Protein AF-0000000072574192 (afdb_homodimer)

InterPro domains:
  IPR000515 ABC transporter type 1, transmembrane domain MetI-like [PF00528] (77-278)
  IPR000515 ABC transporter type 1, transmembrane domain MetI-like [PS50928] (55-275)
  IPR000515 ABC transporter type 1, transmembrane domain MetI-like [cd06261] (145-264)
  IPR035906 MetI-like superfamily [G3DSA:1.10.3720.10] (7-280)
  IPR035906 MetI-like superfamily [SSF161098] (43-266)

Solvent-accessible surface area (backbone atoms only — not comparable to full-atom values): 27934 Å² total; per-residue (Å²): 126,61,70,67,56,56,53,46,59,27,39,40,48,26,47,50,42,50,45,49,54,50,47,28,41,50,50,27,46,53,48,13,23,32,52,52,70,79,80,42,82,33,63,56,33,56,52,50,44,74,70,33,68,60,42,58,49,7,49,50,47,24,49,49,44,13,50,50,23,28,52,51,11,47,51,50,19,52,52,52,48,70,70,24,61,83,36,71,62,43,38,50,15,50,50,44,20,24,54,50,41,63,51,52,30,63,45,59,50,32,50,31,49,41,49,33,51,34,44,89,12,60,44,33,51,49,37,37,71,67,63,73,42,97,48,51,82,69,53,71,54,37,46,48,25,95,56,56,53,42,30,28,50,49,41,26,66,52,46,14,32,54,39,31,50,46,44,53,68,60,57,37,72,67,55,52,52,50,50,50,56,43,40,73,73,64,48,50,69,66,55,41,40,65,72,44,50,44,65,71,33,40,59,47,48,47,53,40,40,45,43,45,25,36,37,50,42,41,41,41,57,37,43,63,70,23,26,24,83,78,55,34,38,48,36,40,49,24,51,52,28,53,67,40,86,51,54,73,32,38,14,41,16,26,40,44,50,32,51,54,51,47,53,42,50,52,50,50,52,51,46,50,54,49,44,51,50,54,50,51,61,68,60,47,136,126,60,69,67,54,56,53,47,60,28,39,40,48,26,46,49,44,49,46,48,55,49,48,28,42,50,51,28,47,54,46,14,24,32,52,54,70,81,81,42,82,32,65,56,34,56,51,51,45,73,68,31,70,60,43,59,48,7,47,51,46,24,49,49,44,13,49,51,23,26,52,51,11,48,52,51,19,52,53,51,48,68,71,24,62,83,35,73,62,44,39,51,14,50,51,44,20,25,52,49,42,63,52,52,32,65,44,58,51,35,50,30,50,42,48,35,49,33,43,86,11,60,45,33,49,48,37,36,71,67,63,74,42,98,47,50,82,67,53,71,54,37,46,49,25,94,54,56,52,42,30,27,50,50,42,26,67,52,45,14,32,55,36,31,51,47,45,54,69,59,57,37,72,67,54,51,51,51,48,50,55,43,41,73,71,65,50,51,70,67,55,42,39,65,71,44,50,44,65,70,34,38,58,46,47,47,53,42,40,47,42,45,25,35,38,50,41,41,41,40,56,38,43,63,69,23,25,24,84,79,55,35,37,48,37,40,48,24,52,51,29,52,67,39,87,51,56,75,32,36,14,40,16,26,40,44,48,32,52,53,50,47,54,41,50,51,50,49,52,50,45,52,53,49,44,50,50,52,49,51,60,69,60,47,133

Sequence (570 aa):
MPPRWRGLLLTAPALAVVAFAGGALLLAARGSLADGLGRGWSLSAYAGLLQDPAFADSLLLSLKIATLSTVMSAALALAVVGAVSGSRRGRAALETAARATLAVPHLLAAAAFALLLSGSGLISRLTHAAGWTDGPADFPALVAGTTPSAVVLTYVWKEAPFVTIMLLAAYTPAVRDLENAIRTLGAGRMRRMRHVTLPLLAPALTEACLLVFAFTFAAYEAPALLGATVPRALPVEAVELYRSVELADRPAALALAVVIGMVIALAALAAAAISRRLLLARTGPMPPRWRGLLLTAPALAVVAFAGGALLLAARGSLADGLGRGWSLSAYAGLLQDPAFADSLLLSLKIATLSTVMSAALALAVVGAVSGSRRGRAALETAARATLAVPHLLAAAAFALLLSGSGLISRLTHAAGWTDGPADFPALVAGTTPSAVVLTYVWKEAPFVTIMLLAAYTPAVRDLENAIRTLGAGRMRRMRHVTLPLLAPALTEACLLVFAFTFAAYEAPALLGATVPRALPVEAVELYRSVELADRPAALALAVVIGMVIALAALAAAAISRRLLLARTGP

Nearest PDB structures (foldseek):
  8ja7-assembly1_A  TM=8.382E-01  e=2.128E-06  Mycobacterium tuberculosis H37Rv
  8zx1-assembly1_B  TM=7.951E-01  e=6.583E-06  Escherichia coli
  3puv-assembly1_G  TM=7.412E-01  e=4.647E-05  Escherichia coli K-12
  4tqv-assembly4_M  TM=7.446E-01  e=4.853E-05  Sphingomonas sp.
  4jbw-assembly2_I  TM=7.173E-01  e=6.293E-04  Escherichia coli K-12

Structure (mmCIF, N/CA/C/O backbone):
data_AF-0000000072574192-model_v1
#
loop_
_entity.id
_entity.type
_entity.pdbx_description
1 polymer 'ABC-transporter transport protein'
#
loop_
_atom_site.group_PDB
_atom_site.id
_atom_site.type_symbol
_atom_site.label_atom_id
_atom_site.label_alt_id
_atom_site.label_comp_id
_atom_site.label_asym_id
_atom_site.label_entity_id
_atom_site.label_seq_id
_atom_site.pdbx_PDB_ins_code
_atom_site.Cartn_x
_atom_site.Cartn_y
_atom_site.Cartn_z
_atom_site.occupancy
_atom_site.B_iso_or_equiv
_atom_site.auth_seq_id
_atom_site.au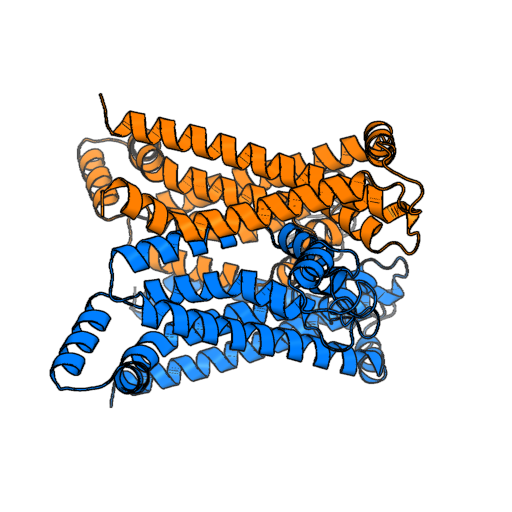th_comp_id
_atom_site.auth_asym_id
_atom_site.auth_atom_id
_atom_site.pdbx_PDB_model_num
ATOM 1 N N . MET A 1 1 ? 8.305 35.406 -13.352 1 40.09 1 MET A N 1
ATOM 2 C CA . MET A 1 1 ? 7.734 34.281 -14.102 1 40.09 1 MET A CA 1
ATOM 3 C C . MET A 1 1 ? 6.211 34.344 -14.102 1 40.09 1 MET A C 1
ATOM 5 O O . MET A 1 1 ? 5.598 34.656 -13.078 1 40.09 1 MET A O 1
ATOM 9 N N . PRO A 1 2 ? 5.582 34.406 -15.141 1 48.03 2 PRO A N 1
ATOM 10 C CA . PRO A 1 2 ? 4.121 34.531 -15.164 1 48.03 2 PRO A CA 1
ATOM 11 C C . PRO A 1 2 ? 3.428 33.469 -14.312 1 48.03 2 PRO A C 1
ATOM 13 O O . PRO A 1 2 ? 3.979 32.375 -14.094 1 48.03 2 PRO A O 1
ATOM 16 N N . PRO A 1 3 ? 2.486 33.844 -13.625 1 50.31 3 PRO A N 1
ATOM 17 C CA . PRO A 1 3 ? 1.758 33 -12.664 1 50.31 3 PRO A CA 1
ATOM 18 C C . PRO A 1 3 ? 1.493 31.594 -13.18 1 50.31 3 PRO A C 1
ATOM 20 O O . PRO A 1 3 ? 1.423 30.641 -12.391 1 50.31 3 PRO A O 1
ATOM 23 N N . ARG A 1 4 ? 1.256 31.609 -14.406 1 50.41 4 ARG A N 1
ATOM 24 C CA . ARG A 1 4 ? 0.937 30.328 -15.023 1 50.41 4 ARG A CA 1
ATOM 25 C C . ARG A 1 4 ? 2.107 29.344 -14.914 1 50.41 4 ARG A C 1
ATOM 27 O O . ARG A 1 4 ? 1.908 28.141 -14.773 1 50.41 4 ARG A O 1
ATOM 34 N N . TRP A 1 5 ? 3.287 29.828 -15.062 1 45.91 5 TRP A N 1
ATOM 35 C CA . TRP A 1 5 ? 4.477 28.984 -15.023 1 45.91 5 TRP A CA 1
ATOM 36 C C . TRP A 1 5 ? 4.711 28.453 -13.617 1 45.91 5 TRP A C 1
ATOM 38 O O . TRP A 1 5 ? 5.312 27.391 -13.438 1 45.91 5 TRP A O 1
ATOM 48 N N . ARG A 1 6 ? 4.301 29.172 -12.641 1 51.81 6 ARG A N 1
ATOM 49 C CA . ARG A 1 6 ? 4.465 28.781 -11.25 1 51.81 6 ARG A CA 1
ATOM 50 C C . ARG A 1 6 ? 3.611 27.562 -10.93 1 51.81 6 ARG A C 1
ATOM 52 O O . ARG A 1 6 ? 4.059 26.641 -10.227 1 51.81 6 ARG A O 1
ATOM 59 N N . GLY A 1 7 ? 2.391 27.625 -11.531 1 51.47 7 GLY A N 1
ATOM 60 C CA . GLY A 1 7 ? 1.513 26.469 -11.406 1 51.47 7 GLY A CA 1
ATOM 61 C C . GLY A 1 7 ? 2.047 25.234 -12.109 1 51.47 7 GLY A C 1
ATOM 62 O O . GLY A 1 7 ? 1.929 24.125 -11.594 1 51.47 7 GLY A O 1
ATOM 63 N N . LEU A 1 8 ? 2.625 25.484 -13.281 1 52 8 LEU A N 1
ATOM 64 C CA . LEU A 1 8 ? 3.174 24.391 -14.062 1 52 8 LEU A CA 1
ATOM 65 C C . LEU A 1 8 ? 4.383 23.781 -13.367 1 52 8 LEU A C 1
ATOM 67 O O . LEU A 1 8 ? 4.566 22.562 -13.383 1 52 8 LEU A O 1
ATOM 71 N N . LEU A 1 9 ? 5.223 24.594 -12.875 1 54.38 9 LEU A N 1
ATOM 72 C CA . LEU A 1 9 ? 6.395 24.062 -12.18 1 54.38 9 LEU A CA 1
ATOM 73 C C . LEU A 1 9 ? 5.98 23.266 -10.945 1 54.38 9 LEU A C 1
ATOM 75 O O . LEU A 1 9 ? 6.598 22.25 -10.625 1 54.38 9 LEU A O 1
ATOM 79 N N . LEU A 1 10 ? 4.789 23.812 -10.336 1 57.34 10 LEU A N 1
ATOM 80 C CA . LEU A 1 10 ? 4.312 23.125 -9.148 1 57.34 10 LEU A CA 1
ATOM 81 C C . LEU A 1 10 ? 3.676 21.781 -9.523 1 57.34 10 LEU A C 1
ATOM 83 O O . LEU A 1 10 ? 3.686 20.844 -8.727 1 57.34 10 LEU A O 1
ATOM 87 N N . THR A 1 11 ? 3.26 21.828 -10.781 1 64.25 11 THR A N 1
ATOM 88 C CA . THR A 1 11 ? 2.578 20.625 -11.219 1 64.25 11 THR A CA 1
ATOM 89 C C . THR A 1 11 ? 3.529 19.719 -12.008 1 64.25 11 THR A C 1
ATOM 91 O O . THR A 1 11 ? 3.211 18.562 -12.281 1 64.25 11 THR A O 1
ATOM 94 N N . ALA A 1 12 ? 4.719 20.141 -12.266 1 66 12 ALA A N 1
ATOM 95 C CA . ALA A 1 12 ? 5.648 19.406 -13.125 1 66 12 ALA A CA 1
ATOM 96 C C . ALA A 1 12 ? 6.016 18.047 -12.516 1 66 12 ALA A C 1
ATOM 98 O O . ALA A 1 12 ? 5.996 17.031 -13.203 1 66 12 ALA A O 1
ATOM 99 N N . PRO A 1 13 ? 6.246 18.078 -11.25 1 64.94 13 PRO A N 1
ATOM 100 C CA . PRO A 1 13 ? 6.586 16.766 -10.703 1 64.94 13 PRO A CA 1
ATOM 101 C C . PRO A 1 13 ? 5.426 15.773 -10.766 1 64.94 13 PRO A C 1
ATOM 103 O O . PRO A 1 13 ? 5.625 14.602 -11.086 1 64.94 13 PRO A O 1
ATOM 106 N N . ALA A 1 14 ? 4.262 16.328 -10.547 1 69.19 14 ALA A N 1
ATOM 107 C CA . ALA A 1 14 ? 3.086 15.477 -10.68 1 69.19 14 ALA A CA 1
ATOM 108 C C . ALA A 1 14 ? 2.893 15.023 -12.125 1 69.19 14 ALA A C 1
ATOM 110 O O . ALA A 1 14 ? 2.549 13.867 -12.375 1 69.19 14 ALA A O 1
ATOM 111 N N . LEU A 1 15 ? 3.291 15.883 -12.992 1 71 15 LEU A N 1
ATOM 112 C CA . LEU A 1 15 ? 3.168 15.562 -14.406 1 71 15 LEU A CA 1
ATOM 113 C C . LEU A 1 15 ? 4.191 14.508 -14.82 1 71 15 LEU A C 1
ATOM 115 O O . LEU A 1 15 ? 3.898 13.641 -15.648 1 71 15 LEU A O 1
ATOM 119 N N . ALA A 1 16 ? 5.266 14.531 -14.195 1 74.31 16 ALA A N 1
ATOM 120 C CA . ALA A 1 16 ? 6.301 13.547 -14.492 1 74.31 16 ALA A CA 1
ATOM 121 C C . ALA A 1 16 ? 5.875 12.148 -14.047 1 74.31 16 ALA A C 1
ATOM 123 O O . ALA A 1 16 ? 6.125 11.164 -14.742 1 74.31 16 ALA A O 1
ATOM 124 N N . VAL A 1 17 ? 5.156 12.125 -12.984 1 74.75 17 VAL A N 1
ATOM 125 C CA . VAL A 1 17 ? 4.699 10.844 -12.469 1 74.75 17 VAL A CA 1
ATOM 126 C C . VAL A 1 17 ? 3.578 10.297 -13.359 1 74.75 17 VAL A C 1
ATOM 128 O O . VAL A 1 17 ? 3.562 9.109 -13.695 1 74.75 17 VAL A O 1
ATOM 131 N N . VAL A 1 18 ? 2.783 11.188 -13.766 1 71.81 18 VAL A N 1
ATOM 132 C CA . VAL A 1 18 ? 1.691 10.805 -14.648 1 71.81 18 VAL A CA 1
ATOM 133 C C . VAL A 1 18 ? 2.254 10.352 -16 1 71.81 18 VAL A C 1
ATOM 135 O O . VAL A 1 18 ? 1.786 9.359 -16.578 1 71.81 18 VAL A O 1
ATOM 138 N N . ALA A 1 19 ? 3.277 11.078 -16.375 1 73.94 19 ALA A N 1
ATOM 139 C CA . ALA A 1 19 ? 3.928 10.719 -17.625 1 73.94 19 ALA A CA 1
ATOM 140 C C . ALA A 1 19 ? 4.586 9.344 -17.531 1 73.94 19 ALA A C 1
ATOM 142 O O . ALA A 1 19 ? 4.551 8.562 -18.484 1 73.94 19 ALA A O 1
ATOM 143 N N . PHE A 1 20 ? 5.141 9.117 -16.438 1 76.56 20 PHE A N 1
ATOM 144 C CA . PHE A 1 20 ? 5.75 7.809 -16.203 1 76.56 20 PHE A CA 1
ATOM 145 C C . PHE A 1 20 ? 4.703 6.707 -16.25 1 76.56 20 PHE A C 1
ATOM 147 O O . PHE A 1 20 ? 4.871 5.707 -16.953 1 76.56 20 PHE A O 1
ATOM 154 N N . ALA A 1 21 ? 3.648 6.883 -15.539 1 74.38 21 ALA A N 1
ATOM 155 C CA . ALA A 1 21 ? 2.568 5.898 -15.516 1 74.38 21 ALA A CA 1
ATOM 156 C C . ALA A 1 21 ? 1.951 5.734 -16.906 1 74.38 21 ALA A C 1
ATOM 158 O O . ALA A 1 21 ? 1.688 4.613 -17.344 1 74.38 21 ALA A O 1
ATOM 159 N N . GLY A 1 22 ? 1.737 6.887 -17.562 1 76.19 22 GLY A N 1
ATOM 160 C CA . GLY A 1 22 ? 1.216 6.855 -18.922 1 76.19 22 GLY A CA 1
ATOM 161 C C . GLY A 1 22 ? 2.15 6.172 -19.906 1 76.19 22 GLY A C 1
ATOM 162 O O . GLY A 1 22 ? 1.708 5.398 -20.75 1 76.19 22 GLY A O 1
ATOM 163 N N . GLY A 1 23 ? 3.387 6.508 -19.781 1 76.56 23 GLY A N 1
ATOM 164 C CA . GLY A 1 23 ? 4.379 5.859 -20.625 1 76.56 23 GLY A CA 1
ATOM 165 C C . GLY A 1 23 ? 4.434 4.355 -20.438 1 76.56 23 GLY A C 1
ATOM 166 O O . GLY A 1 23 ? 4.555 3.602 -21.406 1 76.56 23 GLY A O 1
ATOM 167 N N . ALA A 1 24 ? 4.324 4.016 -19.234 1 75.44 24 ALA A N 1
ATOM 168 C CA . ALA A 1 24 ? 4.32 2.586 -18.922 1 75.44 24 ALA A CA 1
ATOM 169 C C . ALA A 1 24 ? 3.121 1.891 -19.562 1 75.44 24 ALA A C 1
ATOM 171 O O . ALA A 1 24 ? 3.248 0.787 -20.109 1 75.44 24 ALA A O 1
ATOM 172 N N . LEU A 1 25 ? 2.049 2.537 -19.484 1 78.25 25 LEU A N 1
ATOM 173 C CA . LEU A 1 25 ? 0.841 1.985 -20.078 1 78.25 25 LEU A CA 1
ATOM 174 C C . LEU A 1 25 ? 0.992 1.882 -21.594 1 78.25 25 LEU A C 1
ATOM 176 O O . LEU A 1 25 ? 0.551 0.903 -22.203 1 78.25 25 LEU A O 1
ATOM 180 N N . LEU A 1 26 ? 1.606 2.865 -22.141 1 78.69 26 LEU A N 1
ATOM 181 C CA . LEU A 1 26 ? 1.829 2.855 -23.578 1 78.69 26 LEU A CA 1
ATOM 182 C C . LEU A 1 26 ? 2.789 1.738 -23.984 1 78.69 26 LEU A C 1
ATOM 184 O O . LEU A 1 26 ? 2.598 1.081 -25 1 78.69 26 LEU A O 1
ATOM 188 N N . LEU A 1 27 ? 3.752 1.529 -23.203 1 76.62 27 LEU A N 1
ATOM 189 C CA . LEU A 1 27 ? 4.691 0.442 -23.453 1 76.62 27 LEU A CA 1
ATOM 190 C C . LEU A 1 27 ? 4 -0.912 -23.344 1 76.62 27 LEU A C 1
ATOM 192 O O . LEU A 1 27 ? 4.266 -1.819 -24.125 1 76.62 27 LEU A O 1
ATOM 196 N N . ALA A 1 28 ? 3.201 -0.966 -22.312 1 75.69 28 ALA A N 1
ATOM 197 C CA . ALA A 1 28 ? 2.441 -2.203 -22.156 1 75.69 28 ALA A CA 1
ATOM 198 C C . ALA A 1 28 ? 1.521 -2.441 -23.344 1 75.69 28 ALA A C 1
ATOM 200 O O . ALA A 1 28 ? 1.381 -3.574 -23.812 1 75.69 28 ALA A O 1
ATOM 201 N N . ALA A 1 29 ? 0.946 -1.42 -23.812 1 80.12 29 ALA A N 1
ATOM 202 C CA . ALA A 1 29 ? 0.076 -1.512 -24.984 1 80.12 29 ALA A CA 1
ATOM 203 C C . ALA A 1 29 ? 0.857 -1.967 -26.203 1 80.12 29 ALA A C 1
ATOM 205 O O . ALA A 1 29 ? 0.402 -2.84 -26.953 1 80.12 29 ALA A O 1
ATOM 206 N N . ARG A 1 30 ? 1.992 -1.417 -26.359 1 76 30 ARG A N 1
ATOM 207 C CA . ARG A 1 30 ? 2.84 -1.812 -27.484 1 76 30 ARG A CA 1
ATOM 208 C C . ARG A 1 30 ? 3.244 -3.279 -27.375 1 76 30 ARG A C 1
ATOM 210 O O . ARG A 1 30 ? 3.219 -4.012 -28.359 1 76 30 ARG A O 1
ATOM 217 N N . GLY A 1 31 ? 3.639 -3.648 -26.188 1 75 31 GLY A N 1
ATOM 218 C CA . GLY A 1 31 ? 4.031 -5.031 -25.969 1 75 31 GLY A CA 1
ATOM 219 C C . GLY A 1 31 ? 2.887 -6.012 -26.156 1 75 31 GLY A C 1
ATOM 220 O O . GLY A 1 31 ? 3.104 -7.16 -26.547 1 75 31 GLY A O 1
ATOM 221 N N . SER A 1 32 ? 1.777 -5.562 -25.828 1 76.25 32 SER A N 1
ATOM 222 C CA . SER A 1 32 ? 0.603 -6.418 -25.953 1 76.25 32 SER A CA 1
ATOM 223 C C . SER A 1 32 ? 0.256 -6.672 -27.422 1 76.25 32 SER A C 1
ATOM 225 O O . SER A 1 32 ? -0.504 -7.594 -27.734 1 76.25 32 SER A O 1
ATOM 227 N N . LEU A 1 33 ? 0.759 -5.781 -28.219 1 77.19 33 LEU A N 1
ATOM 228 C CA . LEU A 1 33 ? 0.491 -5.914 -29.656 1 77.19 33 LEU A CA 1
ATOM 229 C C . LEU A 1 33 ? 1.56 -6.77 -30.328 1 77.19 33 LEU A C 1
ATOM 231 O O . LEU A 1 33 ? 1.45 -7.082 -31.516 1 77.19 33 LEU A O 1
ATOM 235 N N . ALA A 1 34 ? 2.635 -7.086 -29.562 1 67.56 34 ALA A N 1
ATOM 236 C CA . ALA A 1 34 ? 3.703 -7.895 -30.141 1 67.56 34 ALA A CA 1
ATOM 237 C C . ALA A 1 34 ? 3.314 -9.367 -30.188 1 67.56 34 ALA A C 1
ATOM 239 O O . ALA A 1 34 ? 2.488 -9.82 -29.391 1 67.56 34 ALA A O 1
ATOM 240 N N . ASP A 1 35 ? 3.453 -10.125 -31.281 1 58.66 35 ASP A N 1
ATOM 241 C CA . ASP A 1 35 ? 3.074 -11.531 -31.375 1 58.66 35 ASP A CA 1
ATOM 242 C C . ASP A 1 35 ? 3.895 -12.391 -30.422 1 58.66 35 ASP A C 1
ATOM 244 O O . ASP A 1 35 ? 3.701 -13.609 -30.344 1 58.66 35 ASP A O 1
ATOM 248 N N . GLY A 1 36 ? 4.438 -11.844 -29.344 1 53.16 36 GLY A N 1
ATOM 249 C CA . GLY A 1 36 ? 5.242 -12.57 -28.359 1 53.16 36 GLY A CA 1
ATOM 250 C C . GLY A 1 36 ? 6.422 -13.289 -28.984 1 53.16 36 GLY A C 1
ATOM 251 O O . GLY A 1 36 ? 7.352 -13.688 -28.281 1 53.16 36 GLY A O 1
ATOM 252 N N . LEU A 1 37 ? 6.375 -13.625 -30.234 1 50.16 37 LEU A N 1
ATOM 253 C CA . LEU A 1 37 ? 7.352 -14.391 -31 1 50.16 37 LEU A CA 1
ATOM 254 C C . LEU A 1 37 ? 8.125 -13.492 -31.953 1 50.16 37 LEU A C 1
ATOM 256 O O . LEU A 1 37 ? 8.852 -13.977 -32.812 1 50.16 37 LEU A O 1
ATOM 260 N N . GLY A 1 38 ? 8.07 -12.219 -31.734 1 55.06 38 GLY A N 1
ATOM 261 C CA . GLY A 1 38 ? 8.836 -11.312 -32.562 1 55.06 38 GLY A CA 1
ATOM 262 C C . GLY A 1 38 ? 8.281 -11.188 -33.969 1 55.06 38 GLY A C 1
ATOM 263 O O . GLY A 1 38 ? 8.984 -10.734 -34.875 1 55.06 38 GLY A O 1
ATOM 264 N N . ARG A 1 39 ? 7.145 -11.922 -34.344 1 53.94 39 ARG A N 1
ATOM 265 C CA . ARG A 1 39 ? 6.715 -12.062 -35.719 1 53.94 39 ARG A CA 1
ATOM 266 C C . ARG A 1 39 ? 5.816 -10.898 -36.156 1 53.94 39 ARG A C 1
ATOM 268 O O . ARG A 1 39 ? 5.148 -10.961 -37.188 1 53.94 39 ARG A O 1
ATOM 275 N N . GLY A 1 40 ? 5.762 -9.812 -35.281 1 64.12 40 GLY A N 1
ATOM 276 C CA . GLY A 1 40 ? 4.977 -8.672 -35.719 1 64.12 40 GLY A CA 1
ATOM 277 C C . GLY A 1 40 ? 3.928 -8.242 -34.719 1 64.12 40 GLY A C 1
ATOM 278 O O . GLY A 1 40 ? 3.979 -8.641 -33.531 1 64.12 40 GLY A O 1
ATOM 279 N N . TRP A 1 41 ? 3.094 -7.117 -35.156 1 71.19 41 TRP A N 1
ATOM 280 C CA . TRP A 1 41 ? 2.016 -6.539 -34.344 1 71.19 41 TRP A CA 1
ATOM 281 C C . TRP A 1 41 ? 0.722 -7.328 -34.531 1 71.19 41 TRP A C 1
ATOM 283 O O . TRP A 1 41 ? 0.425 -7.801 -35.625 1 71.19 41 TRP A O 1
ATOM 293 N N . SER A 1 42 ? 0.209 -7.887 -33.562 1 74.88 42 SER A N 1
ATOM 294 C CA . SER A 1 42 ? -1.056 -8.617 -33.594 1 74.88 42 SER A CA 1
ATOM 295 C C . SER A 1 42 ? -1.979 -8.203 -32.469 1 74.88 42 SER A C 1
ATOM 297 O O . SER A 1 42 ? -1.512 -7.812 -31.391 1 74.88 42 SER A O 1
ATOM 299 N N . LEU A 1 43 ? -3.246 -8.062 -32.781 1 78.56 43 LEU A N 1
ATOM 300 C CA . LEU A 1 43 ? -4.262 -7.824 -31.766 1 78.56 43 LEU A CA 1
ATOM 301 C C . LEU A 1 43 ? -4.758 -9.141 -31.172 1 78.56 43 LEU A C 1
ATOM 303 O O . LEU A 1 43 ? -5.801 -9.172 -30.516 1 78.56 43 LEU A O 1
ATOM 307 N N . SER A 1 44 ? -3.996 -10.148 -31.422 1 78.44 44 SER A N 1
ATOM 308 C CA . SER A 1 44 ? -4.402 -11.492 -31.016 1 78.44 44 SER A CA 1
ATOM 309 C C . SER A 1 44 ? -4.578 -11.578 -29.516 1 78.44 44 SER A C 1
ATOM 311 O O . SER A 1 44 ? -5.469 -12.273 -29.016 1 78.44 44 SER A O 1
ATOM 313 N N . ALA A 1 45 ? -3.715 -10.82 -28.828 1 81.56 45 ALA A N 1
ATOM 314 C CA . ALA A 1 45 ? -3.824 -10.836 -27.375 1 81.56 45 ALA A CA 1
ATOM 315 C C . ALA A 1 45 ? -5.168 -10.281 -26.922 1 81.56 45 ALA A C 1
ATOM 317 O O . ALA A 1 45 ? -5.809 -10.836 -26.016 1 81.56 45 ALA A O 1
ATOM 318 N N . TYR A 1 46 ? -5.598 -9.305 -27.578 1 84.38 46 TYR A N 1
ATOM 319 C CA . TYR A 1 46 ? -6.863 -8.688 -27.203 1 84.38 46 TYR A CA 1
ATOM 320 C C . TYR A 1 46 ? -8.047 -9.516 -27.688 1 84.38 46 TYR A C 1
ATOM 322 O O . TYR A 1 46 ? -9.055 -9.641 -27 1 84.38 46 TYR A O 1
ATOM 330 N N . ALA A 1 47 ? -7.883 -10.086 -28.844 1 80.94 47 ALA A N 1
ATOM 331 C CA . ALA A 1 47 ? -8.922 -10.977 -29.359 1 80.94 47 ALA A CA 1
ATOM 332 C C . ALA A 1 47 ? -9.086 -12.203 -28.469 1 80.94 47 ALA A C 1
ATOM 334 O O . ALA A 1 47 ? -10.211 -12.617 -28.172 1 80.94 47 ALA A O 1
ATOM 335 N N . GLY A 1 48 ? -7.996 -12.672 -28.016 1 81.75 48 GLY A N 1
ATOM 336 C CA . GLY A 1 48 ? -8.031 -13.797 -27.094 1 81.75 48 GLY A CA 1
ATOM 337 C C . GLY A 1 48 ? -8.695 -13.477 -25.766 1 81.75 48 GLY A C 1
ATOM 338 O O . GLY A 1 48 ? -9.469 -14.273 -25.234 1 81.75 48 GLY A O 1
ATOM 339 N N . LEU A 1 49 ? -8.375 -12.328 -25.297 1 83.19 49 LEU A N 1
ATOM 340 C CA . LEU A 1 49 ? -8.969 -11.906 -24.047 1 83.19 49 LEU A CA 1
ATOM 341 C C . LEU A 1 49 ? -10.477 -11.742 -24.172 1 83.19 49 LEU A C 1
ATOM 343 O O . LEU A 1 49 ? -11.234 -12.195 -23.312 1 83.19 49 LEU A O 1
ATOM 347 N N . LEU A 1 50 ? -10.906 -11.109 -25.281 1 83 50 LEU A N 1
ATOM 348 C CA . LEU A 1 50 ? -12.32 -10.812 -25.469 1 83 50 LEU A CA 1
ATOM 349 C C . LEU A 1 50 ? -13.109 -12.094 -25.734 1 83 50 LEU A C 1
ATOM 351 O O . LEU A 1 50 ? -14.297 -12.164 -25.422 1 83 50 LEU A O 1
ATOM 355 N N . GLN A 1 51 ? -12.461 -13.07 -26.25 1 83 51 GLN A N 1
ATOM 356 C CA . GLN A 1 51 ? -13.125 -14.328 -26.562 1 83 51 GLN A CA 1
ATOM 357 C C . GLN A 1 51 ? -13.117 -15.281 -25.375 1 83 51 GLN A C 1
ATOM 359 O O . GLN A 1 51 ? -13.859 -16.266 -25.344 1 83 51 GLN A O 1
ATOM 364 N N . ASP A 1 52 ? -12.328 -14.938 -24.391 1 83.62 52 ASP A N 1
ATOM 365 C CA . ASP A 1 52 ? -12.219 -15.789 -23.203 1 83.62 52 ASP A CA 1
ATOM 366 C C . ASP A 1 52 ? -13.273 -15.422 -22.172 1 83.62 52 ASP A C 1
ATOM 368 O O . ASP A 1 52 ? -13.219 -14.336 -21.578 1 83.62 52 ASP A O 1
ATOM 372 N N . PRO A 1 53 ? -14.25 -16.266 -22 1 83.5 53 PRO A N 1
ATOM 373 C CA . PRO A 1 53 ? -15.273 -15.984 -20.984 1 83.5 53 PRO A CA 1
ATOM 374 C C . PRO A 1 53 ? -14.68 -15.758 -19.594 1 83.5 53 PRO A C 1
ATOM 376 O O . PRO A 1 53 ? -15.273 -15.055 -18.781 1 83.5 53 PRO A O 1
ATOM 379 N N . ALA A 1 54 ? -13.547 -16.312 -19.391 1 86.69 54 ALA A N 1
ATOM 380 C CA . ALA A 1 54 ? -12.906 -16.156 -18.094 1 86.69 54 ALA A CA 1
ATOM 381 C C . ALA A 1 54 ? -12.469 -14.719 -17.875 1 86.69 54 ALA A C 1
ATOM 383 O O . ALA A 1 54 ? -12.391 -14.258 -16.734 1 86.69 54 ALA A O 1
ATOM 384 N N . PHE A 1 55 ? -12.32 -14 -19.016 1 90.5 55 PHE A N 1
ATOM 385 C CA . PHE A 1 55 ? -11.875 -12.609 -18.906 1 90.5 55 PHE A CA 1
ATOM 386 C C . PHE A 1 55 ? -12.984 -11.734 -18.344 1 90.5 55 PHE A C 1
ATOM 388 O O . PHE A 1 55 ? -12.75 -10.953 -17.422 1 90.5 55 PHE A O 1
ATOM 395 N N . ALA A 1 56 ? -14.172 -11.883 -18.891 1 91.19 56 ALA A N 1
ATOM 396 C CA . ALA A 1 56 ? -15.305 -11.086 -18.406 1 91.19 56 ALA A CA 1
ATOM 397 C C . ALA A 1 56 ? -15.594 -11.359 -16.938 1 91.19 56 ALA A C 1
ATOM 399 O O . ALA A 1 56 ? -15.867 -10.43 -16.172 1 91.19 56 ALA A O 1
ATOM 400 N N . ASP A 1 57 ? -15.508 -12.609 -16.609 1 91.81 57 ASP A N 1
ATOM 401 C CA . ASP A 1 57 ? -15.727 -12.984 -15.227 1 91.81 57 ASP A CA 1
ATOM 402 C C . ASP A 1 57 ? -14.656 -12.391 -14.312 1 91.81 57 ASP A C 1
ATOM 404 O O . ASP A 1 57 ? -14.969 -11.914 -13.219 1 91.81 57 ASP A O 1
ATOM 408 N N . SER A 1 58 ? -13.406 -12.414 -14.742 1 93.75 58 SER A N 1
ATOM 409 C CA . SER A 1 58 ? -12.305 -11.844 -13.969 1 93.75 58 SER A CA 1
ATOM 410 C C . SER A 1 58 ? -12.461 -10.336 -13.812 1 93.75 58 SER A C 1
ATOM 412 O O . SER A 1 58 ? -12.203 -9.789 -12.742 1 93.75 58 SER A O 1
ATOM 414 N N . LEU A 1 59 ? -12.867 -9.703 -14.945 1 94 59 LEU A N 1
ATOM 415 C CA . LEU A 1 59 ? -13.078 -8.258 -14.922 1 94 59 LEU A CA 1
ATOM 416 C C . LEU A 1 59 ? -14.195 -7.891 -13.953 1 94 59 LEU A C 1
ATOM 418 O O . LEU A 1 59 ? -14.039 -6.984 -13.133 1 94 59 LEU A O 1
ATOM 422 N N . LEU A 1 60 ? -15.273 -8.562 -14.016 1 93.88 60 LEU A N 1
ATOM 423 C CA . LEU A 1 60 ? -16.406 -8.289 -13.141 1 93.88 60 LEU A CA 1
ATOM 424 C C . LEU A 1 60 ? -16.047 -8.562 -11.688 1 93.88 60 LEU A C 1
ATOM 426 O O . LEU A 1 60 ? -16.453 -7.809 -10.789 1 93.88 60 LEU A O 1
ATOM 430 N N . LEU A 1 61 ? -15.336 -9.617 -11.484 1 94.19 61 LEU A N 1
ATOM 431 C CA . LEU A 1 61 ? -14.891 -9.938 -10.133 1 94.19 61 LEU A CA 1
ATOM 432 C C . LEU A 1 61 ? -14.016 -8.828 -9.562 1 94.19 61 LEU A C 1
ATOM 434 O O . LEU A 1 61 ? -14.219 -8.383 -8.438 1 94.19 61 LEU A O 1
ATOM 438 N N . SER A 1 62 ? -13.039 -8.406 -10.359 1 96.06 62 SER A N 1
ATOM 439 C CA . SER A 1 62 ? -12.141 -7.348 -9.906 1 96.06 62 SER A CA 1
ATOM 440 C C . SER A 1 62 ? -12.898 -6.051 -9.656 1 96.06 62 SER A C 1
ATOM 442 O O . SER A 1 62 ? -12.617 -5.336 -8.695 1 96.06 62 SER A O 1
ATOM 444 N N . LEU A 1 63 ? -13.891 -5.766 -10.523 1 96.44 63 LEU A N 1
ATOM 445 C CA . LEU A 1 63 ? -14.711 -4.574 -10.336 1 96.44 63 LEU A CA 1
ATOM 446 C C . LEU A 1 63 ? -15.539 -4.688 -9.055 1 96.44 63 LEU A C 1
ATOM 448 O O . LEU A 1 63 ? -15.68 -3.709 -8.32 1 96.44 63 LEU A O 1
ATOM 452 N N . LYS A 1 64 ? -16.062 -5.812 -8.844 1 95.75 64 LYS A N 1
ATOM 453 C CA . LYS A 1 64 ? -16.859 -6.051 -7.637 1 95.75 64 LYS A CA 1
ATOM 454 C C . LYS A 1 64 ? -16.016 -5.883 -6.379 1 95.75 64 LYS A C 1
ATOM 456 O O . LYS A 1 64 ? -16.422 -5.211 -5.43 1 95.75 64 LYS A O 1
ATOM 461 N N . ILE A 1 65 ? -14.844 -6.465 -6.371 1 96.38 65 ILE A N 1
ATOM 462 C CA . ILE A 1 65 ? -13.938 -6.367 -5.234 1 96.38 65 ILE A CA 1
ATOM 463 C C . ILE A 1 65 ? -13.594 -4.902 -4.969 1 96.38 65 ILE A C 1
ATOM 465 O O . ILE A 1 65 ? -13.719 -4.426 -3.84 1 96.38 65 ILE A O 1
ATOM 469 N N . ALA A 1 66 ? -13.203 -4.246 -6.031 1 97.56 66 ALA A N 1
ATOM 470 C CA . ALA A 1 66 ? -12.75 -2.863 -5.887 1 97.56 66 ALA A CA 1
ATOM 471 C C . ALA A 1 66 ? -13.898 -1.957 -5.438 1 97.56 66 ALA A C 1
ATOM 473 O O . ALA A 1 66 ? -13.727 -1.128 -4.539 1 97.56 66 ALA A O 1
ATOM 474 N N . THR A 1 67 ? -15.07 -2.141 -6.035 1 97.25 67 THR A N 1
ATOM 475 C CA . THR A 1 67 ? -16.203 -1.285 -5.73 1 97.25 67 THR A CA 1
ATOM 476 C C . THR A 1 67 ? -16.703 -1.539 -4.312 1 97.25 67 THR A C 1
ATOM 478 O O . THR A 1 67 ? -16.906 -0.598 -3.541 1 97.25 67 THR A O 1
ATOM 481 N N . LEU A 1 68 ? -16.891 -2.768 -3.955 1 97.31 68 LEU A N 1
ATOM 482 C CA . LEU A 1 68 ? -17.406 -3.102 -2.633 1 97.31 68 LEU A CA 1
ATOM 483 C C . LEU A 1 68 ? -16.422 -2.693 -1.544 1 97.31 68 LEU A C 1
ATOM 485 O O . LEU A 1 68 ? -16.812 -2.139 -0.517 1 97.31 68 LEU A O 1
ATOM 489 N N . SER A 1 69 ? -15.133 -3 -1.755 1 97.5 69 SER A N 1
ATOM 490 C CA . SER A 1 69 ? -14.125 -2.613 -0.776 1 97.5 69 SER A CA 1
ATOM 491 C C . SER A 1 69 ? -14.086 -1.102 -0.584 1 97.5 69 SER A C 1
ATOM 493 O O . SER A 1 69 ? -13.961 -0.615 0.542 1 97.5 69 SER A O 1
ATOM 495 N N . THR A 1 70 ? -14.211 -0.373 -1.701 1 97.5 70 THR A N 1
ATOM 496 C CA . THR A 1 70 ? -14.156 1.084 -1.652 1 97.5 70 THR A CA 1
ATOM 497 C C . THR A 1 70 ? -15.383 1.644 -0.929 1 97.5 70 THR A C 1
ATOM 499 O O . THR A 1 70 ? -15.25 2.441 0.001 1 97.5 70 THR A O 1
ATOM 502 N N . VAL A 1 71 ? -16.547 1.205 -1.262 1 97.44 71 VAL A N 1
ATOM 503 C CA . VAL A 1 71 ? -17.797 1.725 -0.714 1 97.44 71 VAL A CA 1
ATOM 504 C C . VAL A 1 71 ? -17.906 1.377 0.769 1 97.44 71 VAL A C 1
ATOM 506 O O . VAL A 1 71 ? -18.25 2.229 1.591 1 97.44 71 VAL A O 1
ATOM 509 N N . MET A 1 72 ? -17.578 0.188 1.089 1 97.19 72 MET A N 1
ATOM 510 C CA . MET A 1 72 ? -17.688 -0.241 2.48 1 97.19 72 MET A CA 1
ATOM 511 C C . MET A 1 72 ? -16.641 0.45 3.342 1 97.19 72 MET A C 1
ATOM 513 O O . MET A 1 72 ? -16.906 0.809 4.488 1 97.19 72 MET A O 1
ATOM 517 N N . SER A 1 73 ? -15.414 0.564 2.805 1 96.88 73 SER A N 1
ATOM 518 C CA . SER A 1 73 ? -14.383 1.289 3.541 1 96.88 73 SER A CA 1
ATOM 519 C C . SER A 1 73 ? -14.781 2.742 3.773 1 96.88 73 SER A C 1
ATOM 521 O O . SER A 1 73 ? -14.586 3.281 4.863 1 96.88 73 SER A O 1
ATOM 523 N N . ALA A 1 74 ? -15.344 3.344 2.717 1 95.81 74 ALA A N 1
ATOM 524 C CA . ALA A 1 74 ? -15.797 4.727 2.818 1 95.81 74 ALA A CA 1
ATOM 525 C C . ALA A 1 74 ? -16.922 4.855 3.84 1 95.81 74 ALA A C 1
ATOM 527 O O . ALA A 1 74 ? -16.922 5.773 4.664 1 95.81 74 ALA A O 1
ATOM 528 N N . ALA A 1 75 ? -17.859 3.961 3.799 1 94.62 75 ALA A N 1
ATOM 529 C CA . ALA A 1 75 ? -19 3.979 4.723 1 94.62 75 ALA A CA 1
ATOM 530 C C . ALA A 1 75 ? -18.516 3.82 6.168 1 94.62 75 ALA A C 1
ATOM 532 O O . ALA A 1 75 ? -18.969 4.543 7.059 1 94.62 75 ALA A O 1
ATOM 533 N N . LEU A 1 76 ? -17.641 2.91 6.375 1 93.75 76 LEU A N 1
ATOM 534 C CA . LEU A 1 76 ? -17.109 2.682 7.715 1 93.75 76 LEU A CA 1
ATOM 535 C C . LEU A 1 76 ? -16.344 3.895 8.211 1 93.75 76 LEU A C 1
ATOM 537 O O . LEU A 1 76 ? -16.484 4.301 9.367 1 93.75 76 LEU A O 1
ATOM 541 N N . ALA A 1 77 ? -15.516 4.43 7.332 1 93.38 77 ALA A N 1
ATOM 542 C CA . ALA A 1 77 ? -14.727 5.605 7.703 1 93.38 77 ALA A CA 1
ATOM 543 C C . ALA A 1 77 ? -15.633 6.781 8.062 1 93.38 77 ALA A C 1
ATOM 545 O O . ALA A 1 77 ? -15.391 7.48 9.047 1 93.38 77 ALA A O 1
ATOM 546 N N . LEU A 1 78 ? -16.672 7 7.285 1 89.75 78 LEU A N 1
ATOM 547 C CA . LEU A 1 78 ? -17.609 8.078 7.547 1 89.75 78 LEU A CA 1
ATOM 548 C C . LEU A 1 78 ? -18.312 7.875 8.883 1 89.75 78 LEU A C 1
ATOM 550 O O . LEU A 1 78 ? -18.5 8.828 9.648 1 89.75 78 LEU A O 1
ATOM 554 N N . ALA A 1 79 ? -18.656 6.668 9.148 1 87.81 79 ALA A N 1
ATOM 555 C CA . ALA A 1 79 ? -19.328 6.348 10.398 1 87.81 79 ALA A CA 1
ATOM 556 C C . ALA A 1 79 ? -18.438 6.621 11.602 1 87.81 79 ALA A C 1
ATOM 558 O O . ALA A 1 79 ? -18.859 7.234 12.578 1 87.81 79 ALA A O 1
ATOM 559 N N . VAL A 1 80 ? -17.219 6.246 11.484 1 87.12 80 VAL A N 1
ATOM 560 C CA . VAL A 1 80 ? -16.297 6.363 12.625 1 87.12 80 VAL A CA 1
ATOM 561 C C . VAL A 1 80 ? -15.883 7.82 12.805 1 87.12 80 VAL A C 1
ATOM 563 O O . VAL A 1 80 ? -15.781 8.305 13.938 1 87.12 80 VAL A O 1
ATOM 566 N N . VAL A 1 81 ? -15.625 8.508 11.703 1 85.06 81 VAL A N 1
ATOM 567 C CA . VAL A 1 81 ? -15.25 9.914 11.781 1 85.06 81 VAL A CA 1
ATOM 568 C C . VAL A 1 81 ? -16.422 10.727 12.328 1 85.06 81 VAL A C 1
ATOM 570 O O . VAL A 1 81 ? -16.219 11.633 13.148 1 85.06 81 VAL A O 1
ATOM 573 N N . GLY A 1 82 ? -17.594 10.461 11.922 1 80.81 82 GLY A N 1
ATOM 574 C CA . GLY A 1 82 ? -18.766 11.156 12.43 1 80.81 82 GLY A CA 1
ATOM 575 C C . GLY A 1 82 ? -19 10.938 13.914 1 80.81 82 GLY A C 1
ATOM 576 O O . GLY A 1 82 ? -19.469 11.836 14.609 1 80.81 82 GLY A O 1
ATOM 577 N N . ALA A 1 83 ? -18.641 9.797 14.391 1 79.25 83 ALA A N 1
ATOM 578 C CA . ALA A 1 83 ? -18.906 9.445 15.781 1 79.25 83 ALA A CA 1
ATOM 579 C C . ALA A 1 83 ? -17.875 10.055 16.719 1 79.25 83 ALA A C 1
ATOM 581 O O . ALA A 1 83 ? -18.172 10.352 17.875 1 79.25 83 ALA A O 1
ATOM 582 N N . VAL A 1 84 ? -16.641 10.258 16.234 1 74.5 84 VAL A N 1
ATOM 583 C CA . VAL A 1 84 ? -15.594 10.539 17.219 1 74.5 84 VAL A CA 1
ATOM 584 C C . VAL A 1 84 ? -14.953 11.898 16.906 1 74.5 84 VAL A C 1
ATOM 586 O O . VAL A 1 84 ? -14.133 12.391 17.688 1 74.5 84 VAL A O 1
ATOM 589 N N . SER A 1 85 ? -15.344 12.484 15.922 1 66.38 85 SER A N 1
ATOM 590 C CA . SER A 1 85 ? -14.609 13.656 15.461 1 66.38 85 SER A CA 1
ATOM 591 C C . SER A 1 85 ? -14.789 14.828 16.422 1 66.38 85 SER A C 1
ATOM 593 O O . SER A 1 85 ? -13.977 15.75 16.438 1 66.38 85 SER A O 1
ATOM 595 N N . GLY A 1 86 ? -15.766 14.688 17.25 1 69.31 86 GLY A N 1
ATOM 596 C CA . GLY A 1 86 ? -16 15.789 18.156 1 69.31 86 GLY A CA 1
ATOM 597 C C . GLY A 1 86 ? -15.117 15.75 19.391 1 69.31 86 GLY A C 1
ATOM 598 O O . GLY A 1 86 ? -14.93 16.766 20.062 1 69.31 86 GLY A O 1
ATOM 599 N N . SER A 1 87 ? -14.609 14.602 19.641 1 79.12 87 SER A N 1
ATOM 600 C CA . SER A 1 87 ? -13.797 14.461 20.844 1 79.12 87 SER A CA 1
ATOM 601 C C . SER A 1 87 ? -12.312 14.344 20.484 1 79.12 87 SER A C 1
ATOM 603 O O . SER A 1 87 ? -11.945 13.586 19.578 1 79.12 87 SER A O 1
ATOM 605 N N . ARG A 1 88 ? -11.586 15.203 21.141 1 80.94 88 ARG A N 1
ATOM 606 C CA . ARG A 1 88 ? -10.148 15.18 20.922 1 80.94 88 ARG A CA 1
ATOM 607 C C . ARG A 1 88 ? -9.57 13.797 21.203 1 80.94 88 ARG A C 1
ATOM 609 O O . ARG A 1 88 ? -8.703 13.312 20.484 1 80.94 88 ARG A O 1
ATOM 616 N N . ARG A 1 89 ? -10.07 13.195 22.281 1 82.62 89 ARG A N 1
ATOM 617 C CA . ARG A 1 89 ? -9.586 11.883 22.672 1 82.62 89 ARG A CA 1
ATOM 618 C C . ARG A 1 89 ? -10.016 10.812 21.672 1 82.62 89 ARG A C 1
ATOM 620 O O . ARG A 1 89 ? -9.242 9.906 21.359 1 82.62 89 ARG A O 1
ATOM 627 N N . GLY A 1 90 ? -11.188 10.984 21.25 1 82.5 90 GLY A N 1
ATOM 628 C CA . GLY A 1 90 ? -11.68 10.062 20.25 1 82.5 90 GLY A CA 1
ATOM 629 C C . GLY A 1 90 ? -10.922 10.141 18.938 1 82.5 90 GLY A C 1
ATOM 630 O O . GLY A 1 90 ? -10.578 9.109 18.344 1 82.5 90 GLY A O 1
ATOM 631 N N . ARG A 1 91 ? -10.578 11.258 18.578 1 84.44 91 ARG A N 1
ATOM 632 C CA . ARG A 1 91 ? -9.828 11.484 17.344 1 84.44 91 ARG A CA 1
ATOM 633 C C . ARG A 1 91 ? -8.422 10.883 17.438 1 84.44 91 ARG A C 1
ATOM 635 O O . ARG A 1 91 ? -7.965 10.219 16.516 1 84.44 91 ARG A O 1
ATOM 642 N N . ALA A 1 92 ? -7.883 11.117 18.562 1 83.06 92 ALA A N 1
ATOM 643 C CA . ALA A 1 92 ? -6.527 10.617 18.766 1 83.06 92 ALA A CA 1
ATOM 644 C C . ALA A 1 92 ? -6.492 9.094 18.75 1 83.06 92 ALA A C 1
ATOM 646 O O . ALA A 1 92 ? -5.594 8.492 18.156 1 83.06 92 ALA A O 1
ATOM 647 N N . ALA A 1 93 ? -7.457 8.531 19.375 1 82.75 93 ALA A N 1
ATOM 648 C CA . ALA A 1 93 ? -7.547 7.074 19.406 1 82.75 93 ALA A CA 1
ATOM 649 C C . ALA A 1 93 ? -7.762 6.508 18.016 1 82.75 93 ALA A C 1
ATOM 651 O O . ALA A 1 93 ? -7.152 5.504 17.641 1 82.75 93 ALA A O 1
ATOM 652 N N . LEU A 1 94 ? -8.586 7.164 17.312 1 84.25 94 LEU A N 1
ATOM 653 C CA . LEU A 1 94 ? -8.891 6.727 15.945 1 84.25 94 LEU A CA 1
ATOM 654 C C . LEU A 1 94 ? -7.66 6.855 15.055 1 84.25 94 LEU A C 1
ATOM 656 O O . LEU A 1 94 ? -7.371 5.961 14.258 1 84.25 94 LEU A O 1
ATOM 660 N N . GLU A 1 95 ? -6.945 7.828 15.195 1 83.5 95 GLU A N 1
ATOM 661 C CA . GLU A 1 95 ? -5.73 8.039 14.414 1 83.5 95 GLU A CA 1
ATOM 662 C C . GLU A 1 95 ? -4.676 6.984 14.734 1 83.5 95 GLU A C 1
ATOM 664 O O . GLU A 1 95 ? -4.016 6.465 13.836 1 83.5 95 GLU A O 1
ATOM 669 N N . THR A 1 96 ? -4.57 6.734 16 1 80.62 96 THR A N 1
ATOM 670 C CA . THR A 1 96 ? -3.582 5.746 16.422 1 80.62 96 THR A CA 1
ATOM 671 C C . THR A 1 96 ? -3.926 4.367 15.875 1 80.62 96 THR A C 1
ATOM 673 O O . THR A 1 96 ? -3.055 3.662 15.359 1 80.62 96 THR A O 1
ATOM 676 N N . ALA A 1 97 ? -5.145 4.027 15.945 1 83.5 97 ALA A N 1
ATOM 677 C CA . ALA A 1 97 ? -5.602 2.738 15.43 1 83.5 97 ALA A CA 1
ATOM 678 C C . ALA A 1 97 ? -5.406 2.648 13.922 1 83.5 97 ALA A C 1
ATOM 680 O O . ALA A 1 97 ? -4.984 1.611 13.398 1 83.5 97 ALA A O 1
ATOM 681 N N . ALA A 1 98 ? -5.762 3.686 13.289 1 86.31 98 ALA A N 1
ATOM 682 C CA . ALA A 1 98 ? -5.648 3.719 11.836 1 86.31 98 ALA A CA 1
ATOM 683 C C . ALA A 1 98 ? -4.191 3.604 11.398 1 86.31 98 ALA A C 1
ATOM 685 O O . ALA A 1 98 ? -3.867 2.83 10.492 1 86.31 98 ALA A O 1
ATOM 686 N N . ARG A 1 99 ? -3.312 4.242 12.07 1 79.5 99 ARG A N 1
ATOM 687 C CA . ARG A 1 99 ? -1.892 4.188 11.742 1 79.5 99 ARG A CA 1
ATOM 688 C C . ARG A 1 99 ? -1.322 2.799 12.008 1 79.5 99 ARG A C 1
ATOM 690 O O . ARG A 1 99 ? -0.494 2.305 11.242 1 79.5 99 ARG A O 1
ATOM 697 N N . ALA A 1 100 ? -1.753 2.215 13.07 1 82 100 ALA A N 1
ATOM 698 C CA . ALA A 1 100 ? -1.313 0.861 13.398 1 82 100 ALA A CA 1
ATOM 699 C C . ALA A 1 100 ? -1.736 -0.132 12.32 1 82 100 ALA A C 1
ATOM 701 O O . ALA A 1 100 ? -0.969 -1.026 11.961 1 82 100 ALA A O 1
ATOM 702 N N . THR A 1 101 ? -2.943 0.023 11.844 1 84.81 101 THR A N 1
ATOM 703 C CA . THR A 1 101 ? -3.451 -0.869 10.805 1 84.81 101 THR A CA 1
ATOM 704 C C . THR A 1 101 ? -2.658 -0.701 9.516 1 84.81 101 THR A C 1
ATOM 706 O O . THR A 1 101 ? -2.336 -1.686 8.844 1 84.81 101 THR A O 1
ATOM 709 N N . LEU A 1 102 ? -2.326 0.53 9.211 1 80.88 102 LEU A N 1
ATOM 710 C CA . LEU A 1 102 ? -1.605 0.837 7.98 1 80.88 102 LEU A CA 1
ATOM 711 C C . LEU A 1 102 ? -0.198 0.251 8.016 1 80.88 102 LEU A C 1
ATOM 713 O O . LEU A 1 102 ? 0.397 -0.008 6.965 1 80.88 102 LEU A O 1
ATOM 717 N N . ALA A 1 103 ? 0.265 -0.034 9.219 1 78.56 103 ALA A N 1
ATOM 718 C CA . ALA A 1 103 ? 1.617 -0.56 9.383 1 78.56 103 ALA A CA 1
ATOM 719 C C . ALA A 1 103 ? 1.673 -2.047 9.055 1 78.56 103 ALA A C 1
ATOM 721 O O . ALA A 1 103 ? 2.754 -2.604 8.844 1 78.56 103 ALA A O 1
ATOM 722 N N . VAL A 1 104 ? 0.604 -2.693 9.008 1 83.38 104 VAL A N 1
ATOM 723 C CA . VAL A 1 104 ? 0.553 -4.117 8.68 1 83.38 104 VAL A CA 1
ATOM 724 C C . VAL A 1 104 ? 0.642 -4.305 7.172 1 83.38 104 VAL A C 1
ATOM 726 O O . VAL A 1 104 ? -0.201 -3.801 6.426 1 83.38 104 VAL A O 1
ATOM 729 N N . PRO A 1 105 ? 1.632 -4.996 6.684 1 85.19 105 PRO A N 1
ATOM 730 C CA . PRO A 1 105 ? 1.719 -5.242 5.242 1 85.19 105 PRO A CA 1
ATOM 731 C C . PRO A 1 105 ? 0.522 -6.023 4.707 1 85.19 105 PRO A C 1
ATOM 733 O O . PRO A 1 105 ? -0.089 -6.809 5.438 1 85.19 105 PRO A O 1
ATOM 736 N N . HIS A 1 106 ? 0.244 -5.758 3.498 1 86.06 106 HIS A N 1
ATOM 737 C CA . HIS A 1 106 ? -0.931 -6.359 2.879 1 86.06 106 HIS A CA 1
ATOM 738 C C . HIS A 1 106 ? -0.821 -7.879 2.854 1 86.06 106 HIS A C 1
ATOM 740 O O . HIS A 1 106 ? -1.808 -8.578 3.088 1 86.06 106 HIS A O 1
ATOM 746 N N . LEU A 1 107 ? 0.336 -8.375 2.584 1 87.12 107 LEU A N 1
ATOM 747 C CA . LEU A 1 107 ? 0.517 -9.828 2.525 1 87.12 107 LEU A CA 1
ATOM 748 C C . LEU A 1 107 ? 0.225 -10.461 3.879 1 87.12 107 LEU A C 1
ATOM 750 O O . LEU A 1 107 ? -0.432 -11.508 3.949 1 87.12 107 LEU A O 1
ATOM 754 N N . LEU A 1 108 ? 0.691 -9.844 4.887 1 84.56 108 LEU A N 1
ATOM 755 C CA . LEU A 1 108 ? 0.475 -10.391 6.223 1 84.56 108 LEU A CA 1
ATOM 756 C C . LEU A 1 108 ? -0.996 -10.305 6.613 1 84.56 108 LEU A C 1
ATOM 758 O O . LEU A 1 108 ? -1.527 -11.219 7.254 1 84.56 108 LEU A O 1
ATOM 762 N N . ALA A 1 109 ? -1.604 -9.242 6.238 1 87.12 109 ALA A N 1
ATOM 763 C CA . ALA A 1 109 ? -3.037 -9.117 6.492 1 87.12 109 ALA A CA 1
ATOM 764 C C . ALA A 1 109 ? -3.822 -10.203 5.758 1 87.12 109 ALA A C 1
ATOM 766 O O . ALA A 1 109 ? -4.707 -10.836 6.336 1 87.12 109 ALA A O 1
ATOM 767 N N . ALA A 1 110 ? -3.514 -10.375 4.496 1 88.25 110 ALA A N 1
ATOM 768 C CA . ALA A 1 110 ? -4.195 -11.398 3.703 1 88.25 110 ALA A CA 1
ATOM 769 C C . ALA A 1 110 ? -3.98 -12.781 4.301 1 88.25 110 ALA A C 1
ATOM 771 O O . ALA A 1 110 ? -4.914 -13.594 4.363 1 88.25 110 ALA A O 1
ATOM 772 N N . ALA A 1 111 ? -2.781 -13.062 4.727 1 84.12 111 ALA A N 1
ATOM 773 C CA . ALA A 1 111 ? -2.475 -14.344 5.348 1 84.12 111 ALA A CA 1
ATOM 774 C C . ALA A 1 111 ? -3.25 -14.516 6.652 1 84.12 111 ALA A C 1
ATOM 776 O O . ALA A 1 111 ? -3.746 -15.609 6.945 1 84.12 111 ALA A O 1
ATOM 777 N N . ALA A 1 112 ? -3.303 -13.492 7.422 1 83.19 112 ALA A N 1
ATOM 778 C CA . ALA A 1 112 ? -4.043 -13.531 8.68 1 83.19 112 ALA A CA 1
ATOM 779 C C . ALA A 1 112 ? -5.512 -13.867 8.445 1 83.19 112 ALA A C 1
ATOM 781 O O . ALA A 1 112 ? -6.07 -14.75 9.102 1 83.19 112 ALA A O 1
ATOM 782 N N . PHE A 1 113 ? -6.121 -13.227 7.5 1 85.62 113 PHE A N 1
ATOM 783 C CA . PHE A 1 113 ? -7.531 -13.477 7.215 1 85.62 113 PHE A CA 1
ATOM 784 C C . PHE A 1 113 ? -7.723 -14.867 6.625 1 85.62 113 PHE A C 1
ATOM 786 O O . PHE A 1 113 ? -8.75 -15.516 6.867 1 85.62 113 PHE A O 1
ATOM 793 N N . ALA A 1 114 ? -6.742 -15.32 5.828 1 83.38 114 ALA A N 1
ATOM 794 C CA . ALA A 1 114 ? -6.812 -16.672 5.297 1 83.38 114 ALA A CA 1
ATOM 795 C C . ALA A 1 114 ? -6.855 -17.703 6.422 1 83.38 114 ALA A C 1
ATOM 797 O O . ALA A 1 114 ? -7.605 -18.688 6.352 1 83.38 114 ALA A O 1
ATOM 798 N N . LEU A 1 115 ? -6.098 -17.484 7.43 1 76.94 115 LEU A N 1
ATOM 799 C CA . LEU A 1 115 ? -6.031 -18.422 8.555 1 76.94 115 LEU A CA 1
ATOM 800 C C . LEU A 1 115 ? -7.273 -18.297 9.43 1 76.94 115 LEU A C 1
ATOM 802 O O . LEU A 1 115 ? -7.77 -19.297 9.953 1 76.94 115 LEU A O 1
ATOM 806 N N . LEU A 1 116 ? -7.754 -17.094 9.539 1 75.69 116 LEU A N 1
ATOM 807 C CA . LEU A 1 116 ? -8.898 -16.844 10.406 1 75.69 116 LEU A CA 1
ATOM 808 C C . LEU A 1 116 ? -10.188 -17.359 9.773 1 75.69 116 LEU A C 1
ATOM 810 O O . LEU A 1 116 ? -11.062 -17.859 10.477 1 75.69 116 LEU A O 1
ATOM 814 N N . LEU A 1 117 ? -10.281 -17.219 8.523 1 74.38 117 LEU A N 1
ATOM 815 C CA . LEU A 1 117 ? -11.539 -17.531 7.848 1 74.38 117 LEU A CA 1
ATOM 816 C C . LEU A 1 117 ? -11.531 -18.938 7.289 1 74.38 117 LEU A C 1
ATOM 818 O O . LEU A 1 117 ? -12.555 -19.438 6.805 1 74.38 117 LEU A O 1
ATOM 822 N N . SER A 1 118 ? -10.359 -19.531 7.242 1 64.94 118 SER A N 1
ATOM 823 C CA . SER A 1 118 ? -10.312 -20.906 6.789 1 64.94 118 SER A CA 1
ATOM 824 C C . SER A 1 118 ? -11.125 -21.828 7.707 1 64.94 118 SER A C 1
ATOM 826 O O . SER A 1 118 ? -11.406 -21.469 8.852 1 64.94 118 SER A O 1
ATOM 828 N N . GLY A 1 119 ? -11.93 -22.672 7.223 1 55.47 119 GLY A N 1
ATOM 829 C CA . GLY A 1 119 ? -12.844 -23.578 7.895 1 55.47 119 GLY A CA 1
ATOM 830 C C . GLY A 1 119 ? -12.414 -23.922 9.312 1 55.47 119 GLY A C 1
ATOM 831 O O . GLY A 1 119 ? -13.227 -23.859 10.242 1 55.47 119 GLY A O 1
ATOM 832 N N . SER A 1 120 ? -11.242 -24.562 9.516 1 49.47 120 SER A N 1
ATOM 833 C CA . SER A 1 120 ? -10.844 -24.969 10.859 1 49.47 120 SER A CA 1
ATOM 834 C C . SER A 1 120 ? -10.227 -23.812 11.633 1 49.47 120 SER A C 1
ATOM 836 O O . SER A 1 120 ? -9.609 -24.016 12.688 1 49.47 120 SER A O 1
ATOM 838 N N . GLY A 1 121 ? -10.352 -22.562 11.078 1 50.19 121 GLY A N 1
ATOM 839 C CA . GLY A 1 121 ? -9.617 -21.438 11.617 1 50.19 121 GLY A CA 1
ATOM 840 C C . GLY A 1 121 ? -10.211 -20.891 12.906 1 50.19 121 GLY A C 1
ATOM 841 O O . GLY A 1 121 ? -11.258 -21.359 13.359 1 50.19 121 GLY A O 1
ATOM 842 N N . LEU A 1 122 ? -9.523 -20.109 13.68 1 49.88 122 LEU A N 1
ATOM 843 C CA . LEU A 1 122 ? -9.859 -19.562 14.992 1 49.88 122 LEU A CA 1
ATOM 844 C C . LEU A 1 122 ? -11.258 -18.969 14.984 1 49.88 122 LEU A C 1
ATOM 846 O O . LEU A 1 122 ? -12.008 -19.109 15.953 1 49.88 122 LEU A O 1
ATOM 850 N N . ILE A 1 123 ? -11.609 -18.391 13.922 1 50.38 123 ILE A N 1
ATOM 851 C CA . ILE A 1 123 ? -12.945 -17.812 13.914 1 50.38 123 ILE A CA 1
ATOM 852 C C . ILE A 1 123 ? -13.992 -18.922 13.859 1 50.38 123 ILE A C 1
ATOM 854 O O . ILE A 1 123 ? -15.031 -18.844 14.523 1 50.38 123 ILE A O 1
ATOM 858 N N . SER A 1 124 ? -13.695 -19.953 13.008 1 49.91 124 SER A N 1
ATOM 859 C CA . SER A 1 124 ? -14.617 -21.078 13.078 1 49.91 124 SER A CA 1
ATOM 860 C C . SER A 1 124 ? -14.727 -21.625 14.5 1 49.91 124 SER A C 1
ATOM 862 O O . SER A 1 124 ? -15.82 -21.906 14.977 1 49.91 124 SER A O 1
ATOM 864 N N . ARG A 1 125 ? -13.562 -21.672 15.125 1 49.28 125 ARG A N 1
ATOM 865 C CA . ARG A 1 125 ? -13.609 -22.188 16.484 1 49.28 125 ARG A CA 1
ATOM 866 C C . ARG A 1 125 ? -14.227 -21.172 17.438 1 49.28 125 ARG A C 1
ATOM 868 O O . ARG A 1 125 ? -14.992 -21.531 18.328 1 49.28 125 ARG A O 1
ATOM 875 N N . LEU A 1 126 ? -13.875 -19.938 17.234 1 46.19 126 LEU A N 1
ATOM 876 C CA . LEU A 1 126 ? -14.438 -18.938 18.125 1 46.19 126 LEU A CA 1
ATOM 877 C C . LEU A 1 126 ? -15.93 -18.766 17.875 1 46.19 126 LEU A C 1
ATOM 879 O O . LEU A 1 126 ? -16.703 -18.609 18.812 1 46.19 126 LEU A O 1
ATOM 883 N N . THR A 1 127 ? -16.328 -18.75 16.594 1 45.78 127 THR A N 1
ATOM 884 C CA . THR A 1 127 ? -17.766 -18.688 16.328 1 45.78 127 THR A CA 1
ATOM 885 C C . THR A 1 127 ? -18.453 -19.984 16.766 1 45.78 127 THR A C 1
ATOM 887 O O . THR A 1 127 ? -19.609 -19.969 17.172 1 45.78 127 THR A O 1
ATOM 890 N N . HIS A 1 128 ? -17.797 -21.109 16.625 1 48.84 128 HIS A N 1
ATOM 891 C CA . HIS A 1 128 ? -18.359 -22.312 17.203 1 48.84 128 HIS A CA 1
ATOM 892 C C . HIS A 1 128 ? -18.516 -22.188 18.719 1 48.84 128 HIS A C 1
ATOM 894 O O . HIS A 1 128 ? -19.531 -22.594 19.266 1 48.84 128 HIS A O 1
ATOM 900 N N . ALA A 1 129 ? -17.531 -21.719 19.328 1 46.38 129 ALA A N 1
ATOM 901 C CA . ALA A 1 129 ? -17.625 -21.562 20.781 1 46.38 129 ALA A CA 1
ATOM 902 C C . ALA A 1 129 ? -18.688 -20.547 21.156 1 46.38 129 ALA A C 1
ATOM 904 O O . ALA A 1 129 ? -19.312 -20.656 22.219 1 46.38 129 ALA A O 1
ATOM 905 N N . ALA A 1 130 ? -18.875 -19.562 20.328 1 43.47 130 ALA A N 1
ATOM 906 C CA . ALA A 1 130 ? -19.938 -18.609 20.625 1 43.47 130 ALA A CA 1
ATOM 907 C C . ALA A 1 130 ? -21.297 -19.125 20.188 1 43.47 130 ALA A C 1
ATOM 909 O O . ALA A 1 130 ? -22.328 -18.5 20.453 1 43.47 130 ALA A O 1
ATOM 910 N N . GLY A 1 131 ? -21.484 -20.234 19.812 1 43.94 131 GLY A N 1
ATOM 911 C CA . GLY A 1 131 ? -22.734 -20.938 19.531 1 43.94 131 GLY A CA 1
ATOM 912 C C . GLY A 1 131 ? -23.281 -20.656 18.141 1 43.94 131 GLY A C 1
ATOM 913 O O . GLY A 1 131 ? -24.438 -20.969 17.844 1 43.94 131 GLY A O 1
ATOM 914 N N . TRP A 1 132 ? -22.672 -19.875 17.531 1 40.31 132 TRP A N 1
ATOM 915 C CA . TRP A 1 132 ? -23.359 -19.375 16.344 1 40.31 132 TRP A CA 1
ATOM 916 C C . TRP A 1 132 ? -23.234 -20.359 15.188 1 40.31 132 TRP A C 1
ATOM 918 O O . TRP A 1 132 ? -23.906 -20.219 14.164 1 40.31 132 TRP A O 1
ATOM 928 N N . THR A 1 133 ? -22.172 -21.188 15.031 1 43.41 133 THR A N 1
ATOM 929 C CA . THR A 1 133 ? -22.172 -22.141 13.93 1 43.41 133 THR A CA 1
ATOM 930 C C . THR A 1 133 ? -22.141 -23.578 14.461 1 43.41 133 THR A C 1
ATOM 932 O O . THR A 1 133 ? -21.672 -23.828 15.57 1 43.41 133 THR A O 1
ATOM 935 N N . ASP A 1 134 ? -23.047 -24.375 13.961 1 42.84 134 ASP A N 1
ATOM 936 C CA . ASP A 1 134 ? -23.359 -25.719 14.406 1 42.84 134 ASP A CA 1
ATOM 937 C C . ASP A 1 134 ? -22.188 -26.672 14.125 1 42.84 134 ASP A C 1
ATOM 939 O O . ASP A 1 134 ? -22.141 -27.781 14.672 1 42.84 134 ASP A O 1
ATOM 943 N N . GLY A 1 135 ? -21.156 -26.328 13.398 1 41.59 135 GLY A N 1
ATOM 944 C CA . GLY A 1 135 ? -20.062 -27.234 13.094 1 41.59 135 GLY A CA 1
ATOM 945 C C . GLY A 1 135 ? -18.984 -26.578 12.25 1 41.59 135 GLY A C 1
ATOM 946 O O . GLY A 1 135 ? -19.219 -25.562 11.609 1 41.59 135 GLY A O 1
ATOM 947 N N . PRO A 1 136 ? -17.641 -26.812 12.516 1 44.31 136 PRO A N 1
ATOM 948 C CA . PRO A 1 136 ? -16.484 -26.25 11.812 1 44.31 136 PRO A CA 1
ATOM 949 C C . PRO A 1 136 ? -16.641 -26.297 10.289 1 44.31 136 PRO A C 1
ATOM 951 O O . PRO A 1 136 ? -16 -25.516 9.578 1 44.31 136 PRO A O 1
ATOM 954 N N . ALA A 1 137 ? -17.344 -27.359 9.812 1 40.66 137 ALA A N 1
ATOM 955 C CA . ALA A 1 137 ? -17.5 -27.703 8.406 1 40.66 137 ALA A CA 1
ATOM 956 C C . ALA A 1 137 ? -18.328 -26.656 7.672 1 40.66 137 ALA A C 1
ATOM 958 O O . ALA A 1 137 ? -18.297 -26.594 6.441 1 40.66 137 ALA A O 1
ATOM 959 N N . ASP A 1 138 ? -19.406 -26.125 8.297 1 38.34 138 ASP A N 1
ATOM 960 C CA . ASP A 1 138 ? -20.453 -25.406 7.582 1 38.34 138 ASP A CA 1
ATOM 961 C C . ASP A 1 138 ? -20.094 -23.938 7.406 1 38.34 138 ASP A C 1
ATOM 963 O O . ASP A 1 138 ? -20.953 -23.109 7.152 1 38.34 138 ASP A O 1
ATOM 967 N N . PHE A 1 139 ? -19.141 -23.484 7.988 1 42.38 139 PHE A N 1
ATOM 968 C CA . PHE A 1 139 ? -18.891 -22.062 7.781 1 42.38 139 PHE A CA 1
ATOM 969 C C . PHE A 1 139 ? -18.734 -21.75 6.293 1 42.38 139 PHE A C 1
ATOM 971 O O . PHE A 1 139 ? -17.984 -22.422 5.59 1 42.38 139 PHE A O 1
ATOM 978 N N . PRO A 1 140 ? -19.641 -21.188 5.664 1 47.03 140 PRO A N 1
ATOM 979 C CA . PRO A 1 140 ? -19.562 -20.797 4.254 1 47.03 140 PRO A CA 1
ATOM 980 C C . PRO A 1 140 ? -18.141 -20.438 3.816 1 47.03 140 PRO A C 1
ATOM 982 O O . PRO A 1 140 ? -17.375 -19.875 4.602 1 47.03 140 PRO A O 1
ATOM 985 N N . ALA A 1 141 ? -17.484 -21.203 3.025 1 52.69 141 ALA A N 1
ATOM 986 C CA . ALA A 1 141 ? -16.188 -21.094 2.389 1 52.69 141 ALA A CA 1
ATOM 987 C C . ALA A 1 141 ? -15.859 -19.641 2.045 1 52.69 141 ALA A C 1
ATOM 989 O O . ALA A 1 141 ? -16.156 -19.172 0.946 1 52.69 141 ALA A O 1
ATOM 990 N N . LEU A 1 142 ? -15.969 -18.75 3.096 1 57.97 142 LEU A N 1
ATOM 991 C CA . LEU A 1 142 ? -15.672 -17.344 2.844 1 57.97 142 LEU A CA 1
ATOM 992 C C . LEU A 1 142 ? -14.398 -17.188 2.021 1 57.97 142 LEU A C 1
ATOM 994 O O . LEU A 1 142 ? -14.211 -16.188 1.331 1 57.97 142 LEU A O 1
ATOM 998 N N . VAL A 1 143 ? -13.695 -18.281 2.178 1 64.94 143 VAL A N 1
ATOM 999 C CA . VAL A 1 143 ? -12.469 -18.266 1.396 1 64.94 143 VAL A CA 1
ATOM 1000 C C . VAL A 1 143 ? -12.656 -19.078 0.109 1 64.94 143 VAL A C 1
ATOM 1002 O O . VAL A 1 143 ? -13.297 -20.125 0.118 1 64.94 143 VAL A O 1
ATOM 1005 N N . ALA A 1 144 ? -12.258 -18.484 -0.926 1 64.31 144 ALA A N 1
ATOM 1006 C CA . ALA A 1 144 ? -12.219 -19.141 -2.229 1 64.31 144 ALA A CA 1
ATOM 1007 C C . ALA A 1 144 ? -13.633 -19.391 -2.762 1 64.31 144 ALA A C 1
ATOM 1009 O O . ALA A 1 144 ? -13.836 -20.25 -3.615 1 64.31 144 ALA A O 1
ATOM 1010 N N . GLY A 1 145 ? -14.625 -18.578 -2.059 1 66.12 145 GLY A N 1
ATOM 1011 C CA . GLY A 1 145 ? -15.992 -18.734 -2.521 1 66.12 145 GLY A CA 1
ATOM 1012 C C . GLY A 1 145 ? -16.328 -17.828 -3.693 1 66.12 145 GLY A C 1
ATOM 1013 O O . GLY A 1 145 ? -15.492 -17.047 -4.152 1 66.12 145 GLY A O 1
ATOM 1014 N N . THR A 1 146 ? -17.5 -18.094 -4.191 1 67.56 146 THR A N 1
ATOM 1015 C CA . THR A 1 146 ? -18 -17.328 -5.332 1 67.56 146 THR A CA 1
ATOM 1016 C C . THR A 1 146 ? -18.094 -15.844 -4.996 1 67.56 146 THR A C 1
ATOM 1018 O O . THR A 1 146 ? -17.812 -14.992 -5.84 1 67.56 146 THR A O 1
ATOM 1021 N N . THR A 1 147 ? -18.469 -15.617 -3.799 1 79.31 147 THR A N 1
ATOM 1022 C CA . THR A 1 147 ? -18.469 -14.234 -3.336 1 79.31 147 THR A CA 1
ATOM 1023 C C . THR A 1 147 ? -17.125 -13.875 -2.705 1 79.31 147 THR A C 1
ATOM 1025 O O . THR A 1 147 ? -16.609 -14.609 -1.868 1 79.31 147 THR A O 1
ATOM 1028 N N . PRO A 1 148 ? -16.562 -12.773 -3.23 1 90.12 148 PRO A N 1
ATOM 1029 C CA . PRO A 1 148 ? -15.227 -12.422 -2.717 1 90.12 148 PRO A CA 1
ATOM 1030 C C . PRO A 1 148 ? -15.281 -11.766 -1.338 1 90.12 148 PRO A C 1
ATOM 1032 O O . PRO A 1 148 ? -14.609 -10.758 -1.103 1 90.12 148 PRO A O 1
ATOM 1035 N N . SER A 1 149 ? -16.031 -12.398 -0.382 1 89.62 149 SER A N 1
ATOM 1036 C CA . SER A 1 149 ? -16.281 -11.812 0.929 1 89.62 149 SER A CA 1
ATOM 1037 C C . SER A 1 149 ? -15 -11.703 1.746 1 89.62 149 SER A C 1
ATOM 1039 O O . SER A 1 149 ? -14.75 -10.672 2.383 1 89.62 149 SER A O 1
ATOM 1041 N N . ALA A 1 150 ? -14.18 -12.75 1.709 1 89.06 150 ALA A N 1
ATOM 1042 C CA . ALA A 1 150 ? -12.938 -12.734 2.477 1 89.06 150 ALA A CA 1
ATOM 1043 C C . ALA A 1 150 ? -11.992 -11.648 1.969 1 89.06 150 ALA A C 1
ATOM 1045 O O . ALA A 1 150 ? -11.359 -10.953 2.762 1 89.06 150 ALA A O 1
ATOM 1046 N N . VAL A 1 151 ? -11.969 -11.516 0.619 1 94.06 151 VAL A N 1
ATOM 1047 C CA . VAL A 1 151 ? -11.109 -10.508 0.003 1 94.06 151 VAL A CA 1
ATOM 1048 C C . VAL A 1 151 ? -11.609 -9.117 0.377 1 94.06 151 VAL A C 1
ATOM 1050 O O . VAL A 1 151 ? -10.82 -8.266 0.818 1 94.06 151 VAL A O 1
ATOM 1053 N N . VAL A 1 152 ? -12.898 -8.914 0.302 1 95.31 152 VAL A N 1
ATOM 1054 C CA . VAL A 1 152 ? -13.5 -7.617 0.587 1 95.31 152 VAL A CA 1
ATOM 1055 C C . VAL A 1 152 ? -13.312 -7.273 2.062 1 95.31 152 VAL A C 1
ATOM 1057 O O . VAL A 1 152 ? -12.938 -6.145 2.398 1 95.31 152 VAL A O 1
ATOM 1060 N N . LEU A 1 153 ? -13.5 -8.219 2.908 1 91.75 153 LEU A N 1
ATOM 1061 C CA . LEU A 1 153 ? -13.32 -7.996 4.34 1 91.75 153 LEU A CA 1
ATOM 1062 C C . LEU A 1 153 ? -11.891 -7.59 4.652 1 91.75 153 LEU A C 1
ATOM 1064 O O . LEU A 1 153 ? -11.656 -6.688 5.457 1 91.75 153 LEU A O 1
ATOM 1068 N N . THR A 1 154 ? -10.969 -8.281 4.043 1 91.69 154 THR A N 1
ATOM 1069 C CA . THR A 1 154 ? -9.555 -7.961 4.227 1 91.69 154 THR A CA 1
ATOM 1070 C C . THR A 1 154 ? -9.266 -6.523 3.803 1 91.69 154 THR A C 1
ATOM 1072 O O . THR A 1 154 ? -8.617 -5.773 4.535 1 91.69 154 THR A O 1
ATOM 1075 N N . TYR A 1 155 ? -9.797 -6.117 2.656 1 95.19 155 TYR A N 1
ATOM 1076 C CA . TYR A 1 155 ? -9.531 -4.777 2.143 1 95.19 155 TYR A CA 1
ATOM 1077 C C . TYR A 1 155 ? -10.258 -3.721 2.971 1 95.19 155 TYR A C 1
ATOM 1079 O O . TYR A 1 155 ? -9.742 -2.617 3.166 1 95.19 155 TYR A O 1
ATOM 1087 N N . VAL A 1 156 ? -11.445 -4.051 3.449 1 94.75 156 VAL A N 1
ATOM 1088 C CA . VAL A 1 156 ? -12.141 -3.098 4.305 1 94.75 156 VAL A CA 1
ATOM 1089 C C . VAL A 1 156 ? -11.344 -2.863 5.582 1 94.75 156 VAL A C 1
ATOM 1091 O O . VAL A 1 156 ? -11.18 -1.721 6.016 1 94.75 156 VAL A O 1
ATOM 1094 N N . TRP A 1 157 ? -10.875 -3.914 6.137 1 91 157 TRP A N 1
ATOM 1095 C CA . TRP A 1 157 ? -10.062 -3.799 7.34 1 91 157 TRP A CA 1
ATOM 1096 C C . TRP A 1 157 ? -8.805 -2.982 7.07 1 91 157 TRP A C 1
ATOM 1098 O O . TRP A 1 157 ? -8.406 -2.148 7.891 1 91 157 TRP A O 1
ATOM 1108 N N . LYS A 1 158 ? -8.227 -3.162 5.938 1 91.06 158 LYS A N 1
ATOM 1109 C CA . LYS A 1 158 ? -6.949 -2.537 5.598 1 91.06 158 LYS A CA 1
ATOM 1110 C C . LYS A 1 158 ? -7.148 -1.098 5.133 1 91.06 158 LYS A C 1
ATOM 1112 O O . LYS A 1 158 ? -6.336 -0.223 5.438 1 91.06 158 LYS A O 1
ATOM 1117 N N . GLU A 1 159 ? -8.219 -0.834 4.32 1 94 159 GLU A N 1
ATOM 1118 C CA . GLU A 1 159 ? -8.328 0.431 3.598 1 94 159 GLU A CA 1
ATOM 1119 C C . GLU A 1 159 ? -9.211 1.421 4.344 1 94 159 GLU A C 1
ATOM 1121 O O . GLU A 1 159 ? -9.102 2.633 4.152 1 94 159 GLU A O 1
ATOM 1126 N N . ALA A 1 160 ? -10.133 0.972 5.246 1 94.94 160 ALA A N 1
ATOM 1127 C CA . ALA A 1 160 ? -11 1.886 5.984 1 94.94 160 ALA A CA 1
ATOM 1128 C C . ALA A 1 160 ? -10.18 2.855 6.832 1 94.94 160 ALA A C 1
ATOM 1130 O O . ALA A 1 160 ? -10.477 4.055 6.871 1 94.94 160 ALA A O 1
ATOM 1131 N N . PRO A 1 161 ? -9.164 2.342 7.461 1 91.25 161 PRO A N 1
ATOM 1132 C CA . PRO A 1 161 ? -8.328 3.254 8.25 1 91.25 161 PRO A CA 1
ATOM 1133 C C . PRO A 1 161 ? -7.66 4.328 7.395 1 91.25 161 PRO A C 1
ATOM 1135 O O . PRO A 1 161 ? -7.48 5.461 7.848 1 91.25 161 PRO A O 1
ATOM 1138 N N . PHE A 1 162 ? -7.254 3.975 6.188 1 89.69 162 PHE A N 1
ATOM 1139 C CA . PHE A 1 162 ? -6.691 4.965 5.273 1 89.69 162 PHE A CA 1
ATOM 1140 C C . PHE A 1 162 ? -7.707 6.055 4.965 1 89.69 162 PHE A C 1
ATOM 1142 O O . PHE A 1 162 ? -7.391 7.246 5.023 1 89.69 162 PHE A O 1
ATOM 1149 N N . VAL A 1 163 ? -8.906 5.695 4.645 1 93.75 163 VAL A N 1
ATOM 1150 C CA . VAL A 1 163 ? -9.969 6.66 4.371 1 93.75 163 VAL A CA 1
ATOM 1151 C C . VAL A 1 163 ? -10.234 7.504 5.617 1 93.75 163 VAL A C 1
ATOM 1153 O O . VAL A 1 163 ? -10.445 8.719 5.516 1 93.75 163 VAL A O 1
ATOM 1156 N N . THR A 1 164 ? -10.18 6.887 6.73 1 92.5 164 THR A N 1
ATOM 1157 C CA . THR A 1 164 ? -10.414 7.566 8 1 92.5 164 THR A CA 1
ATOM 1158 C C . THR A 1 164 ? -9.391 8.672 8.219 1 92.5 164 THR A C 1
ATOM 1160 O O . THR A 1 164 ? -9.75 9.805 8.562 1 92.5 164 THR A O 1
ATOM 1163 N N . ILE A 1 165 ? -8.172 8.336 7.957 1 87.56 165 ILE A N 1
ATOM 1164 C CA . ILE A 1 165 ? -7.113 9.312 8.164 1 87.56 165 ILE A CA 1
ATOM 1165 C C . ILE A 1 165 ? -7.289 10.477 7.184 1 87.56 165 ILE A C 1
ATOM 1167 O O . ILE A 1 165 ? -7.125 11.641 7.555 1 87.56 165 ILE A O 1
ATOM 1171 N N . MET A 1 166 ? -7.621 10.156 5.953 1 87.5 166 MET A N 1
ATOM 1172 C CA . MET A 1 166 ? -7.84 11.195 4.949 1 87.5 166 MET A CA 1
ATOM 1173 C C . MET A 1 166 ? -9 12.102 5.355 1 87.5 166 MET A C 1
ATOM 1175 O O . MET A 1 166 ? -8.914 13.32 5.199 1 87.5 166 MET A O 1
ATOM 1179 N N . LEU A 1 167 ? -10.016 11.594 5.941 1 91.12 167 LEU A N 1
ATOM 1180 C CA . LEU A 1 167 ? -11.18 12.367 6.348 1 91.12 167 LEU A CA 1
ATOM 1181 C C . LEU A 1 167 ? -10.883 13.18 7.598 1 91.12 167 LEU A C 1
ATOM 1183 O O . LEU A 1 167 ? -11.344 14.32 7.73 1 91.12 167 LEU A O 1
ATOM 1187 N N . LEU A 1 168 ? -10.133 12.617 8.508 1 88 168 LEU A N 1
ATOM 1188 C CA . LEU A 1 168 ? -9.766 13.344 9.711 1 88 168 LEU A CA 1
ATOM 1189 C C . LEU A 1 168 ? -8.914 14.562 9.375 1 88 168 LEU A C 1
ATOM 1191 O O . LEU A 1 168 ? -9.039 15.617 10.008 1 88 168 LEU A O 1
ATOM 1195 N N . ALA A 1 169 ? -8.055 14.289 8.391 1 80.25 169 ALA A N 1
ATOM 1196 C CA . ALA A 1 169 ? -7.223 15.406 7.945 1 80.25 169 ALA A CA 1
ATOM 1197 C C . ALA A 1 169 ? -8.07 16.531 7.352 1 80.25 169 ALA A C 1
ATOM 1199 O O . ALA A 1 169 ? -7.727 17.703 7.477 1 80.25 169 ALA A O 1
ATOM 1200 N N . ALA A 1 170 ? -9.148 16.234 6.719 1 84.44 170 ALA A N 1
ATOM 1201 C CA . ALA A 1 170 ? -10.039 17.203 6.098 1 84.44 170 ALA A CA 1
ATOM 1202 C C . ALA A 1 170 ? -11.008 17.781 7.117 1 84.44 170 ALA A C 1
ATOM 1204 O O . ALA A 1 170 ? -11.633 18.828 6.871 1 84.44 170 ALA A O 1
ATOM 1205 N N . TYR A 1 171 ? -11.172 17.078 8.242 1 87.38 171 TYR A N 1
ATOM 1206 C CA . TYR A 1 171 ? -12.055 17.531 9.312 1 87.38 171 TYR A CA 1
ATOM 1207 C C . TYR A 1 171 ? -11.367 18.562 10.188 1 87.38 171 TYR A C 1
ATOM 1209 O O . TYR A 1 171 ? -11.023 18.297 11.336 1 87.38 171 TYR A O 1
ATOM 1217 N N . THR A 1 172 ? -11.305 19.75 9.711 1 82.62 172 THR A N 1
ATOM 1218 C CA . THR A 1 172 ? -10.578 20.844 10.352 1 82.62 172 THR A CA 1
ATOM 1219 C C . THR A 1 172 ? -11.414 21.469 11.469 1 82.62 172 THR A C 1
ATOM 1221 O O . THR A 1 172 ? -12.609 21.188 11.586 1 82.62 172 THR A O 1
ATOM 1224 N N . PRO A 1 173 ? -10.742 22.266 12.273 1 84.25 173 PRO A N 1
ATOM 1225 C CA . PRO A 1 173 ? -11.492 23.016 13.289 1 84.25 173 PRO A CA 1
ATOM 1226 C C . PRO A 1 173 ? -12.617 23.859 12.695 1 84.25 173 PRO A C 1
ATOM 1228 O O . PRO A 1 173 ? -13.672 24.016 13.32 1 84.25 173 PRO A O 1
ATOM 1231 N N . ALA A 1 174 ? -12.422 24.297 11.539 1 86.19 174 ALA A N 1
ATOM 1232 C CA . ALA A 1 174 ? -13.453 25.094 10.891 1 86.19 174 ALA A CA 1
ATOM 1233 C C . ALA A 1 174 ? -14.711 24.281 10.641 1 86.19 174 ALA A C 1
ATOM 1235 O O . ALA A 1 174 ? -15.828 24.766 10.828 1 86.19 174 ALA A O 1
ATOM 1236 N N . VAL A 1 175 ? -14.508 23.078 10.219 1 86.38 175 VAL A N 1
ATOM 1237 C CA . VAL A 1 175 ? -15.625 22.188 9.961 1 86.38 175 VAL A CA 1
ATOM 1238 C C . VAL A 1 175 ? -16.344 21.859 11.273 1 86.38 175 VAL A C 1
ATOM 1240 O O . VAL A 1 175 ? -17.578 21.875 11.336 1 86.38 175 VAL A O 1
ATOM 1243 N N . ARG A 1 176 ? -15.586 21.625 12.273 1 85.62 176 ARG A N 1
ATOM 1244 C CA . ARG A 1 176 ? -16.141 21.312 13.586 1 85.62 176 ARG A CA 1
ATOM 1245 C C . ARG A 1 176 ? -16.953 22.484 14.125 1 85.62 176 ARG A C 1
ATOM 1247 O O . ARG A 1 176 ? -18.031 22.297 14.711 1 85.62 176 ARG A O 1
ATOM 1254 N N . ASP A 1 177 ? -16.375 23.641 13.969 1 88.75 177 ASP A N 1
ATOM 1255 C CA . ASP A 1 177 ? -17.062 24.828 14.438 1 88.75 177 ASP A CA 1
ATOM 1256 C C . ASP A 1 177 ? -18.406 25.016 13.711 1 88.75 177 ASP A C 1
ATOM 1258 O O . ASP A 1 177 ? -19.406 25.391 14.336 1 88.75 177 ASP A O 1
ATOM 1262 N N . LEU A 1 178 ? -18.359 24.75 12.477 1 88.38 178 LEU A N 1
ATOM 1263 C CA . LEU A 1 178 ? -19.594 24.875 11.703 1 88.38 178 LEU A CA 1
ATOM 1264 C C . LEU A 1 178 ? -20.625 23.828 12.148 1 88.38 178 LEU A C 1
ATOM 1266 O O . LEU A 1 178 ? -21.812 24.141 12.25 1 88.38 178 LEU A O 1
ATOM 1270 N N . GLU A 1 179 ? -20.188 22.672 12.383 1 85.81 179 GLU A N 1
ATOM 1271 C CA . GLU A 1 179 ? -21.062 21.609 12.859 1 85.81 179 GLU A CA 1
ATOM 1272 C C . GLU A 1 179 ? -21.672 21.969 14.203 1 85.81 179 GLU A C 1
ATOM 1274 O O . GLU A 1 179 ? -22.859 21.734 14.438 1 85.81 179 GLU A O 1
ATOM 1279 N N . ASN A 1 180 ? -20.922 22.531 15.055 1 86.31 180 ASN A N 1
ATOM 1280 C CA . ASN A 1 180 ? -21.406 22.938 16.375 1 86.31 180 ASN A CA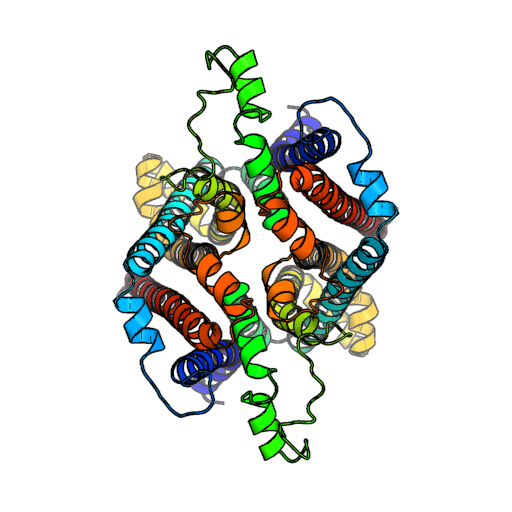 1
ATOM 1281 C C . ASN A 1 180 ? -22.438 24.062 16.266 1 86.31 180 ASN A C 1
ATOM 1283 O O . ASN A 1 180 ? -23.406 24.078 17.016 1 86.31 180 ASN A O 1
ATOM 1287 N N . ALA A 1 181 ? -22.078 24.953 15.375 1 90.12 181 ALA A N 1
ATOM 1288 C CA . ALA A 1 181 ? -23.016 26.062 15.148 1 90.12 181 ALA A CA 1
ATOM 1289 C C . ALA A 1 181 ? -24.375 25.531 14.695 1 90.12 181 ALA A C 1
ATOM 1291 O O . ALA A 1 181 ? -25.406 26 15.172 1 90.12 181 ALA A O 1
ATOM 1292 N N . ILE A 1 182 ? -24.359 24.562 13.859 1 89.62 182 ILE A N 1
ATOM 1293 C CA . ILE A 1 182 ? -25.594 24.016 13.32 1 89.62 182 ILE A CA 1
ATOM 1294 C C . ILE A 1 182 ? -26.281 23.141 14.367 1 89.62 182 ILE A C 1
ATOM 1296 O O . ILE A 1 182 ? -27.516 23.109 14.453 1 89.62 182 ILE A O 1
ATOM 1300 N N . ARG A 1 183 ? -25.531 22.531 15.188 1 87.38 183 ARG A N 1
ATOM 1301 C CA . ARG A 1 183 ? -26.062 21.75 16.297 1 87.38 183 ARG A CA 1
ATOM 1302 C C . ARG A 1 183 ? -26.844 22.625 17.266 1 87.38 183 ARG A C 1
ATOM 1304 O O . ARG A 1 183 ? -27.906 22.234 17.766 1 87.38 183 ARG A O 1
ATOM 1311 N N . THR A 1 184 ? -26.266 23.734 17.469 1 90.56 184 THR A N 1
ATOM 1312 C CA . THR A 1 184 ? -26.906 24.672 18.391 1 90.56 184 THR A CA 1
ATOM 1313 C C . THR A 1 184 ? -28.234 25.141 17.812 1 90.56 184 THR A C 1
ATOM 1315 O O . THR A 1 184 ? -29.141 25.516 18.578 1 90.56 184 THR A O 1
ATOM 1318 N N . LEU A 1 185 ? -28.391 25.062 16.516 1 91 185 LEU A N 1
ATOM 1319 C CA . LEU A 1 185 ? -29.625 25.453 15.852 1 91 185 LEU A CA 1
ATOM 1320 C C . LEU A 1 185 ? -30.625 24.312 15.844 1 91 185 LEU A C 1
ATOM 1322 O O . LEU A 1 185 ? -31.734 24.469 15.328 1 91 185 LEU A O 1
ATOM 1326 N N . GLY A 1 186 ? -30.266 23.172 16.422 1 88.56 186 GLY A N 1
ATOM 1327 C CA . GLY A 1 186 ? -31.203 22.078 16.625 1 88.56 186 GLY A CA 1
ATOM 1328 C C . GLY A 1 186 ? -31.062 20.984 15.578 1 88.56 186 GLY A C 1
ATOM 1329 O O . GLY A 1 186 ? -31.875 20.062 15.531 1 88.56 186 GLY A O 1
ATOM 1330 N N . ALA A 1 187 ? -30.141 21.078 14.75 1 88.31 187 ALA A N 1
ATOM 1331 C CA . ALA A 1 187 ? -29.969 20.062 13.711 1 88.31 187 ALA A CA 1
ATOM 1332 C C . ALA A 1 187 ? -29.438 18.766 14.297 1 88.31 187 ALA A C 1
ATOM 1334 O O . ALA A 1 187 ? -28.484 18.781 15.078 1 88.31 187 ALA A O 1
ATOM 1335 N N . GLY A 1 188 ? -30.125 17.641 13.977 1 87.69 188 GLY A N 1
ATOM 1336 C CA . GLY A 1 188 ? -29.688 16.328 14.43 1 87.69 188 GLY A CA 1
ATOM 1337 C C . GLY A 1 188 ? -28.422 15.844 13.75 1 87.69 188 GLY A C 1
ATOM 1338 O O . GLY A 1 188 ? -27.875 16.531 12.875 1 87.69 188 GLY A O 1
ATOM 1339 N N . ARG A 1 189 ? -27.969 14.781 14.203 1 83.38 189 ARG A N 1
ATOM 1340 C CA . ARG A 1 189 ? -26.688 14.25 13.75 1 83.38 189 ARG A CA 1
ATOM 1341 C C . ARG A 1 189 ? -26.734 13.906 12.266 1 83.38 189 ARG A C 1
ATOM 1343 O O . ARG A 1 189 ? -25.781 14.203 11.531 1 83.38 189 ARG A O 1
ATOM 1350 N N . MET A 1 190 ? -27.734 13.32 11.906 1 86.19 190 MET A N 1
ATOM 1351 C CA . MET A 1 190 ? -27.844 12.883 10.516 1 86.19 190 MET A CA 1
ATOM 1352 C C . MET A 1 190 ? -27.938 14.078 9.578 1 86.19 190 MET A C 1
ATOM 1354 O O . MET A 1 190 ? -27.375 14.062 8.484 1 86.19 190 MET A O 1
ATOM 1358 N N . ARG A 1 191 ? -28.641 15.07 9.992 1 86.94 191 ARG A N 1
ATOM 1359 C CA . ARG A 1 191 ? -28.766 16.281 9.195 1 86.94 191 ARG A CA 1
ATOM 1360 C C . ARG A 1 191 ? -27.422 17 9.07 1 86.94 191 ARG A C 1
ATOM 1362 O O . ARG A 1 191 ? -27.062 17.484 7.996 1 86.94 191 ARG A O 1
ATOM 1369 N N . ARG A 1 192 ? -26.703 17.016 10.148 1 87.06 192 ARG A N 1
ATOM 1370 C CA . ARG A 1 192 ? -25.391 17.641 10.141 1 87.06 192 ARG A CA 1
ATOM 1371 C C . ARG A 1 192 ? -24.422 16.891 9.227 1 87.06 192 ARG A C 1
ATOM 1373 O O . ARG A 1 192 ? -23.672 17.5 8.469 1 87.06 192 ARG A O 1
ATOM 1380 N N . MET A 1 193 ? -24.531 15.594 9.336 1 85.69 193 MET A N 1
ATOM 1381 C CA . MET A 1 193 ? -23.656 14.766 8.516 1 85.69 193 MET A CA 1
ATOM 1382 C C . MET A 1 193 ? -23.969 14.961 7.031 1 85.69 193 MET A C 1
ATOM 1384 O O . MET A 1 193 ? -23.047 15.133 6.223 1 85.69 193 MET A O 1
ATOM 1388 N N . ARG A 1 194 ? -25.125 15.016 6.652 1 86.38 194 ARG A N 1
ATOM 1389 C CA . ARG A 1 194 ? -25.547 15.055 5.254 1 86.38 194 ARG A CA 1
ATOM 1390 C C . ARG A 1 194 ? -25.359 16.453 4.664 1 86.38 194 ARG A C 1
ATOM 1392 O O . ARG A 1 194 ? -25.016 16.594 3.494 1 86.38 194 ARG A O 1
ATOM 1399 N N . HIS A 1 195 ? -25.5 17.531 5.488 1 87.19 195 HIS A N 1
ATOM 1400 C CA . HIS A 1 195 ? -25.594 18.875 4.914 1 87.19 195 HIS A CA 1
ATOM 1401 C C . HIS A 1 195 ? -24.344 19.688 5.227 1 87.19 195 HIS A C 1
ATOM 1403 O O . HIS A 1 195 ? -24.094 20.734 4.605 1 87.19 195 HIS A O 1
ATOM 1409 N N . VAL A 1 196 ? -23.562 19.203 6.113 1 85.75 196 VAL A N 1
ATOM 1410 C CA . VAL A 1 196 ? -22.391 19.984 6.48 1 85.75 196 VAL A CA 1
ATOM 1411 C C . VAL A 1 196 ? -21.141 19.156 6.309 1 85.75 196 VAL A C 1
ATOM 1413 O O . VAL A 1 196 ? 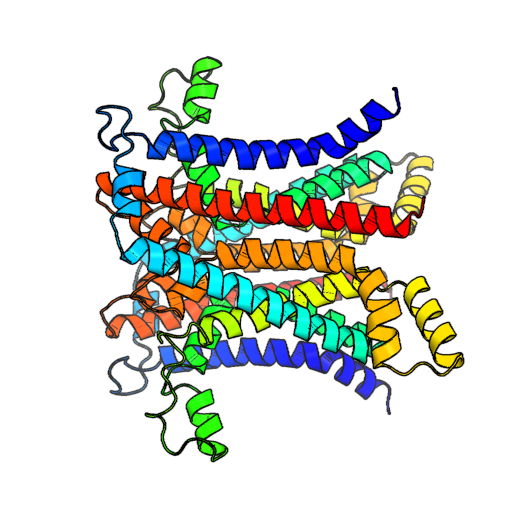-20.328 19.391 5.402 1 85.75 196 VAL A O 1
ATOM 1416 N N . THR A 1 197 ? -21.125 18.062 7.051 1 85.69 197 THR A N 1
ATOM 1417 C CA . THR A 1 197 ? -19.891 17.281 7.145 1 85.69 197 THR A CA 1
ATOM 1418 C C . THR A 1 197 ? -19.562 16.625 5.809 1 85.69 197 THR A C 1
ATOM 1420 O O . THR A 1 197 ? -18.453 16.781 5.289 1 85.69 197 THR A O 1
ATOM 1423 N N . LEU A 1 198 ? -20.5 16 5.215 1 88.44 198 LEU A N 1
ATOM 1424 C CA . LEU A 1 198 ? -20.266 15.234 3.998 1 88.44 198 LEU A CA 1
ATOM 1425 C C . LEU A 1 198 ? -19.906 16.156 2.836 1 88.44 198 LEU A C 1
ATOM 1427 O O . LEU A 1 198 ? -18.922 15.906 2.119 1 88.44 198 LEU A O 1
ATOM 1431 N N . PRO A 1 199 ? -20.656 17.234 2.689 1 88.56 199 PRO A N 1
ATOM 1432 C CA . PRO A 1 199 ? -20.281 18.141 1.599 1 88.56 199 PRO A CA 1
ATOM 1433 C C . PRO A 1 199 ? -18.891 18.75 1.779 1 88.56 199 PRO A C 1
ATOM 1435 O O . PRO A 1 199 ? -18.172 18.953 0.8 1 88.56 199 PRO A O 1
ATOM 1438 N N . LEU A 1 200 ? -18.531 19.047 2.986 1 87.69 200 LEU A N 1
ATOM 1439 C CA . LEU A 1 200 ? -17.234 19.656 3.246 1 87.69 200 LEU A CA 1
ATOM 1440 C C . LEU A 1 200 ? -16.109 18.625 3.111 1 87.69 200 LEU A C 1
ATOM 1442 O O . LEU A 1 200 ? -14.984 18.969 2.746 1 87.69 200 LEU A O 1
ATOM 1446 N N . LEU A 1 201 ? -16.422 17.359 3.318 1 90.19 201 LEU A N 1
ATOM 1447 C CA . LEU A 1 201 ? -15.414 16.312 3.268 1 90.19 201 LEU A CA 1
ATOM 1448 C C . LEU A 1 201 ? -15.43 15.609 1.916 1 90.19 201 LEU A C 1
ATOM 1450 O O . LEU A 1 201 ? -14.57 14.766 1.637 1 90.19 201 LEU A O 1
ATOM 1454 N N . ALA A 1 202 ? -16.281 15.992 1.034 1 91.31 202 ALA A N 1
ATOM 1455 C CA . ALA A 1 202 ? -16.531 15.289 -0.221 1 91.31 202 ALA A CA 1
ATOM 1456 C C . ALA A 1 202 ? -15.266 15.242 -1.082 1 91.31 202 ALA A C 1
ATOM 1458 O O . ALA A 1 202 ? -14.93 14.203 -1.65 1 91.31 202 ALA A O 1
ATOM 1459 N N . PRO A 1 203 ? -14.5 16.312 -1.179 1 86.81 203 PRO A N 1
ATOM 1460 C CA . PRO A 1 203 ? -13.281 16.234 -1.99 1 86.81 203 PRO A CA 1
ATOM 1461 C C . PRO A 1 203 ? -12.266 15.227 -1.442 1 86.81 203 PRO A C 1
ATOM 1463 O O . PRO A 1 203 ? -11.695 14.445 -2.203 1 86.81 203 PRO A O 1
ATOM 1466 N N . ALA A 1 204 ? -12.102 15.289 -0.165 1 87.88 204 ALA A N 1
ATOM 1467 C CA . ALA A 1 204 ? -11.188 14.344 0.466 1 87.88 204 ALA A CA 1
ATOM 1468 C C . ALA A 1 204 ? -11.688 12.906 0.326 1 87.88 204 ALA A C 1
ATOM 1470 O O . ALA A 1 204 ? -10.898 11.984 0.091 1 87.88 204 ALA A O 1
ATOM 1471 N N . LEU A 1 205 ? -12.984 12.773 0.484 1 93.44 205 LEU A N 1
ATOM 1472 C CA . LEU A 1 205 ? -13.586 11.445 0.358 1 93.44 205 LEU A CA 1
ATOM 1473 C C . LEU A 1 205 ? -13.438 10.914 -1.062 1 93.44 205 LEU A C 1
ATOM 1475 O O . LEU A 1 205 ? -13.109 9.742 -1.257 1 93.44 205 LEU A O 1
ATOM 1479 N N . THR A 1 206 ? -13.656 11.766 -2.01 1 91.69 206 THR A N 1
ATOM 1480 C CA . THR A 1 206 ? -13.539 11.367 -3.408 1 91.69 206 THR A CA 1
ATOM 1481 C C . THR A 1 206 ? -12.109 10.938 -3.73 1 91.69 206 THR A C 1
ATOM 1483 O O . THR A 1 206 ? -11.898 9.914 -4.387 1 91.69 206 THR A O 1
ATOM 1486 N N . GLU A 1 207 ? -11.164 11.664 -3.275 1 86.38 207 GLU A N 1
ATOM 1487 C CA . GLU A 1 207 ? -9.758 11.32 -3.498 1 86.38 207 GLU A CA 1
ATOM 1488 C C . GLU A 1 207 ? -9.398 10 -2.822 1 86.38 207 GLU A C 1
ATOM 1490 O O . GLU A 1 207 ? -8.734 9.148 -3.418 1 86.38 207 GLU A O 1
ATOM 1495 N N . ALA A 1 208 ? -9.836 9.867 -1.602 1 91.81 208 ALA A N 1
ATOM 1496 C CA . ALA A 1 208 ? -9.57 8.633 -0.865 1 91.81 208 ALA A CA 1
ATOM 1497 C C . ALA A 1 208 ? -10.188 7.43 -1.565 1 91.81 208 ALA A C 1
ATOM 1499 O O . ALA A 1 208 ? -9.555 6.375 -1.683 1 91.81 208 ALA A O 1
ATOM 1500 N N . CYS A 1 209 ? -11.406 7.613 -2.004 1 94.56 209 CYS A N 1
ATOM 1501 C CA . CYS A 1 209 ? -12.109 6.527 -2.674 1 94.56 209 CYS A CA 1
ATOM 1502 C C . CYS A 1 209 ? -11.414 6.141 -3.969 1 94.56 209 CYS A C 1
ATOM 1504 O O . CYS A 1 209 ? -11.328 4.957 -4.301 1 94.56 209 CYS A O 1
ATOM 1506 N N . LEU A 1 210 ? -10.945 7.098 -4.668 1 91.88 210 LEU A N 1
ATOM 1507 C CA . LEU A 1 210 ? -10.211 6.812 -5.898 1 91.88 210 LEU A CA 1
ATOM 1508 C C . LEU A 1 210 ? -8.953 6 -5.609 1 91.88 210 LEU A C 1
ATOM 1510 O O . LEU A 1 210 ? -8.664 5.031 -6.312 1 91.88 210 LEU A O 1
ATOM 1514 N N . LEU A 1 211 ? -8.258 6.398 -4.641 1 89.38 211 LEU A N 1
ATOM 1515 C CA . LEU A 1 211 ? -7.012 5.723 -4.293 1 89.38 211 LEU A CA 1
ATOM 1516 C C . LEU A 1 211 ? -7.281 4.293 -3.83 1 89.38 211 LEU A C 1
ATOM 1518 O O . LEU A 1 211 ? -6.578 3.363 -4.234 1 89.38 211 LEU A O 1
ATOM 1522 N N . VAL A 1 212 ? -8.344 4.164 -3.021 1 94.31 212 VAL A N 1
ATOM 1523 C CA . VAL A 1 212 ? -8.703 2.834 -2.535 1 94.31 212 VAL A CA 1
ATOM 1524 C C . VAL A 1 212 ? -9.148 1.96 -3.703 1 94.31 212 VAL A C 1
ATOM 1526 O O . VAL A 1 212 ? -8.758 0.792 -3.797 1 94.31 212 VAL A O 1
ATOM 1529 N N . PHE A 1 213 ? -9.945 2.521 -4.559 1 95.38 213 PHE A N 1
ATOM 1530 C CA . PHE A 1 213 ? -10.406 1.78 -5.73 1 95.38 213 PHE A CA 1
ATOM 1531 C C . PHE A 1 213 ? -9.219 1.33 -6.578 1 95.38 213 PHE A C 1
ATOM 1533 O O . PHE A 1 213 ? -9.133 0.161 -6.957 1 95.38 213 PHE A O 1
ATOM 1540 N N . ALA A 1 214 ? -8.344 2.27 -6.891 1 91.75 214 ALA A N 1
ATOM 1541 C CA . ALA A 1 214 ? -7.176 1.966 -7.715 1 91.75 214 ALA A CA 1
ATOM 1542 C C . ALA A 1 214 ? -6.32 0.876 -7.074 1 91.75 214 ALA A C 1
ATOM 1544 O O . ALA A 1 214 ? -5.906 -0.071 -7.746 1 91.75 214 ALA A O 1
ATOM 1545 N N . PHE A 1 215 ? -6.121 0.956 -5.832 1 91.38 215 PHE A N 1
ATOM 1546 C CA . PHE A 1 215 ? -5.273 0.018 -5.105 1 91.38 215 PHE A CA 1
ATOM 1547 C C . PHE A 1 215 ? -5.902 -1.371 -5.078 1 91.38 215 PHE A C 1
ATOM 1549 O O . PHE A 1 215 ? -5.23 -2.367 -5.352 1 91.38 215 PHE A O 1
ATOM 1556 N N . THR A 1 216 ? -7.18 -1.419 -4.789 1 95.06 216 THR A N 1
ATOM 1557 C CA . THR A 1 216 ? -7.832 -2.715 -4.637 1 95.06 216 THR A CA 1
ATOM 1558 C C . THR A 1 216 ? -8.086 -3.354 -6 1 95.06 216 THR A C 1
ATOM 1560 O O . THR A 1 216 ? -8.07 -4.578 -6.129 1 95.06 216 THR A O 1
ATOM 1563 N N . PHE A 1 217 ? -8.297 -2.553 -7.02 1 95.62 217 PHE A N 1
ATOM 1564 C CA . PHE A 1 217 ? -8.5 -3.084 -8.359 1 95.62 217 PHE A CA 1
ATOM 1565 C C . PHE A 1 217 ? -7.227 -3.717 -8.898 1 95.62 217 PHE A C 1
ATOM 1567 O O . PHE A 1 217 ? -7.277 -4.699 -9.641 1 95.62 217 PHE A O 1
ATOM 1574 N N . ALA A 1 218 ? -6.125 -3.176 -8.5 1 93.69 218 ALA A N 1
ATOM 1575 C CA . ALA A 1 218 ? -4.844 -3.627 -9.039 1 93.69 218 ALA A CA 1
ATOM 1576 C C . ALA A 1 218 ? -4.098 -4.492 -8.023 1 93.69 218 ALA A C 1
ATOM 1578 O O . ALA A 1 218 ? -2.9 -4.742 -8.172 1 93.69 218 ALA A O 1
ATOM 1579 N N . ALA A 1 219 ? -4.773 -4.949 -7.035 1 92.69 219 ALA A N 1
ATOM 1580 C CA . ALA A 1 219 ? -4.102 -5.684 -5.965 1 92.69 219 ALA A CA 1
ATOM 1581 C C . ALA A 1 219 ? -4.016 -7.172 -6.293 1 92.69 219 ALA A C 1
ATOM 1583 O O . ALA A 1 219 ? -4.957 -7.75 -6.844 1 92.69 219 ALA A O 1
ATOM 1584 N N . TYR A 1 220 ? -2.941 -7.805 -5.852 1 92.25 220 TYR A N 1
ATOM 1585 C CA . TYR A 1 220 ? -2.689 -9.211 -6.133 1 92.25 220 TYR A CA 1
ATOM 1586 C C . TYR A 1 220 ? -2.84 -10.062 -4.875 1 92.25 220 TYR A C 1
ATOM 1588 O O . TYR A 1 220 ? -3.51 -11.094 -4.891 1 92.25 220 TYR A O 1
ATOM 1596 N N . GLU A 1 221 ? -2.336 -9.656 -3.713 1 89.94 221 GLU A N 1
ATOM 1597 C CA . GLU A 1 221 ? -2.062 -10.516 -2.566 1 89.94 221 GLU A CA 1
ATOM 1598 C C . GLU A 1 221 ? -3.352 -11.078 -1.983 1 89.94 221 GLU A C 1
ATOM 1600 O O . GLU A 1 221 ? -3.508 -12.297 -1.874 1 89.94 221 GLU A O 1
ATOM 1605 N N . ALA A 1 222 ? -4.328 -10.219 -1.72 1 91.5 222 ALA A N 1
ATOM 1606 C CA . ALA A 1 222 ? -5.547 -10.695 -1.074 1 91.5 222 ALA A CA 1
ATOM 1607 C C . ALA A 1 222 ? -6.352 -11.586 -2.014 1 91.5 222 ALA A C 1
ATOM 1609 O O . ALA A 1 222 ? -6.746 -12.695 -1.641 1 91.5 222 ALA A O 1
ATOM 1610 N N . PRO A 1 223 ? -6.52 -11.164 -3.264 1 93.19 223 PRO A N 1
ATOM 1611 C CA . PRO A 1 223 ? -7.258 -12.055 -4.16 1 93.19 223 PRO A CA 1
ATOM 1612 C C . PRO A 1 223 ? -6.52 -13.367 -4.422 1 93.19 223 PRO A C 1
ATOM 1614 O O . PRO A 1 223 ? -7.156 -14.406 -4.613 1 93.19 223 PRO A O 1
ATOM 1617 N N . ALA A 1 224 ? -5.258 -13.328 -4.477 1 90.69 224 ALA A N 1
ATOM 1618 C CA . ALA A 1 224 ? -4.488 -14.539 -4.738 1 90.69 224 ALA A CA 1
ATOM 1619 C C . ALA A 1 224 ? -4.605 -15.523 -3.576 1 90.69 224 ALA A C 1
ATOM 1621 O O . ALA A 1 224 ? -4.668 -16.734 -3.787 1 90.69 224 ALA A O 1
ATOM 1622 N N . LEU A 1 225 ? -4.652 -15.047 -2.367 1 87.5 225 LEU A N 1
ATOM 1623 C CA . LEU A 1 225 ? -4.613 -15.914 -1.194 1 87.5 225 LEU A CA 1
ATOM 1624 C C . LEU A 1 225 ? -6.023 -16.297 -0.754 1 87.5 225 LEU A C 1
ATOM 1626 O O . LEU A 1 225 ? -6.242 -17.391 -0.226 1 87.5 225 LEU A O 1
ATOM 1630 N N . LEU A 1 226 ? -6.965 -15.367 -0.964 1 88.25 226 LEU A N 1
ATOM 1631 C CA . LEU A 1 226 ? -8.281 -15.547 -0.358 1 88.25 226 LEU A CA 1
ATOM 1632 C C . LEU A 1 226 ? -9.352 -15.727 -1.428 1 88.25 226 LEU A C 1
ATOM 1634 O O . LEU A 1 226 ? -10.469 -16.156 -1.13 1 88.25 226 LEU A O 1
ATOM 1638 N N . GLY A 1 227 ? -8.992 -15.281 -2.613 1 85.88 227 GLY A N 1
ATOM 1639 C CA . GLY A 1 227 ? -10 -15.25 -3.662 1 85.88 227 GLY A CA 1
ATOM 1640 C C . GLY A 1 227 ? -10.203 -16.594 -4.328 1 85.88 227 GLY A C 1
ATOM 1641 O O . GLY A 1 227 ? -9.531 -17.578 -3.996 1 85.88 227 GLY A O 1
ATOM 1642 N N . ALA A 1 228 ? -11.195 -16.594 -5.219 1 79.75 228 ALA A N 1
ATOM 1643 C CA . ALA A 1 228 ? -11.523 -17.781 -5.984 1 79.75 228 ALA A CA 1
ATOM 1644 C C . ALA A 1 228 ? -10.43 -18.109 -7 1 79.75 228 ALA A C 1
ATOM 1646 O O . ALA A 1 228 ? -9.719 -17.219 -7.461 1 79.75 228 ALA A O 1
ATOM 1647 N N . THR A 1 229 ? -10.266 -19.391 -7.242 1 80.12 229 THR A N 1
ATOM 1648 C CA . THR A 1 229 ? -9.312 -19.812 -8.266 1 80.12 229 THR A CA 1
ATOM 1649 C C . THR A 1 229 ? -9.938 -19.719 -9.656 1 80.12 229 THR A C 1
ATOM 1651 O O . THR A 1 229 ? -9.219 -19.609 -10.656 1 80.12 229 THR A O 1
ATOM 1654 N N . VAL A 1 230 ? -11.328 -19.797 -9.734 1 82.44 230 VAL A N 1
ATOM 1655 C CA . VAL A 1 230 ? -12.031 -19.609 -11 1 82.44 230 VAL A CA 1
ATOM 1656 C C . VAL A 1 230 ? -13.344 -18.875 -10.758 1 82.44 230 VAL A C 1
ATOM 1658 O O . VAL A 1 230 ? -14.227 -19.375 -10.055 1 82.44 230 VAL A O 1
ATOM 1661 N N . PRO A 1 231 ? -13.484 -17.703 -11.289 1 88.5 231 PRO A N 1
ATOM 1662 C CA . PRO A 1 231 ? -12.469 -16.891 -11.969 1 88.5 231 PRO A CA 1
ATOM 1663 C C . PRO A 1 231 ? -11.477 -16.25 -11 1 88.5 231 PRO A C 1
ATOM 1665 O O . PRO A 1 231 ? -11.805 -16.031 -9.836 1 88.5 231 PRO A O 1
ATOM 1668 N N . ARG A 1 232 ? -10.312 -16.016 -11.531 1 90.94 232 ARG A N 1
ATOM 1669 C CA . ARG A 1 232 ? -9.32 -15.266 -10.781 1 90.94 232 ARG A CA 1
ATOM 1670 C C . ARG A 1 232 ? -9.5 -13.766 -10.992 1 90.94 232 ARG A C 1
ATOM 1672 O O . ARG A 1 232 ? -9.961 -13.328 -12.055 1 90.94 232 ARG A O 1
ATOM 1679 N N . ALA A 1 233 ? -9.164 -12.992 -9.977 1 93.81 233 ALA A N 1
ATOM 1680 C CA . ALA A 1 233 ? -9.117 -11.547 -10.18 1 93.81 233 ALA A CA 1
ATOM 1681 C C . ALA A 1 233 ? -8.133 -11.18 -11.281 1 93.81 233 ALA A C 1
ATOM 1683 O O . ALA A 1 233 ? -7.145 -11.891 -11.5 1 93.81 233 ALA A O 1
ATOM 1684 N N . LEU A 1 234 ? -8.336 -10.023 -11.938 1 94.12 234 LEU A N 1
ATOM 1685 C CA . LEU A 1 234 ? -7.559 -9.602 -13.102 1 94.12 234 LEU A CA 1
ATOM 1686 C C . LEU A 1 234 ? -6.074 -9.5 -12.75 1 94.12 234 LEU A C 1
ATOM 1688 O O . LEU A 1 234 ? -5.227 -10 -13.5 1 94.12 234 LEU A O 1
ATOM 1692 N N . PRO A 1 235 ? -5.711 -8.875 -11.641 1 93.75 235 PRO A N 1
ATOM 1693 C CA . PRO A 1 235 ? -4.285 -8.773 -11.328 1 93.75 235 PRO A CA 1
ATOM 1694 C C . PRO A 1 235 ? -3.631 -10.133 -11.109 1 93.75 235 PRO A C 1
ATOM 1696 O O . PRO A 1 235 ? -2.467 -10.336 -11.469 1 93.75 235 PRO A O 1
ATOM 1699 N N . VAL A 1 236 ? -4.371 -11.047 -10.508 1 92.75 236 VAL A N 1
ATOM 1700 C CA . VAL A 1 236 ? -3.857 -12.391 -10.289 1 92.75 236 VAL A CA 1
ATOM 1701 C C . VAL A 1 236 ? -3.596 -13.07 -11.625 1 92.75 236 VAL A C 1
ATOM 1703 O O . VAL A 1 236 ? -2.531 -13.656 -11.836 1 92.75 236 VAL A O 1
ATOM 1706 N N . GLU A 1 237 ? -4.559 -12.961 -12.516 1 91.56 237 GLU A N 1
ATOM 1707 C CA . GLU A 1 237 ? -4.395 -13.531 -13.844 1 91.56 237 GLU A CA 1
ATOM 1708 C C . GLU A 1 237 ? -3.213 -12.906 -14.578 1 91.56 237 GLU A C 1
ATOM 1710 O O . GLU A 1 237 ? -2.42 -13.609 -15.211 1 91.56 237 GLU A O 1
ATOM 1715 N N . ALA A 1 238 ? -3.062 -11.609 -14.508 1 91.06 238 ALA A N 1
ATOM 1716 C CA . ALA A 1 238 ? -1.987 -10.891 -15.188 1 91.06 238 ALA A CA 1
ATOM 1717 C C . ALA A 1 238 ? -0.62 -11.359 -14.695 1 91.06 238 ALA A C 1
ATOM 1719 O O . ALA A 1 238 ? 0.279 -11.617 -15.5 1 91.06 238 ALA A O 1
ATOM 1720 N N . VAL A 1 239 ? -0.478 -11.5 -13.414 1 89.75 239 VAL A N 1
ATOM 1721 C CA . VAL A 1 239 ? 0.802 -11.891 -12.828 1 89.75 239 VAL A CA 1
ATOM 1722 C C . VAL A 1 239 ? 1.115 -13.336 -13.195 1 89.75 239 VAL A C 1
ATOM 1724 O O . VAL A 1 239 ? 2.254 -13.664 -13.539 1 89.75 239 VAL A O 1
ATOM 1727 N N . GLU A 1 240 ? 0.119 -14.188 -13.141 1 87.94 240 GLU A N 1
ATOM 1728 C CA . GLU A 1 240 ? 0.322 -15.594 -13.477 1 87.94 240 GLU A CA 1
ATOM 1729 C C . GLU A 1 240 ? 0.737 -15.75 -14.938 1 87.94 240 GLU A C 1
ATOM 1731 O O . GLU A 1 240 ? 1.635 -16.531 -15.258 1 87.94 240 GLU A O 1
ATOM 1736 N N . LEU A 1 241 ? 0.102 -15.023 -15.812 1 86 241 LEU A N 1
ATOM 1737 C CA . LEU A 1 241 ? 0.451 -15.086 -17.234 1 86 241 LEU A CA 1
ATOM 1738 C C . LEU A 1 241 ? 1.851 -14.531 -17.469 1 86 241 LEU A C 1
ATOM 1740 O O . LEU A 1 241 ? 2.607 -15.07 -18.281 1 86 241 LEU A O 1
ATOM 1744 N N . TYR A 1 242 ? 2.145 -13.492 -16.812 1 85.12 242 TYR A N 1
ATOM 1745 C CA . TYR A 1 242 ? 3.445 -12.859 -17 1 85.12 242 TYR A CA 1
ATOM 1746 C C . TYR A 1 242 ? 4.57 -13.773 -16.516 1 85.12 242 TYR A C 1
ATOM 1748 O O . TYR A 1 242 ? 5.652 -13.789 -17.109 1 85.12 242 TYR A O 1
ATOM 1756 N N . ARG A 1 243 ? 4.293 -14.539 -15.5 1 82.69 243 ARG A N 1
ATOM 1757 C CA . ARG A 1 243 ? 5.316 -15.398 -14.906 1 82.69 243 ARG A CA 1
ATOM 1758 C C . ARG A 1 243 ? 5.332 -16.766 -15.562 1 82.69 243 ARG A C 1
ATOM 1760 O O . ARG A 1 243 ? 6.18 -17.609 -15.25 1 82.69 243 ARG A O 1
ATOM 1767 N N . SER A 1 244 ? 4.375 -16.953 -16.469 1 82 244 SER A N 1
ATOM 1768 C CA . SER A 1 244 ? 4.32 -18.219 -17.188 1 82 244 SER A CA 1
ATOM 1769 C C . SER A 1 244 ? 5.605 -18.469 -17.969 1 82 244 SER A C 1
ATOM 1771 O O . SER A 1 244 ? 6.254 -17.531 -18.422 1 82 244 SER A O 1
ATOM 1773 N N . VAL A 1 245 ? 5.953 -19.719 -18.078 1 74.19 245 VAL A N 1
ATOM 1774 C CA . VAL A 1 245 ? 7.145 -20.109 -18.828 1 74.19 245 VAL A CA 1
ATOM 1775 C C . VAL A 1 245 ? 6.887 -19.953 -20.328 1 74.19 245 VAL A C 1
ATOM 1777 O O . VAL A 1 245 ? 7.824 -19.781 -21.109 1 74.19 245 VAL A O 1
ATOM 1780 N N . GLU A 1 246 ? 5.621 -19.969 -20.703 1 76.31 246 GLU A N 1
ATOM 1781 C CA . GLU A 1 246 ? 5.258 -19.828 -22.109 1 76.31 246 GLU A CA 1
ATOM 1782 C C . GLU A 1 246 ? 5.324 -18.359 -22.547 1 76.31 246 GLU A C 1
ATOM 1784 O O . GLU A 1 246 ? 4.469 -17.562 -22.172 1 76.31 246 GLU A O 1
ATOM 1789 N N . LEU A 1 247 ? 6.262 -18.062 -23.297 1 73.88 247 LEU A N 1
ATOM 1790 C CA . LEU A 1 247 ? 6.492 -16.703 -23.75 1 73.88 247 LEU A CA 1
ATOM 1791 C C . LEU A 1 247 ? 5.27 -16.156 -24.5 1 73.88 247 LEU A C 1
ATOM 1793 O O . LEU A 1 247 ? 5.031 -14.953 -24.516 1 73.88 247 LEU A O 1
ATOM 1797 N N . ALA A 1 248 ? 4.516 -17.125 -25.016 1 74.19 248 ALA A N 1
ATOM 1798 C CA . ALA A 1 248 ? 3.322 -16.75 -25.766 1 74.19 248 ALA A CA 1
ATOM 1799 C C . ALA A 1 248 ? 2.271 -16.125 -24.859 1 74.19 248 ALA A C 1
ATOM 1801 O O . ALA A 1 248 ? 1.334 -15.484 -25.328 1 74.19 248 ALA A O 1
ATOM 1802 N N . ASP A 1 249 ? 2.523 -16.25 -23.531 1 82.69 249 ASP A N 1
ATOM 1803 C CA . ASP A 1 249 ? 1.547 -15.742 -22.578 1 82.69 249 ASP A CA 1
ATOM 1804 C C . ASP A 1 249 ? 1.832 -14.281 -22.234 1 82.69 249 ASP A C 1
ATOM 1806 O O . ASP A 1 249 ? 0.983 -13.602 -21.656 1 82.69 249 ASP A O 1
ATOM 1810 N N . ARG A 1 250 ? 2.99 -13.805 -22.688 1 81.31 250 ARG A N 1
ATOM 1811 C CA . ARG A 1 250 ? 3.43 -12.492 -22.234 1 81.31 250 ARG A CA 1
ATOM 1812 C C . ARG A 1 250 ? 2.561 -11.391 -22.844 1 81.31 250 ARG A C 1
ATOM 1814 O O . ARG A 1 250 ? 2.141 -10.469 -22.125 1 81.31 250 ARG A O 1
ATOM 1821 N N . PRO A 1 251 ? 2.217 -11.477 -24.125 1 80.38 251 PRO A N 1
ATOM 1822 C CA . PRO A 1 251 ? 1.354 -10.43 -24.672 1 80.38 251 PRO A CA 1
ATOM 1823 C C . PRO A 1 251 ? -0.008 -10.367 -23.984 1 80.38 251 PRO A C 1
ATOM 1825 O O . PRO A 1 251 ? -0.542 -9.273 -23.781 1 80.38 251 PRO A O 1
ATOM 1828 N N . ALA A 1 252 ? -0.498 -11.516 -23.609 1 84.69 252 ALA A N 1
ATOM 1829 C CA . ALA A 1 252 ? -1.773 -11.539 -22.906 1 84.69 252 ALA A CA 1
ATOM 1830 C C . ALA A 1 252 ? -1.645 -10.898 -21.516 1 84.69 252 ALA A C 1
ATOM 1832 O O . ALA A 1 252 ? -2.545 -10.188 -21.078 1 84.69 252 ALA A O 1
ATOM 1833 N N . ALA A 1 253 ? -0.535 -11.148 -20.875 1 86.94 253 ALA A N 1
ATOM 1834 C CA . ALA A 1 253 ? -0.267 -10.539 -19.578 1 86.94 253 ALA A CA 1
ATOM 1835 C C . ALA A 1 253 ? -0.206 -9.016 -19.688 1 86.94 253 ALA A C 1
ATOM 1837 O O . ALA A 1 253 ? -0.773 -8.305 -18.859 1 86.94 253 ALA A O 1
ATOM 1838 N N . LEU A 1 254 ? 0.406 -8.586 -20.75 1 85.31 254 LEU A N 1
ATOM 1839 C CA . LEU A 1 254 ? 0.556 -7.148 -20.953 1 85.31 254 LEU A CA 1
ATOM 1840 C C . LEU A 1 254 ? -0.773 -6.516 -21.344 1 85.31 254 LEU A C 1
ATOM 1842 O O . LEU A 1 254 ? -1.058 -5.375 -20.984 1 85.31 254 LEU A O 1
ATOM 1846 N N . ALA A 1 255 ? -1.525 -7.227 -22.078 1 87 255 ALA A N 1
ATOM 1847 C CA . ALA A 1 255 ? -2.863 -6.746 -22.406 1 87 255 ALA A CA 1
ATOM 1848 C C . ALA A 1 255 ? -3.709 -6.562 -21.156 1 87 255 ALA A C 1
ATOM 1850 O O . ALA A 1 255 ? -4.441 -5.578 -21.031 1 87 255 ALA A O 1
ATOM 1851 N N . LEU A 1 256 ? -3.604 -7.484 -20.25 1 90.5 256 LEU A N 1
ATOM 1852 C CA . LEU A 1 256 ? -4.332 -7.379 -18.984 1 90.5 256 LEU A CA 1
ATOM 1853 C C . LEU A 1 256 ? -3.857 -6.172 -18.188 1 90.5 256 LEU A C 1
ATOM 1855 O O . LEU A 1 256 ? -4.664 -5.477 -17.562 1 90.5 256 LEU A O 1
ATOM 1859 N N . ALA A 1 257 ? -2.562 -5.949 -18.234 1 88.25 257 ALA A N 1
ATOM 1860 C CA . ALA A 1 257 ? -2.012 -4.781 -17.562 1 88.25 257 ALA A CA 1
ATOM 1861 C C . ALA A 1 257 ? -2.58 -3.488 -18.141 1 88.25 257 ALA A C 1
ATOM 1863 O O . ALA A 1 257 ? -2.867 -2.543 -17.406 1 88.25 257 ALA A O 1
ATOM 1864 N N . VAL A 1 258 ? -2.748 -3.438 -19.375 1 86.44 258 VAL A N 1
ATOM 1865 C CA . VAL A 1 258 ? -3.309 -2.27 -20.047 1 86.44 258 VAL A CA 1
ATOM 1866 C C . VAL A 1 258 ? -4.762 -2.076 -19.625 1 86.44 258 VAL A C 1
ATOM 1868 O O . VAL A 1 258 ? -5.184 -0.958 -19.328 1 86.44 258 VAL A O 1
ATOM 1871 N N . VAL A 1 259 ? -5.496 -3.152 -19.594 1 90.88 259 VAL A N 1
ATOM 1872 C CA . VAL A 1 259 ? -6.898 -3.082 -19.203 1 90.88 259 VAL A CA 1
ATOM 1873 C C . VAL A 1 259 ? -7.004 -2.557 -17.766 1 90.88 259 VAL A C 1
ATOM 1875 O O . VAL A 1 259 ? -7.809 -1.665 -17.484 1 90.88 259 VAL A O 1
ATOM 1878 N N . ILE A 1 260 ? -6.199 -3.082 -16.906 1 92.75 260 ILE A N 1
ATOM 1879 C CA . ILE A 1 260 ? -6.188 -2.662 -15.516 1 92.75 260 ILE A CA 1
ATOM 1880 C C . ILE A 1 260 ? -5.859 -1.175 -15.422 1 92.75 260 ILE A C 1
ATOM 1882 O O . ILE A 1 260 ? -6.559 -0.416 -14.75 1 92.75 260 ILE A O 1
ATOM 1886 N N . GLY A 1 261 ? -4.812 -0.786 -16.125 1 90.38 261 GLY A N 1
ATOM 1887 C CA . GLY A 1 261 ? -4.422 0.615 -16.141 1 90.38 261 GLY A CA 1
ATOM 1888 C C . GLY A 1 261 ? -5.504 1.528 -16.688 1 90.38 261 GLY A C 1
ATOM 1889 O O . GLY A 1 261 ? -5.723 2.621 -16.172 1 90.38 261 GLY A O 1
ATOM 1890 N N . MET A 1 262 ? -6.18 1.122 -17.656 1 89.38 262 MET A N 1
ATOM 1891 C CA . MET A 1 262 ? -7.223 1.921 -18.297 1 89.38 262 MET A CA 1
ATOM 1892 C C . MET A 1 262 ? -8.406 2.115 -17.359 1 89.38 262 MET A C 1
ATOM 1894 O O . MET A 1 262 ? -8.961 3.211 -17.266 1 89.38 262 MET A O 1
ATOM 1898 N N . VAL A 1 263 ? -8.805 1.079 -16.703 1 92.94 263 VAL A N 1
ATOM 1899 C CA . VAL A 1 263 ? -9.922 1.182 -15.773 1 92.94 263 VAL A CA 1
ATOM 1900 C C . VAL A 1 263 ? -9.57 2.168 -14.656 1 92.94 263 VAL A C 1
ATOM 1902 O O . VAL A 1 263 ? -10.391 3.01 -14.289 1 92.94 263 VAL A O 1
ATOM 1905 N N . ILE A 1 264 ? -8.359 2.072 -14.195 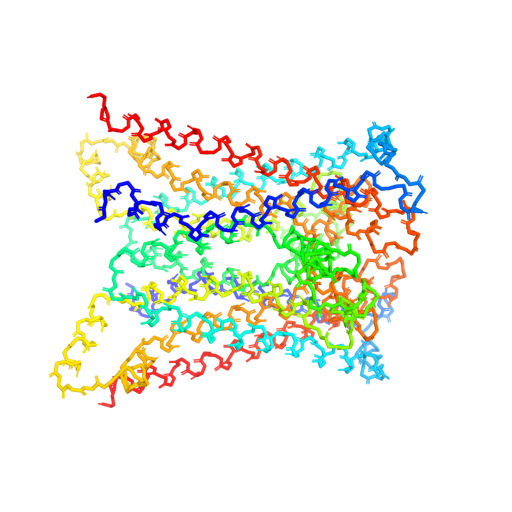1 90.88 264 ILE A N 1
ATOM 1906 C CA . ILE A 1 264 ? -7.922 2.967 -13.133 1 90.88 264 ILE A CA 1
ATOM 1907 C C . ILE A 1 264 ? -7.852 4.398 -13.656 1 90.88 264 ILE A C 1
ATOM 1909 O O . ILE A 1 264 ? -8.258 5.34 -12.969 1 90.88 264 ILE A O 1
ATOM 1913 N N . ALA A 1 265 ? -7.359 4.59 -14.883 1 86.69 265 ALA A N 1
ATOM 1914 C CA . ALA A 1 265 ? -7.301 5.914 -15.5 1 86.69 265 ALA A CA 1
ATOM 1915 C C . ALA A 1 265 ? -8.695 6.504 -15.664 1 86.69 265 ALA A C 1
ATOM 1917 O O . ALA A 1 265 ? -8.914 7.691 -15.414 1 86.69 265 ALA A O 1
ATOM 1918 N N . LEU A 1 266 ? -9.586 5.695 -16.062 1 89.25 266 LEU A N 1
ATOM 1919 C CA . LEU A 1 266 ? -10.961 6.145 -16.234 1 89.25 266 LEU A CA 1
ATOM 1920 C C . LEU A 1 266 ? -11.578 6.539 -14.891 1 89.25 266 LEU A C 1
ATOM 1922 O O . LEU A 1 266 ? -12.281 7.543 -14.805 1 89.25 266 LEU A O 1
ATOM 1926 N N . ALA A 1 267 ? -11.312 5.75 -13.883 1 89.5 267 ALA A N 1
ATOM 1927 C CA . ALA A 1 267 ? -11.789 6.09 -12.547 1 89.5 267 ALA A CA 1
ATOM 1928 C C . ALA A 1 267 ? -11.18 7.402 -12.062 1 89.5 267 ALA A C 1
ATOM 1930 O O . ALA A 1 267 ? -11.859 8.211 -11.422 1 89.5 267 ALA A O 1
ATOM 1931 N N . ALA A 1 268 ? -9.938 7.594 -12.352 1 85.19 268 ALA A N 1
ATOM 1932 C CA . ALA A 1 268 ? -9.25 8.828 -11.969 1 85.19 268 ALA A CA 1
ATOM 1933 C C . ALA A 1 268 ? -9.852 10.031 -12.68 1 85.19 268 ALA A C 1
ATOM 1935 O O . ALA A 1 268 ? -10.039 11.094 -12.07 1 85.19 268 ALA A O 1
ATOM 1936 N N . LEU A 1 269 ? -10.133 9.922 -13.93 1 83.62 269 LEU A N 1
ATOM 1937 C CA . LEU A 1 269 ? -10.75 10.992 -14.703 1 83.62 269 LEU A CA 1
ATOM 1938 C C . LEU A 1 269 ? -12.148 11.305 -14.18 1 83.62 269 LEU A C 1
ATOM 1940 O O . LEU A 1 269 ? -12.531 12.477 -14.086 1 83.62 269 LEU A O 1
ATOM 1944 N N . ALA A 1 270 ? -12.828 10.266 -13.867 1 84.81 270 ALA A N 1
ATOM 1945 C CA . ALA A 1 270 ? -14.164 10.461 -13.305 1 84.81 270 ALA A CA 1
ATOM 1946 C C . ALA A 1 270 ? -14.102 11.188 -11.969 1 84.81 270 ALA A C 1
ATOM 1948 O O . ALA A 1 270 ? -14.883 12.109 -11.719 1 84.81 270 ALA A O 1
ATOM 1949 N N . ALA A 1 271 ? -13.172 10.773 -11.148 1 83.88 271 ALA A N 1
ATOM 1950 C CA . ALA A 1 271 ? -13 11.414 -9.852 1 83.88 271 ALA A CA 1
ATOM 1951 C C . ALA A 1 271 ? -12.609 12.883 -10.008 1 83.88 271 ALA A C 1
ATOM 1953 O O . ALA A 1 271 ? -13.078 13.742 -9.266 1 83.88 271 ALA A O 1
ATOM 1954 N N . ALA A 1 272 ? -11.766 13.195 -10.969 1 79.19 272 ALA A N 1
ATOM 1955 C CA . ALA A 1 272 ? -11.352 14.562 -11.242 1 79.19 272 ALA A CA 1
ATOM 1956 C C . ALA A 1 272 ? -12.531 15.414 -11.703 1 79.19 272 ALA A C 1
ATOM 1958 O O . ALA A 1 272 ? -12.664 16.578 -11.312 1 79.19 272 ALA A O 1
ATOM 1959 N N . ALA A 1 273 ? -13.336 14.852 -12.477 1 80.56 273 ALA A N 1
ATOM 1960 C CA . ALA A 1 273 ? -14.516 15.562 -12.969 1 80.56 273 ALA A CA 1
ATOM 1961 C C . ALA A 1 273 ? -15.492 15.859 -11.836 1 80.56 273 ALA A C 1
ATOM 1963 O O . ALA A 1 273 ? -16.062 16.953 -11.773 1 80.56 273 ALA A O 1
ATOM 1964 N N . ILE A 1 274 ? -15.562 14.93 -10.953 1 79.31 274 ILE A N 1
ATOM 1965 C CA . ILE A 1 274 ? -16.469 15.086 -9.82 1 79.31 274 ILE A CA 1
ATOM 1966 C C . ILE A 1 274 ? -15.914 16.141 -8.859 1 79.31 274 ILE A C 1
ATOM 1968 O O . ILE A 1 274 ? -16.656 17 -8.375 1 79.31 274 ILE A O 1
ATOM 1972 N N . SER A 1 275 ? -14.672 16.047 -8.586 1 77.5 275 SER A N 1
ATOM 1973 C CA . SER A 1 275 ? -14.031 17 -7.691 1 77.5 275 SER A CA 1
ATOM 1974 C C . SER A 1 275 ? -14.141 18.422 -8.234 1 77.5 275 SER A C 1
ATOM 1976 O O . SER A 1 275 ? -14.367 19.375 -7.48 1 77.5 275 SER A O 1
ATOM 1978 N N . ARG A 1 276 ? -13.969 18.578 -9.516 1 73.12 276 ARG A N 1
ATOM 1979 C CA . ARG A 1 276 ? -14.102 19.891 -10.148 1 73.12 276 ARG A CA 1
ATOM 1980 C C . ARG A 1 276 ? -15.523 20.422 -10.031 1 73.12 276 ARG A C 1
ATOM 1982 O O . ARG A 1 276 ? -15.727 21.609 -9.75 1 73.12 276 ARG A O 1
ATOM 1989 N N . ARG A 1 277 ? -16.375 19.578 -10.117 1 71.12 277 ARG A N 1
ATOM 1990 C CA . ARG A 1 277 ? -17.766 19.984 -10.016 1 71.12 277 ARG A CA 1
ATOM 1991 C C . ARG A 1 277 ? -18.125 20.391 -8.594 1 71.12 277 ARG A C 1
ATOM 1993 O O . ARG A 1 277 ? -18.859 21.359 -8.383 1 71.12 277 ARG A O 1
ATOM 2000 N N . LEU A 1 278 ? -17.562 19.703 -7.668 1 70.5 278 LEU A N 1
ATOM 2001 C CA . LEU A 1 278 ? -17.812 20.016 -6.266 1 70.5 278 LEU A CA 1
ATOM 2002 C C . LEU A 1 278 ? -17.156 21.328 -5.871 1 70.5 278 LEU A C 1
ATOM 2004 O O . LEU A 1 278 ? -17.719 22.094 -5.09 1 70.5 278 LEU A O 1
ATOM 2008 N N . LEU A 1 279 ? -16 21.516 -6.41 1 65.06 279 LEU A N 1
ATOM 2009 C CA . LEU A 1 279 ? -15.305 22.766 -6.141 1 65.06 279 LEU A CA 1
ATOM 2010 C C . LEU A 1 279 ? -16.047 23.953 -6.766 1 65.06 279 LEU A C 1
ATOM 2012 O O . LEU A 1 279 ? -16.172 25.016 -6.156 1 65.06 279 LEU A O 1
ATOM 2016 N N . LEU A 1 280 ? -16.516 23.734 -7.895 1 63.88 280 LEU A N 1
ATOM 2017 C CA . LEU A 1 280 ? -17.266 24.781 -8.57 1 63.88 280 LEU A CA 1
ATOM 2018 C C . LEU A 1 280 ? -18.578 25.062 -7.852 1 63.88 280 LEU A C 1
ATOM 2020 O O . LEU A 1 280 ? -19.047 26.188 -7.828 1 63.88 280 LEU A O 1
ATOM 2024 N N . ALA A 1 281 ? -19.062 24.094 -7.285 1 59.59 281 ALA A N 1
ATOM 2025 C CA . ALA A 1 281 ? -20.312 24.25 -6.551 1 59.59 281 ALA A CA 1
ATOM 2026 C C . ALA A 1 281 ? -20.094 25.047 -5.262 1 59.59 281 ALA A C 1
ATOM 2028 O O . ALA A 1 281 ? -20.984 25.766 -4.805 1 59.59 281 ALA A O 1
ATOM 2029 N N . ARG A 1 282 ? -18.969 24.875 -4.719 1 58.19 282 ARG A N 1
ATOM 2030 C CA . ARG A 1 282 ? -18.641 25.594 -3.486 1 58.19 282 ARG A CA 1
ATOM 2031 C C . ARG A 1 282 ? -18.312 27.047 -3.766 1 58.19 282 ARG A C 1
ATOM 2033 O O . ARG A 1 282 ? -18.484 27.906 -2.9 1 58.19 282 ARG A O 1
ATOM 2040 N N . THR A 1 283 ? -17.484 27.219 -4.871 1 51.5 283 THR A N 1
ATOM 2041 C CA . THR A 1 283 ? -17.141 28.594 -5.188 1 51.5 283 THR A CA 1
ATOM 2042 C C . THR A 1 283 ? -18.312 29.297 -5.855 1 51.5 283 THR A C 1
ATOM 2044 O O . THR A 1 283 ? -18.266 30.516 -6.102 1 51.5 283 THR A O 1
ATOM 2047 N N . GLY A 1 284 ? -19.5 29 -5.531 1 42.22 284 GLY A N 1
ATOM 2048 C CA . GLY A 1 284 ? -20.625 29.703 -6.145 1 42.22 284 GLY A CA 1
ATOM 2049 C C . GLY A 1 284 ? -20.234 30.5 -7.375 1 42.22 284 GLY A C 1
ATOM 2050 O O . GLY A 1 284 ? -19.062 30.859 -7.535 1 42.22 284 GLY A O 1
ATOM 2051 N N . PRO A 1 285 ? -21.172 30.656 -8.391 1 39.62 285 PRO A N 1
ATOM 2052 C CA . PRO A 1 285 ? -20.891 31.844 -9.211 1 39.62 285 PRO A CA 1
ATOM 2053 C C . PRO A 1 285 ? -20.766 33.125 -8.391 1 39.62 285 PRO A C 1
ATOM 2055 O O . PRO A 1 285 ? -21.312 33.219 -7.289 1 39.62 285 PRO A O 1
ATOM 2058 N N . MET B 1 1 ? -12.469 9.305 35.156 1 40.06 1 MET B N 1
ATOM 2059 C CA . MET B 1 1 ? -11.672 8.133 34.812 1 40.06 1 MET B CA 1
ATOM 2060 C C . MET B 1 1 ? -10.18 8.414 35 1 40.06 1 MET B C 1
ATOM 2062 O O . MET B 1 1 ? -9.703 9.5 34.656 1 40.06 1 MET B O 1
ATOM 2066 N N . PRO B 1 2 ? -9.492 7.734 35.75 1 47.81 2 PRO B N 1
ATOM 2067 C CA . PRO B 1 2 ? -8.078 8.031 35.969 1 47.81 2 PRO B CA 1
ATOM 2068 C C . PRO B 1 2 ? -7.281 8.18 34.688 1 47.81 2 PRO B C 1
ATOM 2070 O O . PRO B 1 2 ? -7.656 7.605 33.656 1 47.81 2 PRO B O 1
ATOM 2073 N N . PRO B 1 3 ? -6.469 9.102 34.625 1 50.38 3 PRO B N 1
ATOM 2074 C CA . PRO B 1 3 ? -5.684 9.477 33.438 1 50.38 3 PRO B CA 1
ATOM 2075 C C . PRO B 1 3 ? -5.156 8.273 32.688 1 50.38 3 PRO B C 1
ATOM 2077 O O . PRO B 1 3 ? -4.961 8.344 31.453 1 50.38 3 PRO B O 1
ATOM 2080 N N . ARG B 1 4 ? -4.852 7.344 33.438 1 50.06 4 ARG B N 1
ATOM 2081 C CA . ARG B 1 4 ? -4.277 6.145 32.844 1 50.06 4 ARG B CA 1
ATOM 2082 C C . ARG B 1 4 ? -5.273 5.465 31.906 1 50.06 4 ARG B C 1
ATOM 2084 O O . ARG B 1 4 ? -4.887 4.887 30.891 1 50.06 4 ARG B O 1
ATOM 2091 N N . TRP B 1 5 ? -6.508 5.441 32.281 1 45.72 5 TRP B N 1
ATOM 2092 C CA . TRP B 1 5 ? -7.539 4.781 31.484 1 45.72 5 TRP B CA 1
ATOM 2093 C C . TRP B 1 5 ? -7.781 5.527 30.172 1 45.72 5 TRP B C 1
ATOM 2095 O O . TRP B 1 5 ? -8.227 4.938 29.188 1 45.72 5 TRP B O 1
ATOM 2105 N N . ARG B 1 6 ? -7.574 6.785 30.172 1 51.78 6 ARG B N 1
ATOM 2106 C CA . ARG B 1 6 ? -7.766 7.625 29 1 51.78 6 ARG B CA 1
ATOM 2107 C C . ARG B 1 6 ? -6.754 7.281 27.906 1 51.78 6 ARG B C 1
ATOM 2109 O O . ARG B 1 6 ? -7.098 7.223 26.734 1 51.78 6 ARG B O 1
ATOM 2116 N N . GLY B 1 7 ? -5.516 7.039 28.438 1 51.56 7 GLY B N 1
ATOM 2117 C CA . GLY B 1 7 ? -4.473 6.578 27.531 1 51.56 7 GLY B CA 1
ATOM 2118 C C . GLY B 1 7 ? -4.746 5.199 26.953 1 51.56 7 GLY B C 1
ATOM 2119 O O . GLY B 1 7 ? -4.5 4.953 25.781 1 51.56 7 GLY B O 1
ATOM 2120 N N . LEU B 1 8 ? -5.285 4.34 27.828 1 51.94 8 LEU B N 1
ATOM 2121 C CA . LEU B 1 8 ? -5.586 2.979 27.406 1 51.94 8 LEU B CA 1
ATOM 2122 C C . LEU B 1 8 ? -6.723 2.969 26.391 1 51.94 8 LEU B C 1
ATOM 2124 O O . LEU B 1 8 ? -6.699 2.189 25.438 1 51.94 8 LEU B O 1
ATOM 2128 N N . LEU B 1 9 ? -7.715 3.715 26.641 1 54.03 9 LEU B N 1
ATOM 2129 C CA . LEU B 1 9 ? -8.828 3.766 25.703 1 54.03 9 LEU B CA 1
ATOM 2130 C C . LEU B 1 9 ? -8.375 4.316 24.359 1 54.03 9 LEU B C 1
ATOM 2132 O O . LEU B 1 9 ? -8.828 3.857 23.312 1 54.03 9 LEU B O 1
ATOM 2136 N N . LEU B 1 10 ? -7.348 5.316 24.516 1 57.28 10 LEU B N 1
ATOM 2137 C CA . LEU B 1 10 ? -6.844 5.906 23.281 1 57.28 10 LEU B CA 1
ATOM 2138 C C . LEU B 1 10 ? -5.973 4.91 22.516 1 57.28 10 LEU B C 1
ATOM 2140 O O . LEU B 1 10 ? -5.891 4.961 21.281 1 57.28 10 LEU B O 1
ATOM 2144 N N . THR B 1 11 ? -5.488 4.02 23.359 1 64.31 11 THR B N 1
ATOM 2145 C CA . THR B 1 11 ? -4.586 3.057 22.75 1 64.31 11 THR B CA 1
ATOM 2146 C C . THR B 1 11 ? -5.312 1.754 22.438 1 64.31 11 THR B C 1
ATOM 2148 O O . THR B 1 11 ? -4.785 0.896 21.734 1 64.31 11 THR B O 1
ATOM 2151 N N . ALA B 1 12 ? -6.547 1.623 22.812 1 65.81 12 ALA B N 1
ATOM 2152 C CA . ALA B 1 12 ? -7.273 0.361 22.688 1 65.81 12 ALA B CA 1
ATOM 2153 C C . ALA B 1 12 ? -7.445 -0.02 21.219 1 65.81 12 ALA B C 1
ATOM 2155 O O . ALA B 1 12 ? -7.195 -1.165 20.828 1 65.81 12 ALA B O 1
ATOM 2156 N N . PRO B 1 13 ? -7.762 0.954 20.438 1 64.62 13 PRO B N 1
ATOM 2157 C CA . PRO B 1 13 ? -7.918 0.542 19.047 1 64.62 13 PRO B CA 1
ATOM 2158 C C . PRO B 1 13 ? -6.602 0.096 18.406 1 64.62 13 PRO B C 1
ATOM 2160 O O . PRO B 1 13 ? -6.57 -0.885 17.656 1 64.62 13 PRO B O 1
ATOM 2163 N N . ALA B 1 14 ? -5.582 0.805 18.812 1 68.56 14 ALA B N 1
ATOM 2164 C CA . ALA B 1 14 ? -4.27 0.389 18.328 1 68.56 14 ALA B CA 1
ATOM 2165 C C . ALA B 1 14 ? -3.891 -0.984 18.875 1 68.56 14 ALA B C 1
ATOM 2167 O O . ALA B 1 14 ? -3.336 -1.816 18.156 1 68.56 14 ALA B O 1
ATOM 2168 N N . LEU B 1 15 ? -4.359 -1.225 20.031 1 70.19 15 LEU B N 1
ATOM 2169 C CA . LEU B 1 15 ? -4.074 -2.51 20.672 1 70.19 15 LEU B CA 1
ATOM 2170 C C . LEU B 1 15 ? -4.867 -3.629 20 1 70.19 15 LEU B C 1
ATOM 2172 O O . LEU B 1 15 ? -4.371 -4.75 19.859 1 70.19 15 LEU B O 1
ATOM 2176 N N . ALA B 1 16 ? -5.98 -3.297 19.547 1 73.62 16 ALA B N 1
ATOM 2177 C CA . ALA B 1 16 ? -6.801 -4.293 18.859 1 73.62 16 ALA B CA 1
ATOM 2178 C C . ALA B 1 16 ? -6.184 -4.695 17.531 1 73.62 16 ALA B C 1
ATOM 2180 O O . ALA B 1 16 ? -6.207 -5.871 17.156 1 73.62 16 ALA B O 1
ATOM 2181 N N . VAL B 1 17 ? -5.555 -3.756 16.922 1 74.25 17 VAL B N 1
ATOM 2182 C CA . VAL B 1 17 ? -4.922 -4.043 15.641 1 74.25 17 VAL B CA 1
ATOM 2183 C C . VAL B 1 17 ? -3.664 -4.875 15.859 1 74.25 17 VAL B C 1
ATOM 2185 O O . VAL B 1 17 ? -3.42 -5.844 15.133 1 74.25 17 VAL B O 1
ATOM 2188 N N . VAL B 1 18 ? -3.006 -4.535 16.875 1 71.25 18 VAL B N 1
ATOM 2189 C CA . VAL B 1 18 ? -1.8 -5.281 17.219 1 71.25 18 VAL B CA 1
ATOM 2190 C C . VAL B 1 18 ? -2.172 -6.699 17.641 1 71.25 18 VAL B C 1
ATOM 2192 O O . VAL B 1 18 ? -1.5 -7.66 17.266 1 71.25 18 VAL B O 1
ATOM 2195 N N . ALA B 1 19 ? -3.266 -6.73 18.359 1 73.25 19 ALA B N 1
ATOM 2196 C CA . ALA B 1 19 ? -3.746 -8.039 18.781 1 73.25 19 ALA B CA 1
ATOM 2197 C C . ALA B 1 19 ? -4.168 -8.891 17.594 1 73.25 19 ALA B C 1
ATOM 2199 O O . ALA B 1 19 ? -3.928 -10.102 17.562 1 73.25 19 ALA B O 1
ATOM 2200 N N . PHE B 1 20 ? -4.773 -8.25 16.688 1 76.12 20 PHE B N 1
ATOM 2201 C CA . PHE B 1 20 ? -5.168 -8.945 15.477 1 76.12 20 PHE B CA 1
ATOM 2202 C C . PHE B 1 20 ? -3.945 -9.469 14.734 1 76.12 20 PHE B C 1
ATOM 2204 O O . PHE B 1 20 ? -3.889 -10.648 14.367 1 76.12 20 PHE B O 1
ATOM 2211 N N . ALA B 1 21 ? -3 -8.633 14.523 1 73.81 21 ALA B N 1
ATOM 2212 C CA . ALA B 1 21 ? -1.773 -9.023 13.828 1 73.81 21 ALA B CA 1
ATOM 2213 C C . ALA B 1 21 ? -1.033 -10.109 14.602 1 73.81 21 ALA B C 1
ATOM 2215 O O . ALA B 1 21 ? -0.554 -11.086 14.016 1 73.81 21 ALA B O 1
ATOM 2216 N N . GLY B 1 22 ? -0.959 -9.898 15.938 1 75.94 22 GLY B N 1
ATOM 2217 C CA . GLY B 1 22 ? -0.336 -10.898 16.781 1 75.94 22 GLY B CA 1
ATOM 2218 C C . GLY B 1 22 ? -1.062 -12.227 16.781 1 75.94 22 GLY B C 1
ATOM 2219 O O . GLY B 1 22 ? -0.431 -13.281 16.734 1 75.94 22 GLY B O 1
ATOM 2220 N N . GLY B 1 23 ? -2.34 -12.141 16.859 1 76.12 23 GLY B N 1
ATOM 2221 C CA . GLY B 1 23 ? -3.141 -13.352 16.781 1 76.12 23 GLY B CA 1
ATOM 2222 C C . GLY B 1 23 ? -2.957 -14.109 15.477 1 76.12 23 GLY B C 1
ATOM 2223 O O . GLY B 1 23 ? -2.871 -15.336 15.477 1 76.12 23 GLY B O 1
ATOM 2224 N N . ALA B 1 24 ? -2.891 -13.352 14.484 1 74.94 24 ALA B N 1
ATOM 2225 C CA . ALA B 1 24 ? -2.67 -13.961 13.172 1 74.94 24 ALA B CA 1
ATOM 2226 C C . ALA B 1 24 ? -1.324 -14.68 13.125 1 74.94 24 ALA B C 1
ATOM 2228 O O . ALA B 1 24 ? -1.221 -15.781 12.578 1 74.94 24 ALA B O 1
ATOM 2229 N N . LEU B 1 25 ? -0.376 -14.047 13.664 1 77.88 25 LEU B N 1
ATOM 2230 C CA . LEU B 1 25 ? 0.95 -14.656 13.711 1 77.88 25 LEU B CA 1
ATOM 2231 C C . LEU B 1 25 ? 0.94 -15.93 14.547 1 77.88 25 LEU B C 1
ATOM 2233 O O . LEU B 1 25 ? 1.588 -16.922 14.188 1 77.88 25 LEU B O 1
ATOM 2237 N N . LEU B 1 26 ? 0.221 -15.867 15.609 1 78.25 26 LEU B N 1
ATOM 2238 C CA . LEU B 1 26 ? 0.118 -17.047 16.469 1 78.25 26 LEU B CA 1
ATOM 2239 C C . LEU B 1 26 ? -0.606 -18.172 15.75 1 78.25 26 LEU B C 1
ATOM 2241 O O . LEU B 1 26 ? -0.224 -19.344 15.883 1 78.25 26 LEU B O 1
ATOM 2245 N N . LEU B 1 27 ? -1.592 -17.859 15.039 1 76.19 27 LEU B N 1
ATOM 2246 C CA . LEU B 1 27 ? -2.311 -18.859 14.266 1 76.19 27 LEU B CA 1
ATOM 2247 C C . LEU B 1 27 ? -1.414 -19.469 13.188 1 76.19 27 LEU B C 1
ATOM 2249 O O . LEU B 1 27 ? -1.458 -20.672 12.938 1 76.19 27 LEU B O 1
ATOM 2253 N N . ALA B 1 28 ? -0.703 -18.562 12.57 1 75.06 28 ALA B N 1
ATOM 2254 C CA . ALA B 1 28 ? 0.239 -19.047 11.562 1 75.06 28 ALA B CA 1
ATOM 2255 C C . ALA B 1 28 ? 1.278 -19.969 12.188 1 75.06 28 ALA B C 1
ATOM 2257 O O . ALA B 1 28 ? 1.641 -21 11.602 1 75.06 28 ALA B O 1
ATOM 2258 N N . ALA B 1 29 ? 1.707 -19.625 13.328 1 79.5 29 ALA B N 1
ATOM 2259 C CA . ALA B 1 29 ? 2.67 -20.453 14.047 1 79.5 29 ALA B CA 1
ATOM 2260 C C . ALA B 1 29 ? 2.074 -21.812 14.383 1 79.5 29 ALA B C 1
ATOM 2262 O O . ALA B 1 29 ? 2.725 -22.844 14.195 1 79.5 29 ALA B O 1
ATOM 2263 N N . ARG B 1 30 ? 0.88 -21.797 14.82 1 75.5 30 ARG B N 1
ATOM 2264 C CA . ARG B 1 30 ? 0.201 -23.047 15.133 1 75.5 30 ARG B CA 1
ATOM 2265 C C . ARG B 1 30 ? 0.039 -23.906 13.883 1 75.5 30 ARG B C 1
ATOM 2267 O O . ARG B 1 30 ? 0.264 -25.109 13.914 1 75.5 30 ARG B O 1
ATOM 2274 N N . GLY B 1 31 ? -0.385 -23.266 12.828 1 74.38 31 GLY B N 1
ATOM 2275 C CA . GLY B 1 31 ? -0.557 -23.984 11.578 1 74.38 31 GLY B CA 1
ATOM 2276 C C . GLY B 1 31 ? 0.745 -24.516 11.016 1 74.38 31 GLY B C 1
ATOM 2277 O O . GLY B 1 31 ? 0.755 -25.547 10.336 1 74.38 31 GLY B O 1
ATOM 2278 N N . SER B 1 32 ? 1.736 -23.812 11.258 1 76.12 32 SER B N 1
ATOM 2279 C CA . SER B 1 32 ? 3.043 -24.234 10.766 1 76.12 32 SER B CA 1
ATOM 2280 C C . SER B 1 32 ? 3.541 -25.469 11.492 1 76.12 32 SER B C 1
ATOM 2282 O O . SER B 1 32 ? 4.465 -26.141 11.031 1 76.12 32 SER B O 1
ATOM 2284 N N . LEU B 1 33 ? 2.965 -25.641 12.656 1 76.56 33 LEU B N 1
ATOM 2285 C CA . LEU B 1 33 ? 3.363 -26.797 13.453 1 76.56 33 LEU B CA 1
ATOM 2286 C C . LEU B 1 33 ? 2.51 -28 13.109 1 76.56 33 LEU B C 1
ATOM 2288 O O . LEU B 1 33 ? 2.77 -29.109 13.602 1 76.56 33 LEU B O 1
ATOM 2292 N N . ALA B 1 34 ? 1.429 -27.766 12.32 1 67.19 34 ALA B N 1
ATOM 2293 C CA . ALA B 1 34 ? 0.558 -28.891 11.961 1 67.19 34 ALA B CA 1
ATOM 2294 C C . ALA B 1 34 ? 1.186 -29.734 10.859 1 67.19 34 ALA B C 1
ATOM 2296 O O . ALA B 1 34 ? 1.996 -29.25 10.07 1 67.19 34 ALA B O 1
ATOM 2297 N N . ASP B 1 35 ? 1.287 -31.062 10.945 1 57.94 35 ASP B N 1
ATOM 2298 C CA . ASP B 1 35 ? 1.898 -31.922 9.93 1 57.94 35 ASP B CA 1
ATOM 2299 C C . ASP B 1 35 ? 1.133 -31.844 8.617 1 57.94 35 ASP B C 1
ATOM 2301 O O . ASP B 1 35 ? 1.502 -32.5 7.637 1 57.94 35 ASP B O 1
ATOM 2305 N N . GLY B 1 36 ? 0.451 -30.734 8.312 1 52.66 36 GLY B N 1
ATOM 2306 C CA . GLY B 1 36 ? -0.315 -30.562 7.094 1 52.66 36 GLY B CA 1
ATOM 2307 C C . GLY B 1 36 ? -1.3 -31.688 6.836 1 52.66 36 GLY B C 1
ATOM 2308 O O . GLY B 1 36 ? -2.219 -31.547 6.027 1 52.66 36 GLY B O 1
ATOM 2309 N N . LEU B 1 37 ? -1.071 -32.875 7.309 1 50.06 37 LEU B N 1
ATOM 2310 C CA . LEU B 1 37 ? -1.826 -34.094 7.102 1 50.06 37 LEU B CA 1
ATOM 2311 C C . LEU B 1 37 ? -2.643 -34.438 8.336 1 50.06 37 LEU B C 1
ATOM 2313 O O . LEU B 1 37 ? -3.18 -35.562 8.438 1 50.06 37 LEU B O 1
ATOM 2317 N N . GLY B 1 38 ? -2.852 -33.5 9.219 1 55.12 38 GLY B N 1
ATOM 2318 C CA . GLY B 1 38 ? -3.68 -33.75 10.383 1 55.12 38 GLY B CA 1
ATOM 2319 C C . GLY B 1 38 ? -3.023 -34.688 11.383 1 55.12 38 GLY B C 1
ATOM 2320 O O . GLY B 1 38 ? -3.697 -35.25 12.25 1 55.12 38 GLY B O 1
ATOM 2321 N N . ARG B 1 39 ? -1.749 -35.219 11.117 1 53.69 39 ARG B N 1
ATOM 2322 C CA . ARG B 1 39 ? -1.179 -36.312 11.898 1 53.69 39 ARG B CA 1
ATOM 2323 C C . ARG B 1 39 ? -0.468 -35.781 13.141 1 53.69 39 ARG B C 1
ATOM 2325 O O . ARG B 1 39 ? 0.271 -36.531 13.797 1 53.69 39 ARG B O 1
ATOM 2332 N N . GLY B 1 40 ? -0.66 -34.438 13.445 1 63.72 40 GLY B N 1
ATOM 2333 C CA . GLY B 1 40 ? -0.044 -33.969 14.68 1 63.72 40 GLY B CA 1
ATOM 2334 C C . GLY B 1 40 ? 0.827 -32.719 14.477 1 63.72 40 GLY B C 1
ATOM 2335 O O . GLY B 1 40 ? 0.74 -32.062 13.445 1 63.72 40 GLY B O 1
ATOM 2336 N N . TRP B 1 41 ? 1.479 -32.25 15.711 1 70.56 41 TRP B N 1
ATOM 2337 C CA . TRP B 1 41 ? 2.373 -31.109 15.758 1 70.56 41 TRP B CA 1
ATOM 2338 C C . TRP B 1 41 ? 3.793 -31.5 15.367 1 70.56 41 TRP B C 1
ATOM 2340 O O . TRP B 1 41 ? 4.254 -32.594 15.703 1 70.56 41 TRP B O 1
ATOM 2350 N N . SER B 1 42 ? 4.301 -30.984 14.352 1 73.81 42 SER B N 1
ATOM 2351 C CA . SER B 1 42 ? 5.672 -31.25 13.93 1 73.81 42 SER B CA 1
ATOM 2352 C C . SER B 1 42 ? 6.414 -29.953 13.617 1 73.81 42 SER B C 1
ATOM 2354 O O . SER B 1 42 ? 5.801 -28.969 13.219 1 73.81 42 SER B O 1
ATOM 2356 N N . LEU B 1 43 ? 7.656 -29.891 14.023 1 78.44 43 LEU B N 1
ATOM 2357 C CA . LEU B 1 43 ? 8.531 -28.781 13.656 1 78.44 43 LEU B CA 1
ATOM 2358 C C . LEU B 1 43 ? 9.188 -29.031 12.305 1 78.44 43 LEU B C 1
ATOM 2360 O O . LEU B 1 43 ? 10.164 -28.359 11.953 1 78.44 43 LEU B O 1
ATOM 2364 N N . SER B 1 44 ? 8.641 -29.969 11.609 1 78.19 44 SER B N 1
ATOM 2365 C CA . SER B 1 44 ? 9.227 -30.391 10.344 1 78.19 44 SER B CA 1
ATOM 2366 C C . SER B 1 44 ? 9.289 -29.25 9.352 1 78.19 44 SER B C 1
ATOM 2368 O O . SER B 1 44 ? 10.25 -29.125 8.578 1 78.19 44 SER B O 1
ATOM 2370 N N . ALA B 1 45 ? 8.258 -28.406 9.445 1 81.44 45 ALA B N 1
ATOM 2371 C CA . ALA B 1 45 ? 8.242 -27.25 8.539 1 81.44 45 ALA B CA 1
ATOM 2372 C C . ALA B 1 45 ? 9.438 -26.344 8.805 1 81.44 45 ALA B C 1
ATOM 2374 O O . ALA B 1 45 ? 10.086 -25.859 7.871 1 81.44 45 ALA B O 1
ATOM 2375 N N . TYR B 1 46 ? 9.734 -26.219 10.008 1 84.12 46 TYR B N 1
ATOM 2376 C CA . TYR B 1 46 ? 10.844 -25.344 10.367 1 84.12 46 TYR B CA 1
ATOM 2377 C C . TYR B 1 46 ? 12.188 -26.016 10.109 1 84.12 46 TYR B C 1
ATOM 2379 O O . TYR B 1 46 ? 13.141 -25.375 9.664 1 84.12 46 TYR B O 1
ATOM 2387 N N . ALA B 1 47 ? 12.219 -27.266 10.359 1 80.69 47 ALA B N 1
ATOM 2388 C CA . ALA B 1 47 ? 13.43 -28.031 10.062 1 80.69 47 ALA B CA 1
ATOM 2389 C C . ALA B 1 47 ? 13.727 -28.047 8.57 1 80.69 47 ALA B C 1
ATOM 2391 O O . ALA B 1 47 ? 14.883 -27.891 8.156 1 80.69 47 ALA B O 1
ATOM 2392 N N . GLY B 1 48 ? 12.695 -28.156 7.832 1 81.62 48 GLY B N 1
ATOM 2393 C CA . GLY B 1 48 ? 12.852 -28.109 6.387 1 81.62 48 GLY B CA 1
ATOM 2394 C C . GLY B 1 48 ? 13.336 -26.766 5.879 1 81.62 48 GLY B C 1
ATOM 2395 O O . GLY B 1 48 ? 14.195 -26.703 4.996 1 81.62 48 GLY B O 1
ATOM 2396 N N . LEU B 1 49 ? 12.789 -25.766 6.465 1 83.12 49 LEU B N 1
ATOM 2397 C CA . LEU B 1 49 ? 13.195 -24.422 6.07 1 83.12 49 LEU B CA 1
ATOM 2398 C C . LEU B 1 49 ? 14.664 -24.188 6.402 1 83.12 49 LEU B C 1
ATOM 2400 O O . LEU B 1 49 ? 15.414 -23.656 5.582 1 83.12 49 LEU B O 1
ATOM 2404 N N . LEU B 1 50 ? 15.055 -24.594 7.617 1 82.88 50 LEU B N 1
ATOM 2405 C CA . LEU B 1 50 ? 16.406 -24.328 8.086 1 82.88 50 LEU B CA 1
ATOM 2406 C C . LEU B 1 50 ? 17.422 -25.172 7.309 1 82.88 50 LEU B C 1
ATOM 2408 O O . LEU B 1 50 ? 18.578 -24.766 7.16 1 82.88 50 LEU B O 1
ATOM 2412 N N . GLN B 1 51 ? 16.984 -26.266 6.797 1 83 51 GLN B N 1
ATOM 2413 C CA . GLN B 1 51 ? 17.875 -27.156 6.062 1 83 51 GLN B CA 1
ATOM 2414 C C . GLN B 1 51 ? 17.922 -26.781 4.582 1 83 51 GLN B C 1
ATOM 2416 O O . GLN B 1 51 ? 18.812 -27.234 3.855 1 83 51 GLN B O 1
ATOM 2421 N N . ASP B 1 52 ? 17.031 -25.938 4.18 1 83.75 52 ASP B N 1
ATOM 2422 C CA . ASP B 1 52 ? 16.969 -25.531 2.779 1 83.75 52 ASP B CA 1
ATOM 2423 C C . ASP B 1 52 ? 17.859 -24.328 2.516 1 83.75 52 ASP B C 1
ATOM 2425 O O . ASP B 1 52 ? 17.594 -23.234 3 1 83.75 52 ASP B O 1
ATOM 2429 N N . PRO B 1 53 ? 18.938 -24.562 1.816 1 83.56 53 PRO B N 1
ATOM 2430 C CA . PRO B 1 53 ? 19.828 -23.422 1.502 1 83.56 53 PRO B CA 1
ATOM 2431 C C . PRO B 1 53 ? 19.094 -22.297 0.778 1 83.56 53 PRO B C 1
ATOM 2433 O O . PRO B 1 53 ? 19.5 -21.141 0.873 1 83.56 53 PRO B O 1
ATOM 2436 N N . ALA B 1 54 ? 18.062 -22.656 0.126 1 86.75 54 ALA B N 1
ATOM 2437 C CA . ALA B 1 54 ? 17.297 -21.641 -0.603 1 86.75 54 ALA B CA 1
ATOM 2438 C C . ALA B 1 54 ? 16.625 -20.672 0.357 1 86.75 54 ALA B C 1
ATOM 2440 O O . ALA B 1 54 ? 16.375 -19.516 0.008 1 86.75 54 ALA B O 1
ATOM 2441 N N . PHE B 1 55 ? 16.453 -21.172 1.609 1 90.5 55 PHE B N 1
ATOM 2442 C CA . PHE B 1 55 ? 15.781 -20.328 2.592 1 90.5 55 PHE B CA 1
ATOM 2443 C C . PHE B 1 55 ? 16.672 -19.172 3.021 1 90.5 55 PHE B C 1
ATOM 2445 O O . PHE B 1 55 ? 16.234 -18.031 3.053 1 90.5 55 PHE B O 1
ATOM 2452 N N . ALA B 1 56 ? 17.906 -19.5 3.326 1 91.19 56 ALA B N 1
ATOM 2453 C CA . ALA B 1 56 ? 18.844 -18.469 3.756 1 91.19 56 ALA B CA 1
ATOM 2454 C C . ALA B 1 56 ? 19.047 -17.422 2.66 1 91.19 56 ALA B C 1
ATOM 2456 O O . ALA B 1 56 ? 19.109 -16.219 2.939 1 91.19 56 ALA B O 1
ATOM 2457 N N . ASP B 1 57 ? 19.156 -17.938 1.481 1 91.94 57 ASP B N 1
ATOM 2458 C CA . ASP B 1 57 ? 19.328 -17.031 0.347 1 91.94 57 ASP B CA 1
ATOM 2459 C C . ASP B 1 57 ? 18.109 -16.141 0.165 1 91.94 57 ASP B C 1
ATOM 2461 O O . ASP B 1 57 ? 18.234 -14.938 -0.107 1 91.94 57 ASP B O 1
ATOM 2465 N N . SER B 1 58 ? 16.922 -16.688 0.311 1 93.75 58 SER B N 1
ATOM 2466 C CA . SER B 1 58 ? 15.68 -15.922 0.193 1 93.75 58 SER B CA 1
ATOM 2467 C C . SER B 1 58 ? 15.57 -14.875 1.296 1 93.75 58 SER B C 1
ATOM 2469 O O . SER B 1 58 ? 15.141 -13.75 1.046 1 93.75 58 SER B O 1
ATOM 2471 N N . LEU B 1 59 ? 15.945 -15.32 2.514 1 94 59 LEU B N 1
ATOM 2472 C CA . LEU B 1 59 ? 15.914 -14.406 3.648 1 94 59 LEU B CA 1
ATOM 2473 C C . LEU B 1 59 ? 16.875 -13.242 3.438 1 94 59 LEU B C 1
ATOM 2475 O O . LEU B 1 59 ? 16.5 -12.078 3.631 1 94 59 LEU B O 1
ATOM 2479 N N . LEU B 1 60 ? 18.031 -13.516 3.029 1 93.88 60 LEU B N 1
ATOM 2480 C CA . LEU B 1 60 ? 19.031 -12.484 2.803 1 93.88 60 LEU B CA 1
ATOM 2481 C C . LEU B 1 60 ? 18.609 -11.555 1.666 1 93.88 60 LEU B C 1
ATOM 2483 O O . LEU B 1 60 ? 18.812 -10.344 1.743 1 93.88 60 LEU B O 1
ATOM 2487 N N . LEU B 1 61 ? 18.062 -12.141 0.662 1 94.19 61 LEU B N 1
ATOM 2488 C CA . LEU B 1 61 ? 17.578 -11.344 -0.458 1 94.19 61 LEU B CA 1
ATOM 2489 C C . LEU B 1 61 ? 16.484 -10.383 -0.006 1 94.19 61 LEU B C 1
ATOM 2491 O O . LEU B 1 61 ? 16.531 -9.188 -0.333 1 94.19 61 LEU B O 1
ATOM 2495 N N . SER B 1 62 ? 15.523 -10.914 0.728 1 96.06 62 SER B N 1
ATOM 2496 C CA . SER B 1 62 ? 14.43 -10.078 1.213 1 96.06 62 SER B CA 1
ATOM 2497 C C . SER B 1 62 ? 14.945 -8.984 2.143 1 96.06 62 SER B C 1
ATOM 2499 O O . SER B 1 62 ? 14.469 -7.844 2.088 1 96.06 62 SER B O 1
ATOM 2501 N N . LEU B 1 63 ? 15.93 -9.328 2.959 1 96.44 63 LEU B N 1
ATOM 2502 C CA . LEU B 1 63 ? 16.531 -8.336 3.846 1 96.44 63 LEU B CA 1
ATOM 2503 C C . LEU B 1 63 ? 17.266 -7.258 3.045 1 96.44 63 LEU B C 1
ATOM 2505 O O . LEU B 1 63 ? 17.172 -6.07 3.369 1 96.44 63 LEU B O 1
ATOM 2509 N N . LYS B 1 64 ? 17.938 -7.672 2.072 1 95.81 64 LYS B N 1
ATOM 2510 C CA . LYS B 1 64 ? 18.656 -6.742 1.211 1 95.81 64 LYS B CA 1
ATOM 2511 C C . LYS B 1 64 ? 17.703 -5.789 0.502 1 95.81 64 LYS B C 1
ATOM 2513 O O . LYS B 1 64 ? 17.922 -4.578 0.484 1 95.81 64 LYS B O 1
ATOM 2518 N N . ILE B 1 65 ? 16.656 -6.309 -0.047 1 96.44 65 ILE B N 1
ATOM 2519 C CA . ILE B 1 65 ? 15.656 -5.504 -0.745 1 96.44 65 ILE B CA 1
ATOM 2520 C C . ILE B 1 65 ? 15.055 -4.484 0.215 1 96.44 65 ILE B C 1
ATOM 2522 O O . ILE B 1 65 ? 15 -3.291 -0.091 1 96.44 65 ILE B O 1
ATOM 2526 N N . ALA B 1 66 ? 14.641 -4.992 1.347 1 97.56 66 ALA B N 1
ATOM 2527 C CA . ALA B 1 66 ? 13.953 -4.133 2.307 1 97.56 66 ALA B CA 1
ATOM 2528 C C . ALA B 1 66 ? 14.891 -3.051 2.84 1 97.56 66 ALA B C 1
ATOM 2530 O O . ALA B 1 66 ? 14.508 -1.881 2.928 1 97.56 66 ALA B O 1
ATOM 2531 N N . THR B 1 67 ? 16.125 -3.434 3.145 1 97.31 67 THR B N 1
ATOM 2532 C CA . THR B 1 67 ? 17.078 -2.494 3.727 1 97.31 67 THR B CA 1
ATOM 2533 C C . THR B 1 67 ? 17.484 -1.446 2.699 1 97.31 67 THR B C 1
ATOM 2535 O O . THR B 1 67 ? 17.469 -0.247 2.982 1 97.31 67 THR B O 1
ATOM 2538 N N . LEU B 1 68 ? 17.844 -1.872 1.53 1 97.38 68 LEU B N 1
ATOM 2539 C CA . LEU B 1 68 ? 18.312 -0.947 0.5 1 97.38 68 LEU B CA 1
ATOM 2540 C C . LEU B 1 68 ? 17.188 -0.011 0.071 1 97.38 68 LEU B C 1
ATOM 2542 O O . LEU B 1 68 ? 17.391 1.192 -0.086 1 97.38 68 LEU B O 1
ATOM 2546 N N . SER B 1 69 ? 15.984 -0.562 -0.133 1 97.56 69 SER B N 1
ATOM 2547 C CA . SER B 1 69 ? 14.852 0.27 -0.518 1 97.56 69 SER B CA 1
ATOM 2548 C C . SER B 1 69 ? 14.547 1.315 0.549 1 97.56 69 SER B C 1
ATOM 2550 O O . SER B 1 69 ? 14.25 2.469 0.229 1 97.56 69 SER B O 1
ATOM 2552 N N . THR B 1 70 ? 14.633 0.893 1.809 1 97.5 70 THR B N 1
ATOM 2553 C CA . THR B 1 70 ? 14.336 1.791 2.918 1 97.5 70 THR B CA 1
ATOM 2554 C C . THR B 1 70 ? 15.383 2.895 3.02 1 97.5 70 THR B C 1
ATOM 2556 O O . THR B 1 70 ? 15.047 4.078 3.064 1 97.5 70 THR B O 1
ATOM 2559 N N . VAL B 1 71 ? 16.641 2.568 2.971 1 97.5 71 VAL B N 1
ATOM 2560 C CA . VAL B 1 71 ? 17.734 3.516 3.148 1 97.5 71 VAL B CA 1
ATOM 2561 C C . VAL B 1 71 ? 17.766 4.488 1.975 1 97.5 71 VAL B C 1
ATOM 2563 O O . VAL B 1 71 ? 17.906 5.699 2.168 1 97.5 71 VAL B O 1
ATOM 2566 N N . MET B 1 72 ? 17.625 3.98 0.817 1 97.19 72 MET B N 1
ATOM 2567 C CA . MET B 1 72 ? 17.688 4.836 -0.364 1 97.19 72 MET B CA 1
ATOM 2568 C C . MET B 1 72 ? 16.469 5.75 -0.437 1 97.19 72 MET B C 1
ATOM 2570 O O . MET B 1 72 ? 16.578 6.914 -0.834 1 97.19 72 MET B O 1
ATOM 2574 N N . SER B 1 73 ? 15.289 5.199 -0.112 1 96.88 73 SER B N 1
ATOM 2575 C CA . SER B 1 73 ? 14.102 6.039 -0.08 1 96.88 73 SER B CA 1
ATOM 2576 C C . SER B 1 73 ? 14.234 7.152 0.954 1 96.88 73 SER B C 1
ATOM 2578 O O . SER B 1 73 ? 13.859 8.297 0.693 1 96.88 73 SER B O 1
ATOM 2580 N N . ALA B 1 74 ? 14.758 6.773 2.115 1 95.75 74 ALA B N 1
ATOM 2581 C CA . ALA B 1 74 ? 14.969 7.754 3.178 1 95.75 74 ALA B CA 1
ATOM 2582 C C . ALA B 1 74 ? 15.977 8.82 2.75 1 95.75 74 ALA B C 1
ATOM 2584 O O . ALA B 1 74 ? 15.758 10.016 2.971 1 95.75 74 ALA B O 1
ATOM 2585 N N . ALA B 1 75 ? 17.047 8.414 2.143 1 94.56 75 ALA B N 1
ATOM 2586 C CA . ALA B 1 75 ? 18.078 9.344 1.686 1 94.56 75 ALA B CA 1
ATOM 2587 C C . ALA B 1 75 ? 17.531 10.305 0.638 1 94.56 75 ALA B C 1
ATOM 2589 O O . ALA B 1 75 ? 17.781 11.508 0.703 1 94.56 75 ALA B O 1
ATOM 2590 N N . LEU B 1 76 ? 16.797 9.781 -0.27 1 93.81 76 LEU B N 1
ATOM 2591 C CA . LEU B 1 76 ? 16.219 10.609 -1.316 1 93.81 76 LEU B CA 1
ATOM 2592 C C . LEU B 1 76 ? 15.211 11.594 -0.732 1 93.81 76 LEU B C 1
ATOM 2594 O O . LEU B 1 76 ? 15.195 12.766 -1.104 1 93.81 76 LEU B O 1
ATOM 2598 N N . ALA B 1 77 ? 14.383 11.086 0.158 1 93.38 77 ALA B N 1
ATOM 2599 C CA . ALA B 1 77 ? 13.391 11.945 0.786 1 93.38 77 ALA B CA 1
ATOM 2600 C C . ALA B 1 77 ? 14.047 13.078 1.569 1 93.38 77 ALA B C 1
ATOM 2602 O O . ALA B 1 77 ? 13.617 14.227 1.494 1 93.38 77 ALA B O 1
ATOM 2603 N N . LEU B 1 78 ? 15.078 12.773 2.299 1 89.69 78 LEU B N 1
ATOM 2604 C CA . LEU B 1 78 ? 15.805 13.773 3.07 1 89.69 78 LEU B CA 1
ATOM 2605 C C . LEU B 1 78 ? 16.422 14.82 2.152 1 89.69 78 LEU B C 1
ATOM 2607 O O . LEU B 1 78 ? 16.391 16.016 2.453 1 89.69 78 LEU B O 1
ATOM 2611 N N . ALA B 1 79 ? 16.938 14.367 1.068 1 87.81 79 ALA B N 1
ATOM 2612 C CA . ALA B 1 79 ? 17.562 15.281 0.111 1 87.81 79 ALA B CA 1
ATOM 2613 C C . ALA B 1 79 ? 16.547 16.234 -0.486 1 87.81 79 ALA B C 1
ATOM 2615 O O . ALA B 1 79 ? 16.781 17.438 -0.563 1 87.81 79 ALA B O 1
ATOM 2616 N N . VAL B 1 80 ? 15.414 15.727 -0.803 1 87.12 80 VAL B N 1
ATOM 2617 C CA . VAL B 1 80 ? 14.414 16.547 -1.485 1 87.12 80 VAL B CA 1
ATOM 2618 C C . VAL B 1 80 ? 13.742 17.484 -0.487 1 87.12 80 VAL B C 1
ATOM 2620 O O . VAL B 1 80 ? 13.469 18.641 -0.803 1 87.12 80 VAL B O 1
ATOM 2623 N N . VAL B 1 81 ? 13.453 16.984 0.697 1 85.06 81 VAL B N 1
ATOM 2624 C CA . VAL B 1 81 ? 12.836 17.812 1.724 1 85.06 81 VAL B CA 1
ATOM 2625 C C . VAL B 1 81 ? 13.797 18.922 2.133 1 85.06 81 VAL B C 1
ATOM 2627 O O . VAL B 1 81 ? 13.391 20.062 2.328 1 85.06 81 VAL B O 1
ATOM 2630 N N . GLY B 1 82 ? 15.031 18.641 2.266 1 80.56 82 GLY B N 1
ATOM 2631 C CA . GLY B 1 82 ? 16.031 19.641 2.6 1 80.56 82 GLY B CA 1
ATOM 2632 C C . GLY B 1 82 ? 16.156 20.719 1.541 1 80.56 82 GLY B C 1
ATOM 2633 O O . GLY B 1 82 ? 16.422 21.875 1.86 1 80.56 82 GLY B O 1
ATOM 2634 N N . ALA B 1 83 ? 15.977 20.359 0.324 1 79 83 ALA B N 1
ATOM 2635 C CA . ALA B 1 83 ? 16.188 21.297 -0.786 1 79 83 ALA B CA 1
ATOM 2636 C C . ALA B 1 83 ? 14.992 22.219 -0.964 1 79 83 ALA B C 1
ATOM 2638 O O . ALA B 1 83 ? 15.141 23.359 -1.419 1 79 83 ALA B O 1
ATOM 2639 N N . VAL B 1 84 ? 13.789 21.766 -0.608 1 74.31 84 VAL B N 1
ATOM 2640 C CA . VAL B 1 84 ? 12.633 22.531 -1.073 1 74.31 84 VAL B CA 1
ATOM 2641 C C . VAL B 1 84 ? 11.812 23 0.124 1 74.31 84 VAL B C 1
ATOM 2643 O O . VAL B 1 84 ? 10.859 23.766 -0.034 1 74.31 84 VAL B O 1
ATOM 2646 N N . SER B 1 85 ? 12.18 22.625 1.217 1 66.25 85 SER B N 1
ATOM 2647 C CA . SER B 1 85 ? 11.305 22.859 2.365 1 66.25 85 SER B CA 1
ATOM 2648 C C . SER B 1 85 ? 11.219 24.344 2.703 1 66.25 85 SER B C 1
ATOM 2650 O O . SER B 1 85 ? 10.258 24.781 3.348 1 66.25 85 SER B O 1
ATOM 2652 N N . GLY B 1 86 ? 12.125 25.047 2.158 1 69.31 86 GLY B N 1
ATOM 2653 C CA . GLY B 1 86 ? 12.109 26.469 2.477 1 69.31 86 GLY B CA 1
ATOM 2654 C C . GLY B 1 86 ? 11.141 27.266 1.617 1 69.31 86 GLY B C 1
ATOM 2655 O O . GLY B 1 86 ? 10.742 28.359 1.984 1 69.31 86 GLY B O 1
ATOM 2656 N N . SER B 1 87 ? 10.828 26.688 0.527 1 78.94 87 SER B N 1
ATOM 2657 C CA . SER B 1 87 ? 9.945 27.422 -0.387 1 78.94 87 SER B CA 1
ATOM 2658 C C . SER B 1 87 ? 8.539 26.828 -0.383 1 78.94 87 SER B C 1
ATOM 2660 O O . SER B 1 87 ? 8.375 25.609 -0.454 1 78.94 87 SER B O 1
ATOM 2662 N N . ARG B 1 88 ? 7.633 27.734 -0.175 1 80.81 88 ARG B N 1
ATOM 2663 C CA . ARG B 1 88 ? 6.234 27.312 -0.174 1 80.81 88 ARG B CA 1
ATOM 2664 C C . ARG B 1 88 ? 5.875 26.625 -1.485 1 80.81 88 ARG B C 1
ATOM 2666 O O . ARG B 1 88 ? 5.16 25.609 -1.488 1 80.81 88 ARG B O 1
ATOM 2673 N N . ARG B 1 89 ? 6.383 27.203 -2.57 1 82.69 89 ARG B N 1
ATOM 2674 C CA . ARG B 1 89 ? 6.086 26.641 -3.887 1 82.69 89 ARG B CA 1
ATOM 2675 C C . ARG B 1 89 ? 6.766 25.281 -4.074 1 82.69 89 ARG B C 1
ATOM 2677 O O . ARG B 1 89 ? 6.188 24.375 -4.66 1 82.69 89 ARG B O 1
ATOM 2684 N N . GLY B 1 90 ? 7.926 25.25 -3.582 1 82.81 90 GLY B N 1
ATOM 2685 C CA . GLY B 1 90 ? 8.648 23.984 -3.652 1 82.81 90 GLY B CA 1
ATOM 2686 C C . GLY B 1 90 ? 7.992 22.875 -2.85 1 82.81 90 GLY B C 1
ATOM 2687 O O . GLY B 1 90 ? 7.879 21.75 -3.324 1 82.81 90 GLY B O 1
ATOM 2688 N N . ARG B 1 91 ? 7.5 23.219 -1.797 1 84.5 91 ARG B N 1
ATOM 2689 C CA . ARG B 1 91 ? 6.824 22.266 -0.926 1 84.5 91 ARG B CA 1
ATOM 2690 C C . ARG B 1 91 ? 5.539 21.75 -1.568 1 84.5 91 ARG B C 1
ATOM 2692 O O . ARG B 1 91 ? 5.273 20.547 -1.563 1 84.5 91 ARG B O 1
ATOM 2699 N N . ALA B 1 92 ? 4.879 22.672 -2.104 1 83.25 92 ALA B N 1
ATOM 2700 C CA . ALA B 1 92 ? 3.609 22.312 -2.73 1 83.25 92 ALA B CA 1
ATOM 2701 C C . ALA B 1 92 ? 3.828 21.391 -3.924 1 83.25 92 ALA B C 1
ATOM 2703 O O . ALA B 1 92 ? 3.092 20.422 -4.105 1 83.25 92 ALA B O 1
ATOM 2704 N N . ALA B 1 93 ? 4.82 21.703 -4.672 1 83 93 ALA B N 1
ATOM 2705 C CA . ALA B 1 93 ? 5.148 20.875 -5.832 1 83 93 ALA B CA 1
ATOM 2706 C C . ALA B 1 93 ? 5.57 19.469 -5.402 1 83 93 ALA B C 1
ATOM 2708 O O . ALA B 1 93 ? 5.168 18.484 -6.016 1 83 93 ALA B O 1
ATOM 2709 N N . LEU B 1 94 ? 6.32 19.453 -4.391 1 84.5 94 LEU B N 1
ATOM 2710 C CA . LEU B 1 94 ? 6.797 18.172 -3.875 1 84.5 94 LEU B CA 1
ATOM 2711 C C . LEU B 1 94 ? 5.645 17.344 -3.324 1 84.5 94 LEU B C 1
ATOM 2713 O O . LEU B 1 94 ? 5.57 16.141 -3.566 1 84.5 94 LEU B O 1
ATOM 2717 N N . GLU B 1 95 ? 4.777 17.922 -2.707 1 83.62 95 GLU B N 1
ATOM 2718 C CA . GLU B 1 95 ? 3.613 17.234 -2.16 1 83.62 95 GLU B CA 1
ATOM 2719 C C . GLU B 1 95 ? 2.725 16.672 -3.273 1 83.62 95 GLU B C 1
ATOM 2721 O O . GLU B 1 95 ? 2.234 15.555 -3.184 1 83.62 95 GLU B O 1
ATOM 2726 N N . THR B 1 96 ? 2.557 17.516 -4.258 1 80.94 96 THR B N 1
ATOM 2727 C CA . THR B 1 96 ? 1.72 17.094 -5.379 1 80.94 96 THR B CA 1
ATOM 2728 C C . THR B 1 96 ? 2.332 15.898 -6.098 1 80.94 96 THR B C 1
ATOM 2730 O O . THR B 1 96 ? 1.633 14.93 -6.41 1 80.94 96 THR B O 1
ATOM 2733 N N . ALA B 1 97 ? 3.586 15.945 -6.289 1 83.69 97 ALA B N 1
ATOM 2734 C CA . ALA B 1 97 ? 4.289 14.844 -6.953 1 83.69 97 ALA B CA 1
ATOM 2735 C C . ALA B 1 97 ? 4.23 13.57 -6.113 1 83.69 97 ALA B C 1
ATOM 2737 O O . ALA B 1 97 ? 4.039 12.477 -6.645 1 83.69 97 ALA B O 1
ATOM 2738 N N . ALA B 1 98 ? 4.449 13.766 -4.895 1 86.62 98 ALA B N 1
ATOM 2739 C CA . ALA B 1 98 ? 4.445 12.617 -3.984 1 86.62 98 ALA B CA 1
ATOM 2740 C C . ALA B 1 98 ? 3.07 11.961 -3.932 1 86.62 98 ALA B C 1
ATOM 2742 O O . ALA B 1 98 ? 2.957 10.742 -4.008 1 86.62 98 ALA B O 1
ATOM 2743 N N . ARG B 1 99 ? 2.055 12.719 -3.916 1 79.75 99 ARG B N 1
ATOM 2744 C CA . ARG B 1 99 ? 0.694 12.195 -3.879 1 79.75 99 ARG B CA 1
ATOM 2745 C C . ARG B 1 99 ? 0.347 11.484 -5.184 1 79.75 99 ARG B C 1
ATOM 2747 O O . ARG B 1 99 ? -0.323 10.445 -5.168 1 79.75 99 ARG B O 1
ATOM 2754 N N . ALA B 1 100 ? 0.782 12.039 -6.25 1 82.25 100 ALA B N 1
ATOM 2755 C CA . ALA B 1 100 ? 0.551 11.422 -7.555 1 82.25 100 ALA B CA 1
ATOM 2756 C C . ALA B 1 100 ? 1.221 10.055 -7.641 1 82.25 100 ALA B C 1
ATOM 2758 O O . ALA B 1 100 ? 0.647 9.109 -8.188 1 82.25 100 ALA B O 1
ATOM 2759 N N . THR B 1 101 ? 2.42 9.961 -7.121 1 85.06 101 THR B N 1
ATOM 2760 C CA . THR B 1 101 ? 3.15 8.703 -7.145 1 85.06 101 THR B CA 1
ATOM 2761 C C . THR B 1 101 ? 2.451 7.652 -6.285 1 85.06 101 THR B C 1
ATOM 2763 O O . THR B 1 101 ? 2.348 6.488 -6.68 1 85.06 101 THR B O 1
ATOM 2766 N N . LEU B 1 102 ? 1.948 8.094 -5.168 1 81.06 102 LEU B N 1
ATOM 2767 C CA . LEU B 1 102 ? 1.289 7.191 -4.23 1 81.06 102 LEU B CA 1
ATOM 2768 C C . LEU B 1 102 ? -0.002 6.641 -4.824 1 81.06 102 LEU B C 1
ATOM 2770 O O . LEU B 1 102 ? -0.458 5.562 -4.438 1 81.06 102 LEU B O 1
ATOM 2774 N N . ALA B 1 103 ? -0.507 7.332 -5.816 1 78.81 103 ALA B N 1
ATOM 2775 C CA . ALA B 1 103 ? -1.765 6.93 -6.441 1 78.81 103 ALA B CA 1
ATOM 2776 C C . ALA B 1 103 ? -1.55 5.77 -7.41 1 78.81 103 ALA B C 1
ATOM 2778 O O . ALA B 1 103 ? -2.506 5.098 -7.809 1 78.81 103 ALA B O 1
ATOM 2779 N N . VAL B 1 104 ? -0.386 5.52 -7.809 1 83.56 104 VAL B N 1
ATOM 2780 C CA . VAL B 1 104 ? -0.078 4.426 -8.727 1 83.56 104 VAL B CA 1
ATOM 2781 C C . VAL B 1 104 ? -0.012 3.111 -7.953 1 83.56 104 VAL B C 1
ATOM 2783 O O . VAL B 1 104 ? 0.793 2.965 -7.027 1 83.56 104 VAL B O 1
ATOM 2786 N N . PRO B 1 105 ? -0.832 2.145 -8.281 1 85.31 105 PRO B N 1
ATOM 2787 C CA . PRO B 1 105 ? -0.76 0.851 -7.598 1 85.31 105 PRO B CA 1
ATOM 2788 C C . PRO B 1 105 ? 0.59 0.161 -7.785 1 85.31 105 PRO B C 1
ATOM 2790 O O . PRO B 1 105 ? 1.263 0.374 -8.797 1 85.31 105 PRO B O 1
ATOM 2793 N N . HIS B 1 106 ? 0.91 -0.593 -6.809 1 86.19 106 HIS B N 1
ATOM 2794 C CA . HIS B 1 106 ? 2.215 -1.244 -6.801 1 86.19 106 HIS B CA 1
ATOM 2795 C C . HIS B 1 106 ? 2.365 -2.189 -7.988 1 86.19 106 HIS B C 1
ATOM 2797 O O . HIS B 1 106 ? 3.434 -2.26 -8.602 1 86.19 106 HIS B O 1
ATOM 2803 N N . LEU B 1 107 ? 1.335 -2.885 -8.312 1 87.25 107 LEU B N 1
ATOM 2804 C CA . LEU B 1 107 ? 1.403 -3.822 -9.43 1 87.25 107 LEU B CA 1
ATOM 2805 C C . LEU B 1 107 ? 1.689 -3.09 -10.734 1 87.25 107 LEU B C 1
ATOM 2807 O O . LEU B 1 107 ? 2.506 -3.545 -11.539 1 87.25 107 LEU B O 1
ATOM 2811 N N . LEU B 1 108 ? 1.049 -1.997 -10.898 1 84.69 108 LEU B N 1
ATOM 2812 C CA . LEU B 1 108 ? 1.246 -1.236 -12.133 1 84.69 108 LEU B CA 1
ATOM 2813 C C . LEU B 1 108 ? 2.646 -0.635 -12.18 1 84.69 108 LEU B C 1
ATOM 2815 O O . LEU B 1 108 ? 3.27 -0.585 -13.242 1 84.69 108 LEU B O 1
ATOM 2819 N N . ALA B 1 109 ? 3.094 -0.194 -11.055 1 87.25 109 ALA B N 1
ATOM 2820 C CA . ALA B 1 109 ? 4.461 0.317 -10.992 1 87.25 109 ALA B CA 1
ATOM 2821 C C . ALA B 1 109 ? 5.473 -0.776 -11.336 1 87.25 109 ALA B C 1
ATOM 2823 O O . ALA B 1 109 ? 6.402 -0.552 -12.109 1 87.25 109 ALA B O 1
ATOM 2824 N N . ALA B 1 110 ? 5.289 -1.927 -10.734 1 88.38 110 ALA B N 1
ATOM 2825 C CA . ALA B 1 110 ? 6.191 -3.047 -10.992 1 88.38 110 ALA B CA 1
ATOM 2826 C C . ALA B 1 110 ? 6.164 -3.441 -12.469 1 88.38 110 ALA B C 1
ATOM 2828 O O . ALA B 1 110 ? 7.211 -3.717 -13.062 1 88.38 110 ALA B O 1
ATOM 2829 N N . ALA B 1 111 ? 5.008 -3.469 -13.023 1 84.25 111 ALA B N 1
ATOM 2830 C CA . ALA B 1 111 ? 4.867 -3.793 -14.445 1 84.25 111 ALA B CA 1
ATOM 2831 C C . ALA B 1 111 ? 5.555 -2.746 -15.312 1 84.25 111 ALA B C 1
ATOM 2833 O O . ALA B 1 111 ? 6.203 -3.086 -16.312 1 84.25 111 ALA B O 1
ATOM 2834 N N . ALA B 1 112 ? 5.371 -1.522 -14.977 1 83.44 112 ALA B N 1
ATOM 2835 C CA . ALA B 1 112 ? 6.004 -0.434 -15.719 1 83.44 112 ALA B CA 1
ATOM 2836 C C . ALA B 1 112 ? 7.523 -0.581 -15.719 1 83.44 112 ALA B C 1
ATOM 2838 O O . ALA B 1 112 ? 8.164 -0.491 -16.766 1 83.44 112 ALA B O 1
ATOM 2839 N N . PHE B 1 113 ? 8.086 -0.835 -14.586 1 85.94 113 PHE B N 1
ATOM 2840 C CA . PHE B 1 113 ? 9.531 -0.979 -14.492 1 85.94 113 PHE B CA 1
ATOM 2841 C C . PHE B 1 113 ? 10 -2.238 -15.211 1 85.94 113 PHE B C 1
ATOM 2843 O O . PHE B 1 113 ? 11.094 -2.264 -15.781 1 85.94 113 PHE B O 1
ATOM 2850 N N . ALA B 1 114 ? 9.18 -3.297 -15.156 1 83.56 114 ALA B N 1
ATOM 2851 C CA . ALA B 1 114 ? 9.516 -4.512 -15.891 1 83.56 114 ALA B CA 1
ATOM 2852 C C . ALA B 1 114 ? 9.633 -4.234 -17.391 1 83.56 114 ALA B C 1
ATOM 2854 O O . ALA B 1 114 ? 10.539 -4.75 -18.047 1 83.56 114 ALA B O 1
ATOM 2855 N N . LEU B 1 115 ? 8.781 -3.434 -17.891 1 77.38 115 LEU B N 1
ATOM 2856 C CA . LEU B 1 115 ? 8.781 -3.109 -19.312 1 77.38 115 LEU B CA 1
ATOM 2857 C C . LEU B 1 115 ? 9.914 -2.145 -19.656 1 77.38 115 LEU B C 1
ATOM 2859 O O . LEU B 1 115 ? 10.523 -2.246 -20.719 1 77.38 115 LEU B O 1
ATOM 2863 N N . LEU B 1 116 ? 10.172 -1.268 -18.719 1 76 116 LEU B N 1
ATOM 2864 C CA . LEU B 1 116 ? 11.18 -0.243 -18.969 1 76 116 LEU B CA 1
ATOM 2865 C C . LEU B 1 116 ? 12.586 -0.833 -18.875 1 76 116 LEU B C 1
ATOM 2867 O O . LEU B 1 116 ? 13.477 -0.437 -19.625 1 76 116 LEU B O 1
ATOM 2871 N N . LEU B 1 117 ? 12.758 -1.728 -17.984 1 74.5 117 LEU B N 1
ATOM 2872 C CA . LEU B 1 117 ? 14.102 -2.232 -17.703 1 74.5 117 LEU B CA 1
ATOM 2873 C C . LEU B 1 117 ? 14.367 -3.518 -18.484 1 74.5 117 LEU B C 1
ATOM 2875 O O . LEU B 1 117 ? 15.5 -4.016 -18.484 1 74.5 117 LEU B O 1
ATOM 2879 N N . SER B 1 118 ? 13.328 -4.125 -19 1 65.19 118 SER B N 1
ATOM 2880 C CA . SER B 1 118 ? 13.547 -5.324 -19.797 1 65.19 118 SER B CA 1
ATOM 2881 C C . SER B 1 118 ? 14.414 -5.023 -21.016 1 65.19 118 SER B C 1
ATOM 2883 O O . SER B 1 118 ? 14.516 -3.871 -21.438 1 65.19 118 SER B O 1
ATOM 2885 N N . GLY B 1 119 ? 15.391 -5.777 -21.281 1 55.28 119 GLY B N 1
ATOM 2886 C CA . GLY B 1 119 ? 16.359 -5.656 -22.359 1 55.28 119 GLY B CA 1
ATOM 2887 C C . GLY B 1 119 ? 15.867 -4.84 -23.531 1 55.28 119 GLY B C 1
ATOM 2888 O O . GLY B 1 119 ? 16.547 -3.922 -23.984 1 55.28 119 GLY B O 1
ATOM 2889 N N . SER B 1 120 ? 14.844 -5.32 -24.25 1 49.78 120 SER B N 1
ATOM 2890 C CA . SER B 1 120 ? 14.383 -4.594 -25.438 1 49.78 120 SER B CA 1
ATOM 2891 C C . SER B 1 120 ? 13.508 -3.404 -25.047 1 49.78 120 SER B C 1
ATOM 2893 O O . SER B 1 120 ? 12.805 -2.842 -25.891 1 49.78 120 SER B O 1
ATOM 2895 N N . GLY B 1 121 ? 13.484 -3.084 -23.734 1 50.25 121 GLY B N 1
ATOM 2896 C CA . GLY B 1 121 ? 12.539 -2.105 -23.219 1 50.25 121 GLY B CA 1
ATOM 2897 C C . GLY B 1 121 ? 12.891 -0.68 -23.609 1 50.25 121 GLY B C 1
ATOM 2898 O O . GLY B 1 121 ? 13.914 -0.437 -24.234 1 50.25 121 GLY B O 1
ATOM 2899 N N . LEU B 1 122 ? 11.992 0.277 -23.484 1 50.5 122 LEU B N 1
ATOM 2900 C CA . LEU B 1 122 ? 12.086 1.677 -23.891 1 50.5 122 LEU B CA 1
ATOM 2901 C C . LEU B 1 122 ? 13.391 2.297 -23.406 1 50.5 122 LEU B C 1
ATOM 2903 O O . LEU B 1 122 ? 14.016 3.078 -24.125 1 50.5 122 LEU B O 1
ATOM 2907 N N . ILE B 1 123 ? 13.828 1.89 -22.297 1 51.09 123 ILE B N 1
ATOM 2908 C CA . ILE B 1 123 ? 15.078 2.488 -21.828 1 51.09 123 ILE B CA 1
ATOM 2909 C C . ILE B 1 123 ? 16.25 1.96 -22.656 1 51.09 123 ILE B C 1
ATOM 2911 O O . ILE B 1 123 ? 17.156 2.715 -23 1 51.09 123 ILE B O 1
ATOM 2915 N N . SER B 1 124 ? 16.172 0.611 -22.906 1 49.94 124 SER B N 1
ATOM 2916 C CA . SER B 1 124 ? 17.219 0.123 -23.797 1 49.94 124 SER B CA 1
ATOM 2917 C C . SER B 1 124 ? 17.172 0.852 -25.141 1 49.94 124 SER B C 1
ATOM 2919 O O . SER B 1 124 ? 18.219 1.23 -25.672 1 49.94 124 SER B O 1
ATOM 2921 N N . ARG B 1 125 ? 15.953 1.047 -25.578 1 49.59 125 ARG B N 1
ATOM 2922 C CA . ARG B 1 125 ? 15.852 1.742 -26.859 1 49.59 125 ARG B CA 1
ATOM 2923 C C . ARG B 1 125 ? 16.203 3.219 -26.719 1 49.59 125 ARG B C 1
ATOM 2925 O O . ARG B 1 125 ? 16.859 3.797 -27.578 1 49.59 125 ARG B O 1
ATOM 2932 N N . LEU B 1 126 ? 15.734 3.789 -25.641 1 46.25 126 LEU B N 1
ATOM 2933 C CA . LEU B 1 126 ? 16.062 5.199 -25.438 1 46.25 126 LEU B CA 1
ATOM 2934 C C . LEU B 1 126 ? 17.547 5.379 -25.188 1 46.25 126 LEU B C 1
ATOM 2936 O O . LEU B 1 126 ? 18.156 6.324 -25.688 1 46.25 126 LEU B O 1
ATOM 2940 N N . THR B 1 127 ? 18.094 4.496 -24.359 1 46.09 127 THR B N 1
ATOM 2941 C CA . THR B 1 127 ? 19.531 4.602 -24.156 1 46.09 127 THR B CA 1
ATOM 2942 C C . THR B 1 127 ? 20.281 4.227 -25.422 1 46.09 127 THR B C 1
ATOM 2944 O O . THR B 1 127 ? 21.359 4.758 -25.703 1 46.09 127 THR B O 1
ATOM 2947 N N . HIS B 1 128 ? 19.766 3.258 -26.172 1 49.16 128 HIS B N 1
ATOM 2948 C CA . HIS B 1 128 ? 20.375 3.006 -27.469 1 49.16 128 HIS B CA 1
ATOM 2949 C C . HIS B 1 128 ? 20.297 4.238 -28.375 1 49.16 128 HIS B C 1
ATOM 2951 O O . HIS B 1 128 ? 21.266 4.574 -29.062 1 49.16 128 HIS B O 1
ATOM 2957 N N . ALA B 1 129 ? 19.172 4.82 -28.391 1 46.53 129 ALA B N 1
ATOM 2958 C CA . ALA B 1 129 ? 19.031 6.004 -29.234 1 46.53 129 ALA B CA 1
ATOM 2959 C C . ALA B 1 129 ? 19.906 7.148 -28.734 1 46.53 129 ALA B C 1
ATOM 2961 O O . ALA B 1 129 ? 20.375 7.965 -29.531 1 46.53 129 ALA B O 1
ATOM 2962 N N . ALA B 1 130 ? 20.094 7.168 -27.438 1 43.72 130 ALA B N 1
ATOM 2963 C CA . ALA B 1 130 ? 20.984 8.219 -26.922 1 43.72 130 ALA B CA 1
ATOM 2964 C C . ALA B 1 130 ? 22.438 7.816 -27.062 1 43.72 130 ALA B C 1
ATOM 2966 O O . ALA B 1 130 ? 23.344 8.609 -26.766 1 43.72 130 ALA B O 1
ATOM 2967 N N . GLY B 1 131 ? 22.797 6.848 -27.641 1 43.97 131 GLY B N 1
ATOM 2968 C CA . GLY B 1 131 ? 24.141 6.414 -27.984 1 43.97 131 GLY B CA 1
ATOM 2969 C C . GLY B 1 131 ? 24.859 5.711 -26.859 1 43.97 131 GLY B C 1
ATOM 2970 O O . GLY B 1 131 ? 26.078 5.516 -26.906 1 43.97 131 GLY B O 1
ATOM 2971 N N . TRP B 1 132 ? 24.281 5.645 -25.859 1 40.91 132 TRP B N 1
ATOM 2972 C CA . TRP B 1 132 ? 25.078 5.258 -24.688 1 40.91 132 TRP B CA 1
ATOM 2973 C C . TRP B 1 132 ? 25.266 3.744 -24.641 1 40.91 132 TRP B C 1
ATOM 2975 O O . TRP B 1 132 ? 26.062 3.238 -23.859 1 40.91 132 TRP B O 1
ATOM 2985 N N . THR B 1 133 ? 24.359 2.873 -25.156 1 44.16 133 THR B N 1
ATOM 2986 C CA . THR B 1 133 ? 24.625 1.44 -25.109 1 44.16 133 THR B CA 1
ATOM 2987 C C . THR B 1 133 ? 24.719 0.858 -26.516 1 44.16 133 THR B C 1
ATOM 2989 O O . THR B 1 133 ? 24.141 1.406 -27.453 1 44.16 133 THR B O 1
ATOM 2992 N N . ASP B 1 134 ? 25.766 0.115 -26.766 1 43.47 134 ASP B N 1
ATOM 2993 C CA . ASP B 1 134 ? 26.172 -0.416 -28.062 1 43.47 134 ASP B CA 1
ATOM 2994 C C . ASP B 1 134 ? 25.172 -1.458 -28.562 1 43.47 134 ASP B C 1
ATOM 2996 O O . ASP B 1 134 ? 25.188 -1.823 -29.734 1 43.47 134 ASP B O 1
ATOM 3000 N N . GLY B 1 135 ? 24.203 -1.922 -27.812 1 42.28 135 GLY B N 1
ATOM 3001 C CA . GLY B 1 135 ? 23.266 -2.934 -28.266 1 42.28 135 GLY B CA 1
ATOM 3002 C C . GLY B 1 135 ? 22.234 -3.305 -27.219 1 42.28 135 GLY B C 1
ATOM 3003 O O . GLY B 1 135 ? 22.438 -3.043 -26.031 1 42.28 135 GLY B O 1
ATOM 3004 N N . PRO B 1 136 ? 20.906 -3.49 -27.562 1 45.12 136 PRO B N 1
ATOM 3005 C CA . PRO B 1 136 ? 19.797 -3.83 -26.672 1 45.12 136 PRO B CA 1
ATOM 3006 C C . PRO B 1 136 ? 20.141 -4.941 -25.688 1 45.12 136 PRO B C 1
ATOM 3008 O O . PRO B 1 136 ? 19.484 -5.078 -24.641 1 45.12 136 PRO B O 1
ATOM 3011 N N . ALA B 1 137 ? 21.062 -5.844 -26.125 1 40.88 137 ALA B N 1
ATOM 3012 C CA . ALA B 1 137 ? 21.453 -7.066 -25.422 1 40.88 137 ALA B CA 1
ATOM 3013 C C . ALA B 1 137 ? 22.172 -6.75 -24.125 1 40.88 137 ALA B C 1
ATOM 3015 O O . ALA B 1 137 ? 22.312 -7.613 -23.25 1 40.88 137 ALA B O 1
ATOM 3016 N N . ASP B 1 138 ? 23.031 -5.715 -24.094 1 38.81 138 ASP B N 1
ATOM 3017 C CA . ASP B 1 138 ? 24.031 -5.562 -23.047 1 38.81 138 ASP B CA 1
ATOM 3018 C C . ASP B 1 138 ? 23.453 -4.867 -21.828 1 38.81 138 ASP B C 1
ATOM 3020 O O . ASP B 1 138 ? 24.188 -4.371 -20.969 1 38.81 138 ASP B O 1
ATOM 3024 N N . PHE B 1 139 ? 22.391 -4.32 -21.906 1 42.44 139 PHE B N 1
ATOM 3025 C CA . PHE B 1 139 ? 21.953 -3.668 -20.672 1 42.44 139 PHE B CA 1
ATOM 3026 C C . PHE B 1 139 ? 21.875 -4.668 -19.531 1 42.44 139 PHE B C 1
ATOM 3028 O O . PHE B 1 139 ? 21.312 -5.75 -19.672 1 42.44 139 PHE B O 1
ATOM 3035 N N . PRO B 1 140 ? 22.734 -4.688 -18.625 1 47.44 140 PRO B N 1
ATOM 3036 C CA . PRO B 1 140 ? 22.734 -5.559 -17.438 1 47.44 140 PRO B CA 1
ATOM 3037 C C . PRO B 1 140 ? 21.328 -5.961 -17 1 47.44 140 PRO B C 1
ATOM 3039 O O . PRO B 1 140 ? 20.391 -5.164 -17.109 1 47.44 140 PRO B O 1
ATOM 3042 N N . ALA B 1 141 ? 20.938 -7.172 -17.141 1 52.91 141 ALA B N 1
ATOM 3043 C CA . ALA B 1 141 ? 19.703 -7.859 -16.766 1 52.91 141 ALA B CA 1
ATOM 3044 C C . ALA B 1 141 ? 19.156 -7.328 -15.453 1 52.91 141 ALA B C 1
ATOM 3046 O O . ALA B 1 141 ? 19.453 -7.867 -14.383 1 52.91 141 ALA B O 1
ATOM 3047 N N . LEU B 1 142 ? 19.031 -5.969 -15.383 1 58.94 142 LEU B N 1
ATOM 3048 C CA . LEU B 1 142 ? 18.531 -5.367 -14.156 1 58.94 142 LEU B CA 1
ATOM 3049 C C . LEU B 1 142 ? 17.312 -6.129 -13.648 1 58.94 142 LEU B C 1
ATOM 3051 O O . LEU B 1 142 ? 17.016 -6.117 -12.445 1 58.94 142 LEU B O 1
ATOM 3055 N N . VAL B 1 143 ? 16.797 -6.781 -14.656 1 65.44 143 VAL B N 1
ATOM 3056 C CA . VAL B 1 143 ? 15.633 -7.582 -14.281 1 65.44 143 VAL B CA 1
ATOM 3057 C C . VAL B 1 143 ? 16.047 -9.039 -14.102 1 65.44 143 VAL B C 1
ATOM 3059 O O . VAL B 1 143 ? 16.844 -9.57 -14.883 1 65.44 143 VAL B O 1
ATOM 3062 N N . ALA B 1 144 ? 15.648 -9.594 -13.031 1 64.38 144 ALA B N 1
ATOM 3063 C CA . ALA B 1 144 ? 15.828 -11.016 -12.742 1 64.38 144 ALA B CA 1
ATOM 3064 C C . ALA B 1 144 ? 17.297 -11.344 -12.492 1 64.38 144 ALA B C 1
ATOM 3066 O O . ALA B 1 144 ? 17.703 -12.5 -12.625 1 64.38 144 ALA B O 1
ATOM 3067 N N . GLY B 1 145 ? 18.078 -10.148 -12.211 1 66.19 145 GLY B N 1
ATOM 3068 C CA . GLY B 1 145 ? 19.484 -10.375 -11.938 1 66.19 145 GLY B CA 1
ATOM 3069 C C . GLY B 1 145 ? 19.766 -10.711 -10.484 1 66.19 145 GLY B C 1
ATOM 3070 O O . GLY B 1 145 ? 18.844 -10.75 -9.664 1 66.19 145 GLY B O 1
ATOM 3071 N N . THR B 1 146 ? 21 -11.07 -10.289 1 67.94 146 THR B N 1
ATOM 3072 C CA . THR B 1 146 ? 21.453 -11.438 -8.953 1 67.94 146 THR B CA 1
ATOM 3073 C C . THR B 1 146 ? 21.266 -10.273 -7.98 1 67.94 146 THR B C 1
ATOM 3075 O O . THR B 1 146 ? 20.906 -10.484 -6.816 1 67.94 146 THR B O 1
ATOM 3078 N N . THR B 1 147 ? 21.5 -9.148 -8.523 1 79.69 147 THR B N 1
ATOM 3079 C CA . THR B 1 147 ? 21.234 -7.961 -7.719 1 79.69 147 THR B CA 1
ATOM 3080 C C . THR B 1 147 ? 19.812 -7.465 -7.922 1 79.69 147 THR B C 1
ATOM 3082 O O . THR B 1 147 ? 19.344 -7.336 -9.055 1 79.69 147 THR B O 1
ATOM 3085 N N . PRO B 1 148 ? 19.125 -7.312 -6.773 1 90.25 148 PRO B N 1
ATOM 3086 C CA . PRO B 1 148 ? 17.719 -6.914 -6.918 1 90.25 148 PRO B CA 1
ATOM 3087 C C . PRO B 1 148 ? 17.562 -5.43 -7.25 1 90.25 148 PRO B C 1
ATOM 3089 O O . PRO B 1 148 ? 16.719 -4.75 -6.66 1 90.25 148 PRO B O 1
ATOM 3092 N N . SER B 1 149 ? 18.312 -4.922 -8.273 1 89.88 149 SER B N 1
ATOM 3093 C CA . SER B 1 149 ? 18.375 -3.5 -8.594 1 89.88 149 SER B CA 1
ATOM 3094 C C . SER B 1 149 ? 17.031 -3.004 -9.117 1 89.88 149 SER B C 1
ATOM 3096 O O . SER B 1 149 ? 16.562 -1.934 -8.727 1 89.88 149 SER B O 1
ATOM 3098 N N . ALA B 1 150 ? 16.391 -3.785 -9.984 1 89.25 150 ALA B N 1
ATOM 3099 C CA . ALA B 1 150 ? 15.109 -3.379 -10.539 1 89.25 150 ALA B CA 1
ATOM 3100 C C . ALA B 1 150 ? 14.039 -3.287 -9.453 1 89.25 150 ALA B C 1
ATOM 3102 O O . ALA B 1 150 ? 13.234 -2.355 -9.445 1 89.25 150 ALA B O 1
ATOM 3103 N N . VAL B 1 151 ? 14.109 -4.277 -8.531 1 94.12 151 VAL B N 1
ATOM 3104 C CA . VAL B 1 151 ? 13.148 -4.301 -7.434 1 94.12 151 VAL B CA 1
ATOM 3105 C C . VAL B 1 151 ? 13.367 -3.096 -6.527 1 94.12 151 VAL B C 1
ATOM 3107 O O . VAL B 1 151 ? 12.422 -2.375 -6.195 1 94.12 151 VAL B O 1
ATOM 3110 N N . VAL B 1 152 ? 14.617 -2.82 -6.223 1 95.38 152 VAL B N 1
ATOM 3111 C CA . VAL B 1 152 ? 14.969 -1.722 -5.328 1 95.38 152 VAL B CA 1
ATOM 3112 C C . VAL B 1 152 ? 14.602 -0.389 -5.977 1 95.38 152 VAL B C 1
ATOM 3114 O O . VAL B 1 152 ? 14.023 0.487 -5.328 1 95.38 152 VAL B O 1
ATOM 3117 N N . LEU B 1 153 ? 14.883 -0.253 -7.223 1 91.94 153 LEU B N 1
ATOM 3118 C CA . LEU B 1 153 ? 14.555 0.974 -7.941 1 91.94 153 LEU B CA 1
ATOM 3119 C C . LEU B 1 153 ? 13.047 1.225 -7.934 1 91.94 153 LEU B C 1
ATOM 3121 O O . LEU B 1 153 ? 12.609 2.359 -7.742 1 91.94 153 LEU B O 1
ATOM 3125 N N . THR B 1 154 ? 12.305 0.189 -8.18 1 91.81 154 THR B N 1
ATOM 3126 C CA . THR B 1 154 ? 10.852 0.292 -8.156 1 91.81 154 THR B CA 1
ATOM 3127 C C . THR B 1 154 ? 10.359 0.769 -6.793 1 91.81 154 THR B C 1
ATOM 3129 O O . THR B 1 154 ? 9.539 1.686 -6.707 1 91.81 154 THR B O 1
ATOM 3132 N N . TYR B 1 155 ? 10.906 0.196 -5.727 1 95.25 155 TYR B N 1
ATOM 3133 C CA . TYR B 1 155 ? 10.461 0.549 -4.383 1 95.25 155 TYR B CA 1
ATOM 3134 C C . TYR B 1 155 ? 10.93 1.95 -4.004 1 95.25 155 TYR B C 1
ATOM 3136 O O . TYR B 1 155 ? 10.227 2.68 -3.305 1 95.25 155 TYR B O 1
ATOM 3144 N N . VAL B 1 156 ? 12.109 2.322 -4.461 1 94.88 156 VAL B N 1
ATOM 3145 C CA . VAL B 1 156 ? 12.57 3.678 -4.176 1 94.88 156 VAL B CA 1
ATOM 3146 C C . VAL B 1 156 ? 11.641 4.691 -4.844 1 94.88 156 VAL B C 1
ATOM 3148 O O . VAL B 1 156 ? 11.25 5.684 -4.223 1 94.88 156 VAL B O 1
ATOM 3151 N N . TRP B 1 157 ? 11.32 4.43 -6.043 1 91.12 157 TRP B N 1
ATOM 3152 C CA . TRP B 1 157 ? 10.406 5.309 -6.762 1 91.12 157 TRP B CA 1
ATOM 3153 C C . TRP B 1 157 ? 9.055 5.375 -6.062 1 91.12 157 TRP B C 1
ATOM 3155 O O . TRP B 1 157 ? 8.453 6.445 -5.945 1 91.12 157 TRP B O 1
ATOM 3165 N N . LYS B 1 158 ? 8.602 4.281 -5.559 1 91.12 158 LYS B N 1
ATOM 3166 C CA . LYS B 1 158 ? 7.27 4.172 -4.969 1 91.12 158 LYS B CA 1
ATOM 3167 C C . LYS B 1 158 ? 7.262 4.695 -3.535 1 91.12 158 LYS B C 1
ATOM 3169 O O . LYS B 1 158 ? 6.289 5.32 -3.104 1 91.12 158 LYS B O 1
ATOM 3174 N N . GLU B 1 159 ? 8.344 4.402 -2.744 1 94.06 159 GLU B N 1
ATOM 3175 C CA . GLU B 1 159 ? 8.289 4.605 -1.3 1 94.06 159 GLU B CA 1
ATOM 3176 C C . GLU B 1 159 ? 8.938 5.93 -0.905 1 94.06 159 GLU B C 1
ATOM 3178 O O . GLU B 1 159 ? 8.641 6.48 0.157 1 94.06 159 GLU B O 1
ATOM 3183 N N . ALA B 1 160 ? 9.844 6.516 -1.735 1 95 160 ALA B N 1
ATOM 3184 C CA . ALA B 1 160 ? 10.484 7.785 -1.397 1 95 160 ALA B CA 1
ATOM 3185 C C . ALA B 1 160 ? 9.453 8.891 -1.221 1 95 160 ALA B C 1
ATOM 3187 O O . ALA B 1 160 ? 9.539 9.688 -0.281 1 95 160 ALA B O 1
ATOM 3188 N N . PRO B 1 161 ? 8.477 8.914 -2.086 1 91.25 161 PRO B N 1
ATOM 3189 C CA . PRO B 1 161 ? 7.445 9.938 -1.922 1 91.25 161 PRO B CA 1
ATOM 3190 C C . PRO B 1 161 ? 6.676 9.797 -0.611 1 91.25 161 PRO B C 1
ATOM 3192 O O . PRO B 1 161 ? 6.281 10.797 -0.011 1 91.25 161 PRO B O 1
ATOM 3195 N N . PHE B 1 162 ? 6.426 8.562 -0.182 1 89.56 162 PHE B N 1
ATOM 3196 C CA . PHE B 1 162 ? 5.781 8.344 1.107 1 89.56 162 PHE B CA 1
ATOM 3197 C C . PHE B 1 162 ? 6.625 8.914 2.24 1 89.56 162 PHE B C 1
ATOM 3199 O O . PHE B 1 162 ? 6.109 9.617 3.109 1 89.56 162 PHE B O 1
ATOM 3206 N N . VAL B 1 163 ? 7.891 8.641 2.246 1 93.75 163 VAL B N 1
ATOM 3207 C CA . VAL B 1 163 ? 8.797 9.18 3.258 1 93.75 163 VAL B CA 1
ATOM 3208 C C . VAL B 1 163 ? 8.812 10.703 3.186 1 93.75 163 VAL B C 1
ATOM 3210 O O . VAL B 1 163 ? 8.836 11.375 4.219 1 93.75 163 VAL B O 1
ATOM 3213 N N . THR B 1 164 ? 8.766 11.203 2.012 1 92.44 164 THR B N 1
ATOM 3214 C CA . THR B 1 164 ? 8.789 12.641 1.791 1 92.44 164 THR B CA 1
ATOM 3215 C C . THR B 1 164 ? 7.574 13.305 2.439 1 92.44 164 THR B C 1
ATOM 3217 O O . THR B 1 164 ? 7.711 14.312 3.143 1 92.44 164 THR B O 1
ATOM 3220 N N . ILE B 1 165 ? 6.449 12.703 2.223 1 87.5 165 ILE B N 1
ATOM 3221 C CA . ILE B 1 165 ? 5.227 13.273 2.783 1 87.5 165 ILE B CA 1
ATOM 3222 C C . ILE B 1 165 ? 5.289 13.219 4.309 1 87.5 165 ILE B C 1
ATOM 3224 O O . ILE B 1 165 ? 4.898 14.172 4.984 1 87.5 165 ILE B O 1
ATOM 3228 N N . MET B 1 166 ? 5.77 12.117 4.836 1 8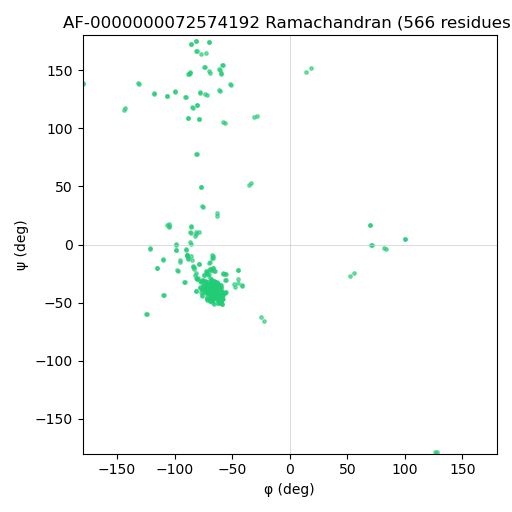7.44 166 MET B N 1
ATOM 3229 C CA . MET B 1 166 ? 5.895 11.977 6.285 1 87.44 166 MET B CA 1
ATOM 3230 C C . MET B 1 166 ? 6.844 13.031 6.852 1 87.44 166 MET B C 1
ATOM 3232 O O . MET B 1 166 ? 6.578 13.617 7.898 1 87.44 166 MET B O 1
ATOM 3236 N N . LEU B 1 167 ? 7.883 13.352 6.172 1 91 167 LEU B N 1
ATOM 3237 C CA . LEU B 1 167 ? 8.867 14.32 6.629 1 91 167 LEU B CA 1
ATOM 3238 C C . LEU B 1 167 ? 8.336 15.742 6.477 1 91 167 LEU B C 1
ATOM 3240 O O . LEU B 1 167 ? 8.586 16.594 7.328 1 91 167 LEU B O 1
ATOM 3244 N N . LEU B 1 168 ? 7.621 16 5.41 1 87.88 168 LEU B N 1
ATOM 3245 C CA . LEU B 1 168 ? 7.039 17.328 5.211 1 87.88 168 LEU B CA 1
ATOM 3246 C C . LEU B 1 168 ? 6.023 17.641 6.305 1 87.88 168 LEU B C 1
ATOM 3248 O O . LEU B 1 168 ? 5.926 18.781 6.758 1 87.88 168 LEU B O 1
ATOM 3252 N N . ALA B 1 169 ? 5.305 16.562 6.617 1 80.25 169 ALA B N 1
ATOM 3253 C CA . ALA B 1 169 ? 4.332 16.734 7.691 1 80.25 169 ALA B CA 1
ATOM 3254 C C . ALA B 1 169 ? 5.023 17.078 9.008 1 80.25 169 ALA B C 1
ATOM 3256 O O . ALA B 1 169 ? 4.48 17.812 9.828 1 80.25 169 ALA B O 1
ATOM 3257 N N . ALA B 1 170 ? 6.188 16.578 9.25 1 84.19 170 ALA B N 1
ATOM 3258 C CA . ALA B 1 170 ? 6.945 16.812 10.477 1 84.19 170 ALA B CA 1
ATOM 3259 C C . ALA B 1 170 ? 7.723 18.125 10.391 1 84.19 170 ALA B C 1
ATOM 3261 O O . ALA B 1 170 ? 8.18 18.656 11.406 1 84.19 170 ALA B O 1
ATOM 3262 N N . TYR B 1 171 ? 7.91 18.609 9.156 1 87.19 171 TYR B N 1
ATOM 3263 C CA . TYR B 1 171 ? 8.617 19.859 8.93 1 87.19 171 TYR B CA 1
ATOM 3264 C C . TYR B 1 171 ? 7.703 21.062 9.156 1 87.19 171 TYR B C 1
ATOM 3266 O O . TYR B 1 171 ? 7.324 21.75 8.203 1 87.19 171 TYR B O 1
ATOM 3274 N N . THR B 1 172 ? 7.484 21.375 10.367 1 82.5 172 THR B N 1
ATOM 3275 C CA . THR B 1 172 ? 6.535 22.406 10.781 1 82.5 172 THR B CA 1
ATOM 3276 C C . THR B 1 172 ? 7.164 23.797 10.648 1 82.5 172 THR B C 1
ATOM 3278 O O . THR B 1 172 ? 8.375 23.922 10.469 1 82.5 172 THR B O 1
ATOM 3281 N N . PRO B 1 173 ? 6.316 24.797 10.734 1 83.62 173 PRO B N 1
ATOM 3282 C CA . PRO B 1 173 ? 6.848 26.156 10.758 1 83.62 173 PRO B CA 1
ATOM 3283 C C . PRO B 1 173 ? 7.852 26.391 11.891 1 83.62 173 PRO B C 1
ATOM 3285 O O . PRO B 1 173 ? 8.812 27.141 11.719 1 83.62 173 PRO B O 1
ATOM 3288 N N . ALA B 1 174 ? 7.68 25.719 12.922 1 86.06 174 ALA B N 1
ATOM 3289 C CA . ALA B 1 174 ? 8.609 25.844 14.039 1 86.06 174 ALA B CA 1
ATOM 3290 C C . ALA B 1 174 ? 10.008 25.359 13.648 1 86.06 174 ALA B C 1
ATOM 3292 O O . ALA B 1 174 ? 11.008 25.984 14.016 1 86.06 174 ALA B O 1
ATOM 3293 N N . VAL B 1 175 ? 10.023 24.281 12.953 1 86.19 175 VAL B N 1
ATOM 3294 C CA . VAL B 1 175 ? 11.297 23.734 12.5 1 86.19 175 VAL B CA 1
ATOM 3295 C C . VAL B 1 175 ? 11.953 24.688 11.508 1 86.19 175 VAL B C 1
ATOM 3297 O O . VAL B 1 175 ? 13.156 24.953 11.586 1 86.19 175 VAL B O 1
ATOM 3300 N N . ARG B 1 176 ? 11.18 25.219 10.656 1 85.38 176 ARG B N 1
ATOM 3301 C CA . ARG B 1 176 ? 11.672 26.172 9.664 1 85.38 176 ARG B CA 1
ATOM 3302 C C . ARG B 1 176 ? 12.234 27.422 10.32 1 85.38 176 ARG B C 1
ATOM 3304 O O . ARG B 1 176 ? 13.273 27.938 9.906 1 85.38 176 ARG B O 1
ATOM 3311 N N . ASP B 1 177 ? 11.492 27.875 11.273 1 88.69 177 ASP B N 1
ATOM 3312 C CA . ASP B 1 177 ? 11.93 29.062 11.984 1 88.69 177 ASP B CA 1
ATOM 3313 C C . ASP B 1 177 ? 13.258 28.828 12.688 1 88.69 177 ASP B C 1
ATOM 3315 O O . ASP B 1 177 ? 14.133 29.703 12.688 1 88.69 177 ASP B O 1
ATOM 3319 N N . LEU B 1 178 ? 13.375 27.688 13.234 1 88.25 178 LEU B N 1
ATOM 3320 C CA . LEU B 1 178 ? 14.625 27.344 13.906 1 88.25 178 LEU B CA 1
ATOM 3321 C C . LEU B 1 178 ? 15.773 27.25 12.906 1 88.25 178 LEU B C 1
ATOM 3323 O O . LEU B 1 178 ? 16.891 27.719 13.188 1 88.25 178 LEU B O 1
ATOM 3327 N N . GLU B 1 179 ? 15.508 26.688 11.82 1 85.75 179 GLU B N 1
ATOM 3328 C CA . GLU B 1 179 ? 16.516 26.578 10.766 1 85.75 179 GLU B CA 1
ATOM 3329 C C . GLU B 1 179 ? 16.953 27.953 10.273 1 85.75 179 GLU B C 1
ATOM 3331 O O . GLU B 1 179 ? 18.141 28.188 10.047 1 85.75 179 GLU B O 1
ATOM 3336 N N . ASN B 1 180 ? 16.062 28.828 10.133 1 86.25 180 ASN B N 1
ATOM 3337 C CA . ASN B 1 180 ? 16.359 30.188 9.695 1 86.25 180 ASN B CA 1
ATOM 3338 C C . ASN B 1 180 ? 17.188 30.938 10.727 1 86.25 180 ASN B C 1
ATOM 3340 O O . ASN B 1 180 ? 18.094 31.703 10.367 1 86.25 180 ASN B O 1
ATOM 3344 N N . ALA B 1 181 ? 16.75 30.703 11.938 1 90.06 181 ALA B N 1
ATOM 3345 C CA . ALA B 1 181 ? 17.5 31.344 13.016 1 90.06 181 ALA B CA 1
ATOM 3346 C C . ALA B 1 181 ? 18.969 30.906 13 1 90.06 181 ALA B C 1
ATOM 3348 O O . ALA B 1 181 ? 19.875 31.719 13.164 1 90.06 181 ALA B O 1
ATOM 3349 N N . ILE B 1 182 ? 19.172 29.656 12.758 1 89.75 182 ILE B N 1
ATOM 3350 C CA . ILE B 1 182 ? 20.516 29.109 12.766 1 89.75 182 ILE B CA 1
ATOM 3351 C C . ILE B 1 182 ? 21.266 29.531 11.5 1 89.75 182 ILE B C 1
ATOM 3353 O O . ILE B 1 182 ? 22.469 29.781 11.531 1 89.75 182 ILE B O 1
ATOM 3357 N N . ARG B 1 183 ? 20.547 29.688 10.445 1 87.31 183 ARG B N 1
ATOM 3358 C CA . ARG B 1 183 ? 21.125 30.172 9.203 1 87.31 183 ARG B CA 1
ATOM 3359 C C . ARG B 1 183 ? 21.672 31.594 9.375 1 87.31 183 ARG B C 1
ATOM 3361 O O . ARG B 1 183 ? 22.734 31.922 8.852 1 87.31 183 ARG B O 1
ATOM 3368 N N . THR B 1 184 ? 20.891 32.312 10.078 1 90.56 184 THR B N 1
ATOM 3369 C CA . THR B 1 184 ? 21.297 33.688 10.312 1 90.56 184 THR B CA 1
ATOM 3370 C C . THR B 1 184 ? 22.578 33.75 11.148 1 90.56 184 THR B C 1
ATOM 3372 O O . THR B 1 184 ? 23.344 34.719 11.055 1 90.56 184 THR B O 1
ATOM 3375 N N . LEU B 1 185 ? 22.828 32.688 11.875 1 91.06 185 LEU B N 1
ATOM 3376 C CA . LEU B 1 185 ? 24.031 32.625 12.711 1 91.06 185 LEU B CA 1
ATOM 3377 C C . LEU B 1 185 ? 25.219 32.094 11.906 1 91.06 185 LEU B C 1
ATOM 3379 O O . LEU B 1 185 ? 26.328 31.969 12.438 1 91.06 185 LEU B O 1
ATOM 3383 N N . GLY B 1 186 ? 25 31.828 10.625 1 88.69 186 GLY B N 1
ATOM 3384 C CA . GLY B 1 186 ? 26.094 31.484 9.727 1 88.69 186 GLY B CA 1
ATOM 3385 C C . GLY B 1 186 ? 26.219 29.984 9.484 1 88.69 186 GLY B C 1
ATOM 3386 O O . GLY B 1 186 ? 27.188 29.547 8.852 1 88.69 186 GLY B O 1
ATOM 3387 N N . ALA B 1 187 ? 25.359 29.234 9.969 1 88.44 187 ALA B N 1
ATOM 3388 C CA . ALA B 1 187 ? 25.453 27.797 9.797 1 88.44 187 ALA B CA 1
ATOM 3389 C C . ALA B 1 187 ? 25.094 27.391 8.367 1 88.44 187 ALA B C 1
ATOM 3391 O O . ALA B 1 187 ? 24.094 27.859 7.82 1 88.44 187 ALA B O 1
ATOM 3392 N N . GLY B 1 188 ? 25.984 26.578 7.734 1 87.75 188 GLY B N 1
ATOM 3393 C CA . GLY B 1 188 ? 25.734 26.078 6.387 1 87.75 188 GLY B CA 1
ATOM 3394 C C . GLY B 1 188 ? 24.625 25.047 6.32 1 87.75 188 GLY B C 1
ATOM 3395 O O . GLY B 1 188 ? 24.062 24.672 7.348 1 87.75 188 GLY B O 1
ATOM 3396 N N . ARG B 1 189 ? 24.328 24.703 5.172 1 83.56 189 ARG B N 1
ATOM 3397 C CA . ARG B 1 189 ? 23.203 23.812 4.918 1 83.56 189 ARG B CA 1
ATOM 3398 C C . ARG B 1 189 ? 23.422 22.453 5.559 1 83.56 189 ARG B C 1
ATOM 3400 O O . ARG B 1 189 ? 22.5 21.891 6.168 1 83.56 189 ARG B O 1
ATOM 3407 N N . MET B 1 190 ? 24.516 21.969 5.406 1 86.19 190 MET B N 1
ATOM 3408 C CA . MET B 1 190 ? 24.812 20.641 5.918 1 86.19 190 MET B CA 1
ATOM 3409 C C . MET B 1 190 ? 24.781 20.625 7.441 1 86.19 190 MET B C 1
ATOM 3411 O O . MET B 1 190 ? 24.328 19.656 8.055 1 86.19 190 MET B O 1
ATOM 3415 N N . ARG B 1 191 ? 25.266 21.672 8.031 1 87 191 ARG B N 1
ATOM 3416 C CA . ARG B 1 191 ? 25.25 21.781 9.484 1 87 191 ARG B CA 1
ATOM 3417 C C . ARG B 1 191 ? 23.828 21.875 10.008 1 87 191 ARG B C 1
ATOM 3419 O O . ARG B 1 191 ? 23.484 21.266 11.016 1 87 191 ARG B O 1
ATOM 3426 N N . ARG B 1 192 ? 23.031 22.609 9.289 1 87 192 ARG B N 1
ATOM 3427 C CA . ARG B 1 192 ? 21.625 22.766 9.68 1 87 192 ARG B CA 1
ATOM 3428 C C . ARG B 1 192 ? 20.875 21.438 9.562 1 87 192 ARG B C 1
ATOM 3430 O O . ARG B 1 192 ? 20.094 21.078 10.445 1 87 192 ARG B O 1
ATOM 3437 N N . MET B 1 193 ? 21.203 20.766 8.5 1 85.56 193 MET B N 1
ATOM 3438 C CA . MET B 1 193 ? 20.547 19.484 8.273 1 85.56 193 MET B CA 1
ATOM 3439 C C . MET B 1 193 ? 20.922 18.484 9.359 1 85.56 193 MET B C 1
ATOM 3441 O O . MET B 1 193 ? 20.062 17.797 9.906 1 85.56 193 MET B O 1
ATOM 3445 N N . ARG B 1 194 ? 22.094 18.406 9.727 1 86.38 194 ARG B N 1
ATOM 3446 C CA . ARG B 1 194 ? 22.625 17.406 10.648 1 86.38 194 ARG B CA 1
ATOM 3447 C C . ARG B 1 194 ? 22.25 17.734 12.086 1 86.38 194 ARG B C 1
ATOM 3449 O O . ARG B 1 194 ? 21.969 16.844 12.891 1 86.38 194 ARG B O 1
ATOM 3456 N N . HIS B 1 195 ? 22.141 19.062 12.438 1 87.12 195 HIS B N 1
ATOM 3457 C CA . HIS B 1 195 ? 22.047 19.422 13.852 1 87.12 195 HIS B CA 1
ATOM 3458 C C . HIS B 1 195 ? 20.656 19.938 14.195 1 87.12 195 HIS B C 1
ATOM 3460 O O . HIS B 1 195 ? 20.297 20.031 15.367 1 87.12 195 HIS B O 1
ATOM 3466 N N . VAL B 1 196 ? 19.906 20.234 13.188 1 85.75 196 VAL B N 1
ATOM 3467 C CA . VAL B 1 196 ? 18.594 20.797 13.484 1 85.75 196 VAL B CA 1
ATOM 3468 C C . VAL B 1 196 ? 17.516 19.953 12.82 1 85.75 196 VAL B C 1
ATOM 3470 O O . VAL B 1 196 ? 16.766 19.25 13.5 1 85.75 196 VAL B O 1
ATOM 3473 N N . THR B 1 197 ? 17.625 19.891 11.508 1 85.56 197 THR B N 1
ATOM 3474 C CA . THR B 1 197 ? 16.531 19.281 10.734 1 85.56 197 THR B CA 1
ATOM 3475 C C . THR B 1 197 ? 16.438 17.797 11.016 1 85.56 197 THR B C 1
ATOM 3477 O O . THR B 1 197 ? 15.359 17.297 11.367 1 85.56 197 THR B O 1
ATOM 3480 N N . LEU B 1 198 ? 17.5 17.109 10.977 1 88.31 198 LEU B N 1
ATOM 3481 C CA . LEU B 1 198 ? 17.484 15.656 11.094 1 88.31 198 LEU B CA 1
ATOM 3482 C C . LEU B 1 198 ? 17.078 15.227 12.492 1 88.31 198 LEU B C 1
ATOM 3484 O O . LEU B 1 198 ? 16.219 14.352 12.648 1 88.31 198 LEU B O 1
ATOM 3488 N N . PRO B 1 199 ? 17.641 15.867 13.492 1 88.5 199 PRO B N 1
ATOM 3489 C CA . PRO B 1 199 ? 17.219 15.484 14.844 1 88.5 199 PRO B CA 1
ATOM 3490 C C . PRO B 1 199 ? 15.734 15.758 15.094 1 88.5 199 PRO B C 1
ATOM 3492 O O . PRO B 1 199 ? 15.07 14.984 15.789 1 88.5 199 PRO B O 1
ATOM 3495 N N . LEU B 1 200 ? 15.227 16.828 14.547 1 87.62 200 LEU B N 1
ATOM 3496 C CA . LEU B 1 200 ? 13.828 17.172 14.75 1 87.62 200 LEU B CA 1
ATOM 3497 C C . LEU B 1 200 ? 12.914 16.266 13.93 1 87.62 200 LEU B C 1
ATOM 3499 O O . LEU B 1 200 ? 11.781 16 14.336 1 87.62 200 LEU B O 1
ATOM 3503 N N . LEU B 1 201 ? 13.414 15.734 12.836 1 90.06 201 LEU B N 1
ATOM 3504 C CA . LEU B 1 201 ? 12.602 14.906 11.961 1 90.06 201 LEU B CA 1
ATOM 3505 C C . LEU B 1 201 ? 12.844 13.422 12.227 1 90.06 201 LEU B C 1
ATOM 3507 O O . LEU B 1 201 ? 12.164 12.562 11.664 1 90.06 201 LEU B O 1
ATOM 3511 N N . ALA B 1 202 ? 13.688 13.102 13.148 1 91.25 202 ALA B N 1
ATOM 3512 C CA . ALA B 1 202 ? 14.148 11.734 13.383 1 91.25 202 ALA B CA 1
ATOM 3513 C C . ALA B 1 202 ? 12.992 10.82 13.766 1 91.25 202 ALA B C 1
ATOM 3515 O O . ALA B 1 202 ? 12.883 9.703 13.266 1 91.25 202 ALA B O 1
ATOM 3516 N N . PRO B 1 203 ? 12.07 11.266 14.594 1 86.75 203 PRO B N 1
ATOM 3517 C CA . PRO B 1 203 ? 10.953 10.375 14.922 1 86.75 203 PRO B CA 1
ATOM 3518 C C . PRO B 1 203 ? 10.078 10.047 13.719 1 86.75 203 PRO B C 1
ATOM 3520 O O . PRO B 1 203 ? 9.711 8.883 13.516 1 86.75 203 PRO B O 1
ATOM 3523 N N . ALA B 1 204 ? 9.797 11.062 12.969 1 87.69 204 ALA B N 1
ATOM 3524 C CA . ALA B 1 204 ? 9.008 10.852 11.766 1 87.69 204 ALA B CA 1
ATOM 3525 C C . ALA B 1 204 ? 9.75 9.977 10.766 1 87.69 204 ALA B C 1
ATOM 3527 O O . ALA B 1 204 ? 9.148 9.117 10.117 1 87.69 204 ALA B O 1
ATOM 3528 N N . LEU B 1 205 ? 11.031 10.234 10.672 1 93.31 205 LEU B N 1
ATOM 3529 C CA . LEU B 1 205 ? 11.859 9.453 9.758 1 93.31 205 LEU B CA 1
ATOM 3530 C C . LEU B 1 205 ? 11.914 7.992 10.195 1 93.31 205 LEU B C 1
ATOM 3532 O O . LEU B 1 205 ? 11.805 7.086 9.359 1 93.31 205 LEU B O 1
ATOM 3536 N N . THR B 1 206 ? 12.07 7.781 11.469 1 91.62 206 THR B N 1
ATOM 3537 C CA . THR B 1 206 ? 12.141 6.426 11.992 1 91.62 206 THR B CA 1
ATOM 3538 C C . THR B 1 206 ? 10.828 5.68 11.734 1 91.62 206 THR B C 1
ATOM 3540 O O . THR B 1 206 ? 10.844 4.523 11.312 1 91.62 206 THR B O 1
ATOM 3543 N N . GLU B 1 207 ? 9.742 6.312 11.953 1 86.31 207 GLU B N 1
ATOM 3544 C CA . GLU B 1 207 ? 8.438 5.703 11.703 1 86.31 207 GLU B CA 1
ATOM 3545 C C . GLU B 1 207 ? 8.25 5.391 10.219 1 86.31 207 GLU B C 1
ATOM 3547 O O . GLU B 1 207 ? 7.781 4.309 9.859 1 86.31 207 GLU B O 1
ATOM 3552 N N . ALA B 1 208 ? 8.602 6.348 9.414 1 91.69 208 ALA B N 1
ATOM 3553 C CA . ALA B 1 208 ? 8.484 6.148 7.973 1 91.69 208 ALA B CA 1
ATOM 3554 C C . ALA B 1 208 ? 9.352 4.984 7.508 1 91.69 208 ALA B C 1
ATOM 3556 O O . ALA B 1 208 ? 8.914 4.16 6.695 1 91.69 208 ALA B O 1
ATOM 3557 N N . CYS B 1 209 ? 10.562 4.949 8.031 1 94.56 209 CYS B N 1
ATOM 3558 C CA . CYS B 1 209 ? 11.492 3.895 7.645 1 94.56 209 CYS B CA 1
ATOM 3559 C C . CYS B 1 209 ? 10.969 2.527 8.078 1 94.56 209 CYS B C 1
ATOM 3561 O O . CYS B 1 209 ? 11.117 1.547 7.344 1 94.56 209 CYS B O 1
ATOM 3563 N N . LEU B 1 210 ? 10.406 2.479 9.203 1 91.75 210 LEU B N 1
ATOM 3564 C CA . LEU B 1 210 ? 9.836 1.22 9.672 1 91.75 210 LEU B CA 1
ATOM 3565 C C . LEU B 1 210 ? 8.711 0.755 8.75 1 91.75 210 LEU B C 1
ATOM 3567 O O . LEU B 1 210 ? 8.641 -0.424 8.391 1 91.75 210 LEU B O 1
ATOM 3571 N N . LEU B 1 211 ? 7.879 1.639 8.422 1 89.12 211 LEU B N 1
ATOM 3572 C CA . LEU B 1 211 ? 6.742 1.303 7.57 1 89.12 211 LEU B CA 1
ATOM 3573 C C . LEU B 1 211 ? 7.207 0.861 6.188 1 89.12 211 LEU B C 1
ATOM 3575 O O . LEU B 1 211 ? 6.707 -0.127 5.645 1 89.12 211 LEU B O 1
ATOM 3579 N N . VAL B 1 212 ? 8.211 1.599 5.68 1 94.31 212 VAL B N 1
ATOM 3580 C CA . VAL B 1 212 ? 8.742 1.248 4.367 1 94.31 212 VAL B CA 1
ATOM 3581 C C . VAL B 1 212 ? 9.43 -0.116 4.434 1 94.31 212 VAL B C 1
ATOM 3583 O O . VAL B 1 212 ? 9.25 -0.951 3.543 1 94.31 212 VAL B O 1
ATOM 3586 N N . PHE B 1 213 ? 10.195 -0.327 5.469 1 95.31 213 PHE B N 1
ATOM 3587 C CA . PHE B 1 213 ? 10.859 -1.612 5.641 1 95.31 213 PHE B CA 1
ATOM 3588 C C . PHE B 1 213 ? 9.844 -2.746 5.715 1 95.31 213 PHE B C 1
ATOM 3590 O O . PHE B 1 213 ? 9.984 -3.756 5.023 1 95.31 213 PHE B O 1
ATOM 3597 N N . ALA B 1 214 ? 8.859 -2.58 6.574 1 91.69 214 ALA B N 1
ATOM 3598 C CA . ALA B 1 214 ? 7.836 -3.604 6.742 1 91.69 214 ALA B CA 1
ATOM 3599 C C . ALA B 1 214 ? 7.125 -3.895 5.426 1 91.69 214 ALA B C 1
ATOM 3601 O O . ALA B 1 214 ? 6.926 -5.055 5.062 1 91.69 214 ALA B O 1
ATOM 3602 N N . PHE B 1 215 ? 6.805 -2.904 4.711 1 91.44 215 PHE B N 1
ATOM 3603 C CA . PHE B 1 215 ? 6.074 -3.039 3.457 1 91.44 215 PHE B CA 1
ATOM 3604 C C . PHE B 1 215 ? 6.926 -3.748 2.408 1 91.44 215 PHE B C 1
ATOM 3606 O O . PHE B 1 215 ? 6.461 -4.68 1.752 1 91.44 215 PHE B O 1
ATOM 3613 N N . THR B 1 216 ? 8.156 -3.322 2.285 1 95.12 216 THR B N 1
ATOM 3614 C CA . THR B 1 216 ? 9.008 -3.869 1.229 1 95.12 216 THR B CA 1
ATOM 3615 C C . THR B 1 216 ? 9.477 -5.277 1.587 1 95.12 216 THR B C 1
ATOM 3617 O O . THR B 1 216 ? 9.664 -6.117 0.704 1 95.12 216 THR B O 1
ATOM 3620 N N . PHE B 1 217 ? 9.633 -5.566 2.861 1 95.62 217 PHE B N 1
ATOM 3621 C CA . PHE B 1 217 ? 10.039 -6.898 3.283 1 95.62 217 PHE B CA 1
ATOM 3622 C C . PHE B 1 217 ? 8.93 -7.914 3.012 1 95.62 217 PHE B C 1
ATOM 3624 O O . PHE B 1 217 ? 9.211 -9.07 2.703 1 95.62 217 PHE B O 1
ATOM 3631 N N . ALA B 1 218 ? 7.727 -7.473 3.094 1 93.75 218 ALA B N 1
ATOM 3632 C CA . ALA B 1 218 ? 6.59 -8.375 2.963 1 93.75 218 ALA B CA 1
ATOM 3633 C C . ALA B 1 218 ? 5.918 -8.219 1.602 1 93.75 218 ALA B C 1
ATOM 3635 O O . ALA B 1 218 ? 4.797 -8.688 1.399 1 93.75 218 ALA B O 1
ATOM 3636 N N . ALA B 1 219 ? 6.566 -7.594 0.692 1 92.69 219 ALA B N 1
ATOM 3637 C CA . ALA B 1 219 ? 5.941 -7.301 -0.595 1 92.69 219 ALA B CA 1
ATOM 3638 C C . ALA B 1 219 ? 6.133 -8.461 -1.572 1 92.69 219 ALA B C 1
ATOM 3640 O O . ALA B 1 219 ? 7.203 -9.07 -1.613 1 92.69 219 ALA B O 1
ATOM 3641 N N . TYR B 1 220 ? 5.145 -8.664 -2.418 1 92.25 220 TYR B N 1
ATOM 3642 C CA . TYR B 1 220 ? 5.156 -9.766 -3.373 1 92.25 220 TYR B CA 1
ATOM 3643 C C . TYR B 1 220 ? 5.348 -9.25 -4.797 1 92.25 220 TYR B C 1
ATOM 3645 O O . TYR B 1 220 ? 6.184 -9.766 -5.543 1 92.25 220 TYR B O 1
ATOM 3653 N N . GLU B 1 221 ? 4.688 -8.172 -5.227 1 90.06 221 GLU B N 1
ATOM 3654 C CA . GLU B 1 221 ? 4.473 -7.828 -6.629 1 90.06 221 GLU B CA 1
ATOM 3655 C C . GLU B 1 221 ? 5.793 -7.492 -7.32 1 90.06 221 GLU B C 1
ATOM 3657 O O . GLU B 1 221 ? 6.141 -8.102 -8.336 1 90.06 221 GLU B O 1
ATOM 3662 N N . ALA B 1 222 ? 6.574 -6.602 -6.719 1 91.69 222 ALA B N 1
ATOM 3663 C CA . ALA B 1 222 ? 7.801 -6.172 -7.383 1 91.69 222 ALA B CA 1
ATOM 3664 C C . ALA B 1 222 ? 8.82 -7.309 -7.445 1 91.69 222 ALA B C 1
ATOM 3666 O O . ALA B 1 222 ? 9.359 -7.609 -8.516 1 91.69 222 ALA B O 1
ATOM 3667 N N . PRO B 1 223 ? 9.008 -8.023 -6.336 1 93.25 223 PRO B N 1
ATOM 3668 C CA . PRO B 1 223 ? 9.953 -9.141 -6.43 1 93.25 223 PRO B CA 1
ATOM 3669 C C . PRO B 1 223 ? 9.469 -10.242 -7.359 1 93.25 223 PRO B C 1
ATOM 3671 O O . PRO B 1 223 ? 10.281 -10.906 -8.008 1 93.25 223 PRO B O 1
ATOM 3674 N N . ALA B 1 224 ? 8.227 -10.469 -7.395 1 90.75 224 ALA B N 1
ATOM 3675 C CA . ALA B 1 224 ? 7.699 -11.523 -8.258 1 90.75 224 ALA B CA 1
ATOM 3676 C C . ALA B 1 224 ? 7.883 -11.18 -9.727 1 90.75 224 ALA B C 1
ATOM 3678 O O . ALA B 1 224 ? 8.164 -12.055 -10.547 1 90.75 224 ALA B O 1
ATOM 3679 N N . LEU B 1 225 ? 7.75 -9.938 -10.086 1 87.62 225 LEU B N 1
ATOM 3680 C CA . LEU B 1 225 ? 7.762 -9.531 -11.484 1 87.62 225 LEU B CA 1
ATOM 3681 C C . LEU B 1 225 ? 9.172 -9.18 -11.938 1 87.62 225 LEU B C 1
ATOM 3683 O O . LEU B 1 225 ? 9.523 -9.375 -13.102 1 87.62 225 LEU B O 1
ATOM 3687 N N . LEU B 1 226 ? 9.961 -8.648 -11.008 1 88.38 226 LEU B N 1
ATOM 3688 C CA . LEU B 1 226 ? 11.234 -8.055 -11.406 1 88.38 226 LEU B CA 1
ATOM 3689 C C . LEU B 1 226 ? 12.406 -8.828 -10.805 1 88.38 226 LEU B C 1
ATOM 3691 O O . LEU B 1 226 ? 13.547 -8.672 -11.242 1 88.38 226 LEU B O 1
ATOM 3695 N N . GLY B 1 227 ? 12.062 -9.562 -9.766 1 85.81 227 GLY B N 1
ATOM 3696 C CA . GLY B 1 227 ? 13.133 -10.203 -9.016 1 85.81 227 GLY B CA 1
ATOM 3697 C C . GLY B 1 227 ? 13.609 -11.492 -9.648 1 85.81 227 GLY B C 1
ATOM 3698 O O . GLY B 1 227 ? 13.078 -11.922 -10.672 1 85.81 227 GLY B O 1
ATOM 3699 N N . ALA B 1 228 ? 14.656 -12.031 -9.016 1 79.44 228 ALA B N 1
ATOM 3700 C CA . ALA B 1 228 ? 15.234 -13.297 -9.461 1 79.44 228 ALA B CA 1
ATOM 3701 C C . ALA B 1 228 ? 14.297 -14.461 -9.172 1 79.44 228 ALA B C 1
ATOM 3703 O O . ALA B 1 228 ? 13.492 -14.406 -8.242 1 79.44 228 ALA B O 1
ATOM 3704 N N . THR B 1 229 ? 14.375 -15.445 -10.023 1 79.88 229 THR B N 1
ATOM 3705 C CA . THR B 1 229 ? 13.594 -16.656 -9.805 1 79.88 229 THR B CA 1
ATOM 3706 C C . THR B 1 229 ? 14.305 -17.578 -8.812 1 79.88 229 THR B C 1
ATOM 3708 O O . THR B 1 229 ? 13.664 -18.422 -8.164 1 79.88 229 THR B O 1
ATOM 3711 N N . VAL B 1 230 ? 15.68 -17.453 -8.734 1 82.44 230 VAL B N 1
ATOM 3712 C CA . VAL B 1 230 ? 16.453 -18.219 -7.754 1 82.44 230 VAL B CA 1
ATOM 3713 C C . VAL B 1 230 ? 17.594 -17.375 -7.223 1 82.44 230 VAL B C 1
ATOM 3715 O O . VAL B 1 230 ? 18.484 -16.969 -7.98 1 82.44 230 VAL B O 1
ATOM 3718 N N . PRO B 1 231 ? 17.594 -17.094 -5.953 1 88.56 231 PRO B N 1
ATOM 3719 C CA . PRO B 1 231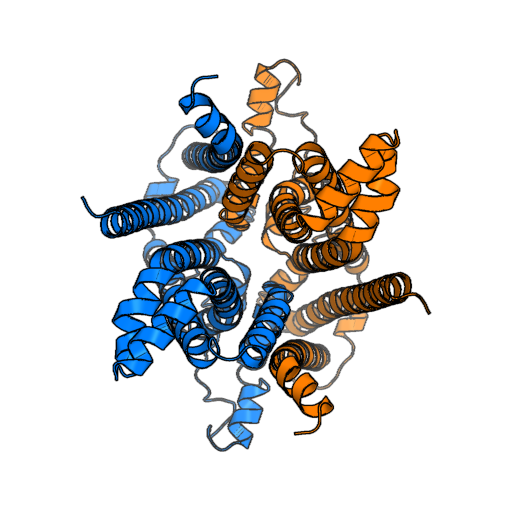 ? 16.516 -17.312 -4.98 1 88.56 231 PRO B CA 1
ATOM 3720 C C . PRO B 1 231 ? 15.359 -16.328 -5.148 1 88.56 231 PRO B C 1
ATOM 3722 O O . PRO B 1 231 ? 15.555 -15.219 -5.66 1 88.56 231 PRO B O 1
ATOM 3725 N N . ARG B 1 232 ? 14.219 -16.797 -4.738 1 91 232 ARG B N 1
ATOM 3726 C CA . ARG B 1 232 ? 13.055 -15.93 -4.688 1 91 232 ARG B CA 1
ATOM 3727 C C . ARG B 1 232 ? 12.992 -15.172 -3.363 1 91 232 ARG B C 1
ATOM 3729 O O . ARG B 1 232 ? 13.453 -15.68 -2.334 1 91 232 ARG B O 1
ATOM 3736 N N . ALA B 1 233 ? 12.461 -13.969 -3.422 1 93.88 233 ALA B N 1
ATOM 3737 C CA . ALA B 1 233 ? 12.188 -13.273 -2.166 1 93.88 233 ALA B CA 1
ATOM 3738 C C . ALA B 1 233 ? 11.242 -14.086 -1.286 1 93.88 233 ALA B C 1
ATOM 3740 O O . ALA B 1 233 ? 10.414 -14.844 -1.791 1 93.88 233 ALA B O 1
ATOM 3741 N N . LEU B 1 234 ? 11.305 -13.883 0.046 1 94.19 234 LEU B N 1
ATOM 3742 C CA . LEU B 1 234 ? 10.562 -14.672 1.022 1 94.19 234 LEU B CA 1
ATOM 3743 C C . LEU B 1 234 ? 9.062 -14.578 0.763 1 94.19 234 LEU B C 1
ATOM 3745 O O . LEU B 1 234 ? 8.367 -15.602 0.76 1 94.19 234 LEU B O 1
ATOM 3749 N N . PRO B 1 235 ? 8.523 -13.391 0.532 1 93.81 235 PRO B N 1
ATOM 3750 C CA . PRO B 1 235 ? 7.078 -13.32 0.305 1 93.81 235 PRO B CA 1
ATOM 3751 C C . PRO B 1 235 ? 6.641 -14.07 -0.955 1 93.81 235 PRO B C 1
ATOM 3753 O O . PRO B 1 235 ? 5.562 -14.664 -0.982 1 93.81 235 PRO B O 1
ATOM 3756 N N . VAL B 1 236 ? 7.469 -14.016 -1.97 1 92.75 236 VAL B N 1
ATOM 3757 C CA . VAL B 1 236 ? 7.168 -14.727 -3.205 1 92.75 236 VAL B CA 1
ATOM 3758 C C . VAL B 1 236 ? 7.133 -16.234 -2.939 1 92.75 236 VAL B C 1
ATOM 3760 O O . VAL B 1 236 ? 6.203 -16.922 -3.359 1 92.75 236 VAL B O 1
ATOM 3763 N N . GLU B 1 237 ? 8.141 -16.703 -2.232 1 91.62 237 GLU B N 1
ATOM 3764 C CA . GLU B 1 237 ? 8.188 -18.109 -1.876 1 91.62 237 GLU B CA 1
ATOM 3765 C C . GLU B 1 237 ? 6.98 -18.516 -1.029 1 91.62 237 GLU B C 1
ATOM 3767 O O . GLU B 1 237 ? 6.371 -19.562 -1.26 1 91.62 237 GLU B O 1
ATOM 3772 N N . ALA B 1 238 ? 6.617 -17.719 -0.068 1 91.12 238 ALA B N 1
ATOM 3773 C CA . ALA B 1 238 ? 5.496 -18 0.826 1 91.12 238 ALA B CA 1
ATOM 3774 C C . ALA B 1 238 ? 4.191 -18.125 0.047 1 91.12 238 ALA B C 1
ATOM 3776 O O . ALA B 1 238 ? 3.414 -19.047 0.264 1 91.12 238 ALA B O 1
ATOM 3777 N N . VAL B 1 239 ? 3.961 -17.219 -0.869 1 89.75 239 VAL B N 1
ATOM 3778 C CA . VAL B 1 239 ? 2.723 -17.219 -1.64 1 89.75 239 VAL B CA 1
ATOM 3779 C C . VAL B 1 239 ? 2.688 -18.422 -2.576 1 89.75 239 VAL B C 1
ATOM 3781 O O . VAL B 1 239 ? 1.65 -19.078 -2.717 1 89.75 239 VAL B O 1
ATOM 3784 N N . GLU B 1 240 ? 3.807 -18.703 -3.199 1 87.88 240 GLU B N 1
ATOM 3785 C CA . GLU B 1 240 ? 3.871 -19.844 -4.105 1 87.88 240 GLU B CA 1
ATOM 3786 C C . GLU B 1 240 ? 3.609 -21.156 -3.367 1 87.88 240 GLU B C 1
ATOM 3788 O O . GLU B 1 240 ? 2.887 -22.016 -3.863 1 87.88 240 GLU B O 1
ATOM 3793 N N . LEU B 1 241 ? 4.191 -21.297 -2.199 1 86 241 LEU B N 1
ATOM 3794 C CA . LEU B 1 241 ? 3.977 -22.5 -1.407 1 86 241 LEU B CA 1
ATOM 3795 C C . LEU B 1 241 ? 2.529 -22.594 -0.937 1 86 241 LEU B C 1
ATOM 3797 O O . LEU B 1 241 ? 1.941 -23.688 -0.929 1 86 241 LEU B O 1
ATOM 3801 N N . TYR B 1 242 ? 2.008 -21.5 -0.556 1 85.12 242 TYR B N 1
ATOM 3802 C CA . TYR B 1 242 ? 0.64 -21.5 -0.05 1 85.12 242 TYR B CA 1
ATOM 3803 C C . TYR B 1 242 ? -0.352 -21.859 -1.149 1 85.12 242 TYR B C 1
ATOM 3805 O O . TYR B 1 242 ? -1.363 -22.516 -0.891 1 85.12 242 TYR B O 1
ATOM 3813 N N . ARG B 1 243 ? -0.039 -21.469 -2.352 1 82.5 243 ARG B N 1
ATOM 3814 C CA . ARG B 1 243 ? -0.949 -21.688 -3.473 1 82.5 243 ARG B CA 1
ATOM 3815 C C . ARG B 1 243 ? -0.676 -23.016 -4.148 1 82.5 243 ARG B C 1
ATOM 3817 O O . ARG B 1 243 ? -1.393 -23.422 -5.074 1 82.5 243 ARG B O 1
ATOM 3824 N N . SER B 1 244 ? 0.356 -23.672 -3.658 1 82 244 SER B N 1
ATOM 3825 C CA . SER B 1 244 ? 0.687 -24.984 -4.219 1 82 244 SER B CA 1
ATOM 3826 C C . SER B 1 244 ? -0.47 -25.969 -4.055 1 82 244 SER B C 1
ATOM 3828 O O . SER B 1 244 ? -1.23 -25.875 -3.088 1 82 244 SER B O 1
ATOM 3830 N N . VAL B 1 245 ? -0.584 -26.828 -5 1 74 245 VAL B N 1
ATOM 3831 C CA . VAL B 1 245 ? -1.626 -27.859 -4.957 1 74 245 VAL B CA 1
ATOM 3832 C C . VAL B 1 245 ? -1.281 -28.906 -3.896 1 74 245 VAL B C 1
ATOM 3834 O O . VAL B 1 245 ? -2.17 -29.562 -3.359 1 74 245 VAL B O 1
ATOM 3837 N N . GLU B 1 246 ? -0.005 -29 -3.57 1 76.19 246 GLU B N 1
ATOM 3838 C CA . GLU B 1 246 ? 0.439 -29.953 -2.555 1 76.19 246 GLU B CA 1
ATOM 3839 C C . GLU B 1 246 ? 0.157 -29.422 -1.149 1 76.19 246 GLU B C 1
ATOM 3841 O O . GLU B 1 246 ? 0.831 -28.516 -0.678 1 76.19 246 GLU B O 1
ATOM 3846 N N . LEU B 1 247 ? -0.768 -30 -0.535 1 73.75 247 LEU B N 1
ATOM 3847 C CA . LEU B 1 247 ? -1.186 -29.578 0.797 1 73.75 247 LEU B CA 1
ATOM 3848 C C . LEU B 1 247 ? -0.02 -29.641 1.778 1 73.75 247 LEU B C 1
ATOM 3850 O O . LEU B 1 247 ? 0.012 -28.891 2.76 1 73.75 247 LEU B O 1
ATOM 3854 N N . ALA B 1 248 ? 0.909 -30.516 1.41 1 74.06 248 ALA B N 1
ATOM 3855 C CA . ALA B 1 248 ? 2.076 -30.688 2.268 1 74.06 248 ALA B CA 1
ATOM 3856 C C . ALA B 1 248 ? 2.938 -29.438 2.295 1 74.06 248 ALA B C 1
ATOM 3858 O O . ALA B 1 248 ? 3.785 -29.266 3.176 1 74.06 248 ALA B O 1
ATOM 3859 N N . ASP B 1 249 ? 2.617 -28.516 1.362 1 82.62 249 ASP B N 1
ATOM 3860 C CA . ASP B 1 249 ? 3.418 -27.297 1.261 1 82.62 249 ASP B CA 1
ATOM 3861 C C . ASP B 1 249 ? 2.869 -26.203 2.17 1 82.62 249 ASP B C 1
ATOM 3863 O O . ASP B 1 249 ? 3.545 -25.203 2.428 1 82.62 249 ASP B O 1
ATOM 3867 N N . ARG B 1 250 ? 1.685 -26.469 2.725 1 81.12 250 ARG B N 1
ATOM 3868 C CA . ARG B 1 250 ? 0.998 -25.406 3.445 1 81.12 250 ARG B CA 1
ATOM 3869 C C . ARG B 1 250 ? 1.715 -25.078 4.75 1 81.12 250 ARG B C 1
ATOM 3871 O O . ARG B 1 250 ? 1.922 -23.906 5.07 1 81.12 250 ARG B O 1
ATOM 3878 N N . PRO B 1 251 ? 2.162 -26.078 5.496 1 80.25 251 PRO B N 1
ATOM 3879 C CA . PRO B 1 251 ? 2.879 -25.75 6.73 1 80.25 251 PRO B CA 1
ATOM 3880 C C . PRO B 1 251 ? 4.152 -24.938 6.48 1 80.25 251 PRO B C 1
ATOM 3882 O O . PRO B 1 251 ? 4.477 -24.031 7.25 1 80.25 251 PRO B O 1
ATOM 3885 N N . ALA B 1 252 ? 4.801 -25.266 5.387 1 84.5 252 ALA B N 1
ATOM 3886 C CA . ALA B 1 252 ? 6.004 -24.516 5.039 1 84.5 252 ALA B CA 1
ATOM 3887 C C . ALA B 1 252 ? 5.66 -23.062 4.684 1 84.5 252 ALA B C 1
ATOM 3889 O O . ALA B 1 252 ? 6.391 -22.141 5.047 1 84.5 252 ALA B O 1
ATOM 3890 N N . ALA B 1 253 ? 4.566 -22.891 3.996 1 86.88 253 ALA B N 1
ATOM 3891 C CA . ALA B 1 253 ? 4.098 -21.547 3.658 1 86.88 253 ALA B CA 1
ATOM 3892 C C . ALA B 1 253 ? 3.789 -20.734 4.918 1 86.88 253 ALA B C 1
ATOM 3894 O O . ALA B 1 253 ? 4.164 -19.562 5.016 1 86.88 253 ALA B O 1
ATOM 3895 N N . LEU B 1 254 ? 3.197 -21.422 5.848 1 85.19 254 LEU B N 1
ATOM 3896 C CA . LEU B 1 254 ? 2.828 -20.75 7.09 1 85.19 254 LEU B CA 1
ATOM 3897 C C . LEU B 1 254 ? 4.059 -20.469 7.945 1 85.19 254 LEU B C 1
ATOM 3899 O O . LEU B 1 254 ? 4.121 -19.453 8.633 1 85.19 254 LEU B O 1
ATOM 3903 N N . ALA B 1 255 ? 4.969 -21.328 7.887 1 86.94 255 ALA B N 1
ATOM 3904 C CA . ALA B 1 255 ? 6.23 -21.078 8.578 1 86.94 255 ALA B CA 1
ATOM 3905 C C . ALA B 1 255 ? 6.93 -19.844 8.023 1 86.94 255 ALA B C 1
ATOM 3907 O O . ALA B 1 255 ? 7.477 -19.047 8.781 1 86.94 255 ALA B O 1
ATOM 3908 N N . LEU B 1 256 ? 6.91 -19.703 6.73 1 90.56 256 LEU B N 1
ATOM 3909 C CA . LEU B 1 256 ? 7.508 -18.531 6.105 1 90.56 256 LEU B CA 1
ATOM 3910 C C . LEU B 1 256 ? 6.773 -17.266 6.52 1 90.56 256 LEU B C 1
ATOM 3912 O O . LEU B 1 256 ? 7.398 -16.219 6.754 1 90.56 256 LEU B O 1
ATOM 3916 N N . ALA B 1 257 ? 5.477 -17.391 6.621 1 88.19 257 ALA B N 1
ATOM 3917 C CA . ALA B 1 257 ? 4.684 -16.25 7.074 1 88.19 257 ALA B CA 1
ATOM 3918 C C . ALA B 1 257 ? 5.074 -15.836 8.492 1 88.19 257 ALA B C 1
ATOM 3920 O O . ALA B 1 257 ? 5.141 -14.648 8.805 1 88.19 257 ALA B O 1
ATOM 3921 N N . VAL B 1 258 ? 5.32 -16.75 9.305 1 86.38 258 VAL B N 1
ATOM 3922 C CA . VAL B 1 258 ? 5.73 -16.5 10.68 1 86.38 258 VAL B CA 1
ATOM 3923 C C . VAL B 1 258 ? 7.094 -15.805 10.695 1 86.38 258 VAL B C 1
ATOM 3925 O O . VAL B 1 258 ? 7.293 -14.828 11.422 1 86.38 258 VAL B O 1
ATOM 3928 N N . VAL B 1 259 ? 7.988 -16.297 9.883 1 90.81 259 VAL B N 1
ATOM 3929 C CA . VAL B 1 259 ? 9.32 -15.719 9.812 1 90.81 259 VAL B CA 1
ATOM 3930 C C . VAL B 1 259 ? 9.219 -14.258 9.359 1 90.81 259 VAL B C 1
ATOM 3932 O O . VAL B 1 259 ? 9.844 -13.375 9.953 1 90.81 259 VAL B O 1
ATOM 3935 N N . ILE B 1 260 ? 8.453 -14.031 8.352 1 92.62 260 ILE B N 1
ATOM 3936 C CA . ILE B 1 260 ? 8.266 -12.688 7.82 1 92.62 260 ILE B CA 1
ATOM 3937 C C . ILE B 1 260 ? 7.68 -11.789 8.906 1 92.62 260 ILE B C 1
ATOM 3939 O O . ILE B 1 260 ? 8.188 -10.688 9.148 1 92.62 260 ILE B O 1
ATOM 3943 N N . GLY B 1 261 ? 6.645 -12.289 9.555 1 90.19 261 GLY B N 1
ATOM 3944 C CA . GLY B 1 261 ? 6.027 -11.531 10.625 1 90.19 261 GLY B CA 1
ATOM 3945 C C . GLY B 1 261 ? 6.977 -11.234 11.773 1 90.19 261 GLY B C 1
ATOM 3946 O O . GLY B 1 261 ? 6.969 -10.133 12.328 1 90.19 261 GLY B O 1
ATOM 3947 N N . MET B 1 262 ? 7.789 -12.125 12.102 1 89.25 262 MET B N 1
ATOM 3948 C CA . MET B 1 262 ? 8.734 -11.969 13.203 1 89.25 262 MET B CA 1
ATOM 3949 C C . MET B 1 262 ? 9.789 -10.922 12.875 1 89.25 262 MET B C 1
ATOM 3951 O O . MET B 1 262 ? 10.141 -10.109 13.727 1 89.25 262 MET B O 1
ATOM 3955 N N . VAL B 1 263 ? 10.297 -10.961 11.688 1 92.81 263 VAL B N 1
ATOM 3956 C CA . VAL B 1 263 ? 11.297 -9.977 11.281 1 92.81 263 VAL B CA 1
ATOM 3957 C C . VAL B 1 263 ? 10.695 -8.578 11.344 1 92.81 263 VAL B C 1
ATOM 3959 O O . VAL B 1 263 ? 11.328 -7.645 11.844 1 92.81 263 VAL B O 1
ATOM 3962 N N . ILE B 1 264 ? 9.492 -8.477 10.891 1 90.75 264 ILE B N 1
ATOM 3963 C CA . ILE B 1 264 ? 8.82 -7.176 10.898 1 90.75 264 ILE B CA 1
ATOM 3964 C C . ILE B 1 264 ? 8.555 -6.746 12.336 1 90.75 264 ILE B C 1
ATOM 3966 O O . ILE B 1 264 ? 8.734 -5.574 12.688 1 90.75 264 ILE B O 1
ATOM 3970 N N . ALA B 1 265 ? 8.141 -7.676 13.203 1 86.44 265 ALA B N 1
ATOM 3971 C CA . ALA B 1 265 ? 7.91 -7.383 14.609 1 86.44 265 ALA B CA 1
ATOM 3972 C C . ALA B 1 265 ? 9.195 -6.93 15.297 1 86.44 265 ALA B C 1
ATOM 3974 O O . ALA B 1 265 ? 9.188 -5.984 16.094 1 86.44 265 ALA B O 1
ATOM 3975 N N . LEU B 1 266 ? 10.234 -7.57 14.969 1 89.06 266 LEU B N 1
ATOM 3976 C CA . LEU B 1 266 ? 11.523 -7.207 15.539 1 89.06 266 LEU B CA 1
ATOM 3977 C C . LEU B 1 266 ? 11.945 -5.816 15.078 1 89.06 266 LEU B C 1
ATOM 3979 O O . LEU B 1 266 ? 12.469 -5.027 15.867 1 89.06 266 LEU B O 1
ATOM 3983 N N . ALA B 1 267 ? 11.742 -5.535 13.812 1 89.44 267 ALA B N 1
ATOM 3984 C CA . ALA B 1 267 ? 12.039 -4.199 13.297 1 89.44 267 ALA B CA 1
ATOM 3985 C C . ALA B 1 267 ? 11.188 -3.141 13.984 1 89.44 267 ALA B C 1
ATOM 3987 O O . ALA B 1 267 ? 11.664 -2.043 14.281 1 89.44 267 ALA B O 1
ATOM 3988 N N . ALA B 1 268 ? 9.953 -3.475 14.211 1 85.06 268 ALA B N 1
ATOM 3989 C CA . ALA B 1 268 ? 9.039 -2.555 14.891 1 85.06 268 ALA B CA 1
ATOM 3990 C C . ALA B 1 268 ? 9.492 -2.293 16.328 1 85.06 268 ALA B C 1
ATOM 3992 O O . ALA B 1 268 ? 9.445 -1.154 16.797 1 85.06 268 ALA B O 1
ATOM 3993 N N . LEU B 1 269 ? 9.898 -3.293 17.016 1 83.5 269 LEU B N 1
ATOM 3994 C CA . LEU B 1 269 ? 10.383 -3.16 18.391 1 83.5 269 LEU B CA 1
ATOM 3995 C C . LEU B 1 269 ? 11.664 -2.33 18.438 1 83.5 269 LEU B C 1
ATOM 3997 O O . LEU B 1 269 ? 11.836 -1.492 19.328 1 83.5 269 LEU B O 1
ATOM 4001 N N . ALA B 1 270 ? 12.469 -2.584 17.484 1 84.75 270 ALA B N 1
ATOM 4002 C CA . ALA B 1 270 ? 13.703 -1.809 17.391 1 84.75 270 ALA B CA 1
ATOM 4003 C C . ALA B 1 270 ? 13.406 -0.333 17.141 1 84.75 270 ALA B C 1
ATOM 4005 O O . ALA B 1 270 ? 14.008 0.542 17.781 1 84.75 270 ALA B O 1
ATOM 4006 N N . ALA B 1 271 ? 12.508 -0.094 16.234 1 83.62 271 ALA B N 1
ATOM 4007 C CA . ALA B 1 271 ? 12.117 1.28 15.938 1 83.62 271 ALA B CA 1
ATOM 4008 C C . ALA B 1 271 ? 11.5 1.959 17.156 1 83.62 271 ALA B C 1
ATOM 4010 O O . ALA B 1 271 ? 11.758 3.135 17.422 1 83.62 271 ALA B O 1
ATOM 4011 N N . ALA B 1 272 ? 10.703 1.252 17.922 1 78.88 272 ALA B N 1
ATOM 4012 C CA . ALA B 1 272 ? 10.086 1.783 19.125 1 78.88 272 ALA B CA 1
ATOM 4013 C C . ALA B 1 272 ? 11.141 2.119 20.172 1 78.88 272 ALA B C 1
ATOM 4015 O O . ALA B 1 272 ? 11.047 3.143 20.859 1 78.88 272 ALA B O 1
ATOM 4016 N N . ALA B 1 273 ? 12.078 1.309 20.266 1 80.38 273 ALA B N 1
ATOM 4017 C CA . ALA B 1 273 ? 13.156 1.533 21.234 1 80.38 273 ALA B CA 1
ATOM 4018 C C . ALA B 1 273 ? 13.977 2.768 20.859 1 80.38 273 ALA B C 1
ATOM 4020 O O . ALA B 1 273 ? 14.352 3.559 21.719 1 80.38 273 ALA B O 1
ATOM 4021 N N . ILE B 1 274 ? 14.133 2.934 19.594 1 79.38 274 ILE B N 1
ATOM 4022 C CA . ILE B 1 274 ? 14.906 4.07 19.094 1 79.38 274 ILE B CA 1
ATOM 4023 C C . ILE B 1 274 ? 14.102 5.359 19.297 1 79.38 274 ILE B C 1
ATOM 4025 O O . ILE B 1 274 ? 14.648 6.375 19.734 1 79.38 274 ILE B O 1
ATOM 4029 N N . SER B 1 275 ? 12.883 5.293 18.953 1 77.38 275 SER B N 1
ATOM 4030 C CA . SER B 1 275 ? 12.023 6.465 19.109 1 77.38 275 SER B CA 1
ATOM 4031 C C . SER B 1 275 ? 11.93 6.898 20.562 1 77.38 275 SER B C 1
ATOM 4033 O O . SER B 1 275 ? 11.938 8.094 20.8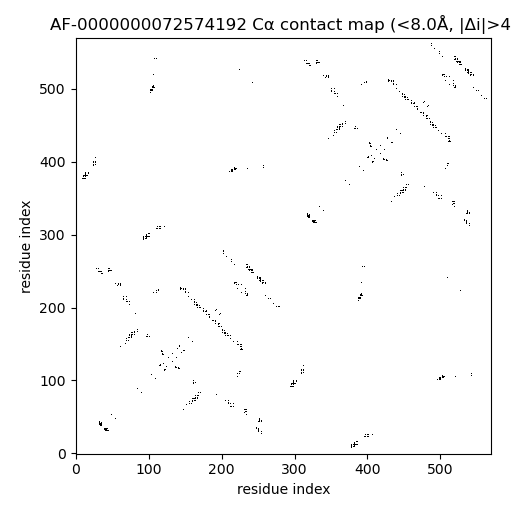59 1 77.38 275 SER B O 1
ATOM 4035 N N . ARG B 1 276 ? 11.844 5.961 21.453 1 72.56 276 ARG B N 1
ATOM 4036 C CA . ARG B 1 276 ? 11.805 6.258 22.875 1 72.56 276 ARG B CA 1
ATOM 4037 C C . ARG B 1 276 ? 13.102 6.914 23.344 1 72.56 276 ARG B C 1
ATOM 4039 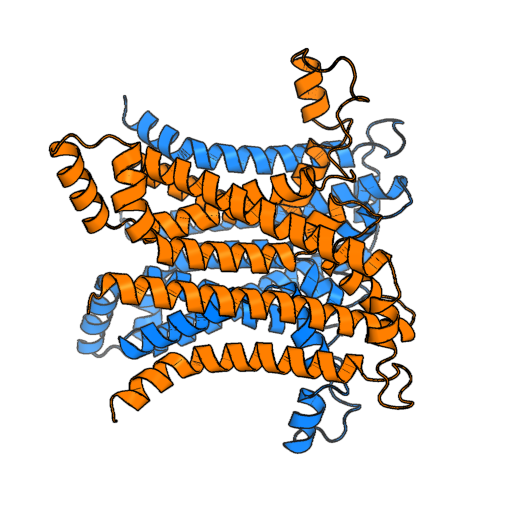O O . ARG B 1 276 ? 13.07 7.867 24.125 1 72.56 276 ARG B O 1
ATOM 4046 N N . ARG B 1 277 ? 14.086 6.48 22.812 1 70.69 277 ARG B N 1
ATOM 4047 C CA . ARG B 1 277 ? 15.383 7.035 23.188 1 70.69 277 ARG B CA 1
ATOM 4048 C C . ARG B 1 277 ? 15.539 8.461 22.672 1 70.69 277 ARG B C 1
ATOM 4050 O O . ARG B 1 277 ? 16.078 9.32 23.375 1 70.69 277 ARG B O 1
ATOM 4057 N N . LEU B 1 278 ? 15.023 8.695 21.516 1 70.19 278 LEU B N 1
ATOM 4058 C CA . LEU B 1 278 ? 15.109 10.023 20.922 1 70.19 278 LEU B CA 1
ATOM 4059 C C . LEU B 1 278 ? 14.203 11.008 21.656 1 70.19 278 LEU B C 1
ATOM 4061 O O . LEU B 1 278 ? 14.562 12.172 21.828 1 70.19 278 LEU B O 1
ATOM 4065 N N . LEU B 1 279 ? 13.078 10.5 22.047 1 64.88 279 LEU B N 1
ATOM 4066 C CA . LEU B 1 279 ? 12.164 11.344 22.812 1 64.88 279 LEU B CA 1
ATOM 4067 C C . LEU B 1 279 ? 12.742 11.672 24.172 1 64.88 279 LEU B C 1
ATOM 4069 O O . LEU B 1 279 ? 12.617 12.797 24.656 1 64.88 279 LEU B O 1
ATOM 4073 N N . LEU B 1 280 ? 13.32 10.711 24.75 1 63.34 280 LEU B N 1
ATOM 4074 C CA . LEU B 1 280 ? 13.938 10.922 26.047 1 63.34 280 LEU B CA 1
ATOM 4075 C C . LEU B 1 280 ? 15.117 11.883 25.953 1 63.34 280 LEU B C 1
ATOM 4077 O O . LEU B 1 280 ? 15.383 12.656 26.875 1 63.34 280 LEU B O 1
ATOM 4081 N N . ALA B 1 281 ? 15.719 11.812 24.891 1 59.72 281 ALA B N 1
ATOM 4082 C CA . ALA B 1 281 ? 16.859 12.711 24.672 1 59.72 281 ALA B CA 1
ATOM 4083 C C . ALA B 1 281 ? 16.391 14.148 24.484 1 59.72 281 ALA B C 1
ATOM 4085 O O . ALA B 1 281 ? 17.109 15.094 24.844 1 59.72 281 ALA B O 1
ATOM 4086 N N . ARG B 1 282 ? 15.25 14.328 23.922 1 58.19 282 ARG B N 1
ATOM 4087 C CA . ARG B 1 282 ? 14.703 15.664 23.703 1 58.19 282 ARG B CA 1
ATOM 4088 C C . ARG B 1 282 ? 14.148 16.25 25 1 58.19 282 ARG B C 1
ATOM 4090 O O . ARG B 1 282 ? 14.117 17.469 25.172 1 58.19 282 ARG B O 1
ATOM 4097 N N . THR B 1 283 ? 13.398 15.359 25.719 1 52 283 THR B N 1
ATOM 4098 C CA . THR B 1 283 ? 12.852 15.875 26.969 1 52 283 THR B CA 1
ATOM 4099 C C . THR B 1 283 ? 13.93 15.977 28.031 1 52 283 THR B C 1
ATOM 4101 O O . THR B 1 283 ? 13.695 16.516 29.125 1 52 283 THR B O 1
ATOM 4104 N N . GLY B 1 284 ? 15.125 16.234 27.734 1 43.47 284 GLY B N 1
ATOM 4105 C CA . GLY B 1 284 ? 16.141 16.344 28.75 1 43.47 284 GLY B CA 1
ATOM 4106 C C . GLY B 1 284 ? 15.742 15.703 30.062 1 43.47 284 GLY B C 1
ATOM 4107 O O . GLY B 1 284 ? 14.555 15.523 30.344 1 43.47 284 GLY B O 1
ATOM 4108 N N . PRO B 1 285 ? 16.734 15.203 30.906 1 40.03 285 PRO B N 1
ATOM 4109 C CA . PRO B 1 285 ? 16.328 15.094 32.312 1 40.03 285 PRO B CA 1
ATOM 4110 C C . PRO B 1 285 ? 15.797 16.406 32.875 1 40.03 285 PRO B C 1
ATOM 4112 O O . PRO B 1 285 ? 16.141 17.484 32.375 1 40.03 285 PRO B O 1
#

pLDDT: mean 79.35, std 15.16, range [38.34, 97.56]

Organism: Streptomyces coelicolor (strain ATCC BAA-471 / A3(2) / M145) (NCBI:txid100226)

Secondary structure (DSSP, 8-state):
--HHHHHHHHHHHHHHHHHHHHHHHHHHHHHHTB-SSSS-B-SHHHHHHHH-HHHHHHHHHHHHHHHHHHHHHHHHHHHHHHHHTT-HHHHHHHHHHHHHHHTS-HHHHHHHHHHHHSTTSHHHHHHHHTT--S-TT-S---SS-SS-HHHHHHHHHHHHHHHHHHHHHH--HHHHHHHHHHHHTT--HHHHIIIIIHHHHHHHHHHHHHHHHHHHHT--HHHHHHS-SSSPPHHHHHHHHHH-S-GGGHHHHHHHHHHHHHHHHHHHHHHHHHHHHHHHHHS--/--HHHHHHHHHHHHHHHHHHHHHHHHHHHHHHTB-SSSS-B-SHHHHHHHH-HHHHHHHHHHHHHHHHHHHHHHHHHHHHHHHHTT-HHHHHHHHHHHHHHHTS-HHHHHHHHHHHHSTTSHHHHHHHHTT--S-TT-S---SS-SS-HHHHHHHHHHHHHHHHHHHHHH--HHHHHHHHHHHHTT--HHHHIIIIIHHHHHHHHHHHHHHHHHHHHT--HHHHHHS-SSSPPHHHHHHHHHH-S-GGGHHHHHHHHHHHHHHHHHHHHHHHHHHHHHHHHHS--

Foldseek 3Di:
DPPVVVVCVVCVVVVVVVVVLVVLLVVLVQLLQQLLVNPGGHCVLVVVLVPDPLNVVQLVQLQCLLVLLLVLLLVLLLVQCLVQVLDPVSLVVLLVLLVVLLPDDLLNLLVVLLQQQPLQHPVLVVCVVVVNDPHSPPRPLCFQDPRVNSLSVSSSSRLSSVLNVLLSVLCDPVLSVVLVVVVVVVDDSVRSSVPRSCLSSVLSSLVSSLVSSLDSSQDANNQVSGYHVRSGHLNVQLVCLCPDPPSSSNSNSSVSVSVSSVVSVVSVVVSVVVSVVSVDVVVDD/DPPVVVVCVVCVVVVVVVVVLVVLLVVLVQLLQQLLVNPGGHCVLVVVLVPDPLNVVQLVQLQCLLVLLLVLLLVLLLVQCLVQVLDPVSLVVLLVVLVVLLPDDLLNLLVVLLQQQPLQHPVLVVCVVVVNDPHSPPRPLCFQDPHVNSLSVSSSSRLSSVLNVLLSVLCDVVLVVVLVVVVVVVDDSVRSSVPRSCLSSVLSSLVSSLVSSLDSSQDANNQVSGHHVRSGHLNVQLVCLCPDPPSSSNSNSSVSVSVSSVVSVVSVVVSVVVSVVSVDVVVDD

Radius of gyration: 24.7 Å; Cα contacts (8 Å, |Δi|>4): 828; chains: 2; bounding box: 57×71×72 Å